Protein AF-0000000079067126 (afdb_homodimer)

Secondary structure (DSSP, 8-state):
--------------HHHHHHHHHHHHHHTT--HHHHHHHHHTEEEEEE-SEEEEPPTTEEEEEEES-EEETTEEE-TT-EES---TTS---TTS-PPEEEE-S-EEEEEEEHHHHHHHHHH-HHHHHHHHHHHHHHHHHHHHHSS--S--HHHHHHHHHHHHH---HHHHHTT-S-S--SEEES--HHHHHHHHTS-HHHHHHHHHHHHHTTSB----SSS-TTEEEBS-HHHHHHHHTT------/--------------HHHHHHHHHHHHHHTT--HHHHHHHHHTEEEEEE-SEEEEPPTTEEEEEEES-EEETTEEE-TT-EES---TTS---TTS-PPEEEE-S-EEEEEEEHHHHHHHHHH-HHHHHHHHHHHHHHHHHHHHHSS--S--HHHHHHHHHHHHH---HHHHHTT-S-S--SEEES--HHHHHHHHTS-HHHHHHHHHHHHHTTSB----SSS-TTEEEBS-HHHHHHHHTT------

pLDDT: mean 84.79, std 17.86, range [21.59, 97.81]

Structure (mmCIF, N/CA/C/O backbone):
data_AF-0000000079067126-model_v1
#
loop_
_entity.id
_entity.type
_entity.pdbx_description
1 polymer 'Uncharacterized protein'
#
loop_
_atom_site.group_PDB
_atom_site.id
_atom_site.type_symbol
_atom_site.label_atom_id
_atom_site.label_alt_id
_atom_site.label_comp_id
_atom_site.label_asym_id
_atom_site.label_entity_id
_atom_site.label_seq_id
_atom_site.pdbx_PDB_ins_code
_atom_site.Cartn_x
_atom_site.Cartn_y
_atom_site.Cartn_z
_atom_site.occupancy
_atom_site.B_iso_or_equiv
_atom_site.auth_seq_id
_atom_site.auth_comp_id
_atom_site.auth_asym_id
_atom_site.auth_atom_id
_atom_site.pdbx_PDB_model_num
ATOM 1 N N . MET A 1 1 ? 10.5 27.922 46.938 1 22.14 1 MET A N 1
ATOM 2 C CA . MET A 1 1 ? 9.094 28.016 46.531 1 22.14 1 MET A CA 1
ATOM 3 C C . MET A 1 1 ? 8.93 27.75 45.031 1 22.14 1 MET A C 1
ATOM 5 O O . MET A 1 1 ? 9.367 28.547 44.219 1 22.14 1 MET A O 1
ATOM 9 N N . ALA A 1 2 ? 9.047 26.469 44.594 1 33.53 2 ALA A N 1
ATOM 10 C CA . ALA A 1 2 ? 9.156 25.922 43.25 1 33.53 2 ALA A CA 1
ATOM 11 C C . ALA A 1 2 ? 7.961 26.312 42.375 1 33.53 2 ALA A C 1
ATOM 13 O O . ALA A 1 2 ? 6.809 26.094 42.781 1 33.53 2 ALA A O 1
ATOM 14 N N . SER A 1 3 ? 8.07 27.438 41.625 1 32.34 3 SER A N 1
ATOM 15 C CA . SER A 1 3 ? 7.02 27.984 40.781 1 32.34 3 SER A CA 1
ATOM 16 C C . SER A 1 3 ? 6.422 26.891 39.875 1 32.34 3 SER A C 1
ATOM 18 O O . SER A 1 3 ? 7.148 26.203 39.188 1 32.34 3 SER A O 1
ATOM 20 N N . THR A 1 4 ? 5.32 26.312 40.25 1 34.16 4 THR A N 1
ATOM 21 C CA . THR A 1 4 ? 4.504 25.281 39.625 1 34.16 4 THR A CA 1
ATOM 22 C C . THR A 1 4 ? 4.074 25.688 38.219 1 34.16 4 THR A C 1
ATOM 24 O O . THR A 1 4 ? 3.334 26.672 38.062 1 34.16 4 THR A O 1
ATOM 27 N N . GLU A 1 5 ? 4.938 25.625 37.25 1 33 5 GLU A N 1
ATOM 28 C CA . GLU A 1 5 ? 4.754 25.969 35.844 1 33 5 GLU A CA 1
ATOM 29 C C . GLU A 1 5 ? 3.408 25.469 35.312 1 33 5 GLU A C 1
ATOM 31 O O . GLU A 1 5 ? 3.061 24.297 35.5 1 33 5 GLU A O 1
ATOM 36 N N . ASN A 1 6 ? 2.348 26.359 35.188 1 33.5 6 ASN A N 1
ATOM 37 C CA . ASN A 1 6 ? 1.001 26.25 34.656 1 33.5 6 ASN A CA 1
ATOM 38 C C . ASN A 1 6 ? 0.987 25.438 33.344 1 33.5 6 ASN A C 1
ATOM 40 O O . ASN A 1 6 ? 1.636 25.812 32.375 1 33.5 6 ASN A O 1
ATOM 44 N N . LEU A 1 7 ? 0.78 24.141 33.375 1 33.88 7 LEU A N 1
ATOM 45 C CA . LEU A 1 7 ? 0.579 23.234 32.25 1 33.88 7 LEU A CA 1
ATOM 46 C C . LEU A 1 7 ? -0.458 23.797 31.281 1 33.88 7 LEU A C 1
ATOM 48 O O . LEU A 1 7 ? -1.536 24.234 31.703 1 33.88 7 LEU A O 1
ATOM 52 N N . PRO A 1 8 ? 0.012 24.375 30.188 1 35.22 8 PRO A N 1
ATOM 53 C CA . PRO A 1 8 ? -0.984 24.984 29.297 1 35.22 8 PRO A CA 1
ATOM 54 C C . PRO A 1 8 ? -2.275 24.172 29.219 1 35.22 8 PRO A C 1
ATOM 56 O O . PRO A 1 8 ? -2.254 22.953 29.391 1 35.22 8 PRO A O 1
ATOM 59 N N . THR A 1 9 ? -3.459 24.734 29.5 1 34.5 9 THR A N 1
ATOM 60 C CA . THR A 1 9 ? -4.844 24.281 29.453 1 34.5 9 THR A CA 1
ATOM 61 C C . THR A 1 9 ? -5.117 23.516 28.156 1 34.5 9 THR A C 1
ATOM 63 O O . THR A 1 9 ? -4.816 24.016 27.078 1 34.5 9 THR A O 1
ATOM 66 N N . GLU A 1 10 ? -5.148 22.25 28.141 1 36.19 10 GLU A N 1
ATOM 67 C CA . GLU A 1 10 ? -5.66 21.344 27.109 1 36.19 10 GLU A CA 1
ATOM 68 C C . GLU A 1 10 ? -6.91 21.906 26.438 1 36.19 10 GLU A C 1
ATOM 70 O O . GLU A 1 10 ? -7.906 22.188 27.109 1 36.19 10 GLU A O 1
ATOM 75 N N . TYR A 1 11 ? -6.789 22.844 25.531 1 36.38 11 TYR A N 1
ATOM 76 C CA . TYR A 1 11 ? -7.941 23.328 24.766 1 36.38 11 TYR A CA 1
ATOM 77 C C . TYR A 1 11 ? -8.922 22.188 24.5 1 36.38 11 TYR A C 1
ATOM 79 O O . TYR A 1 11 ? -8.586 21.219 23.797 1 36.38 11 TYR A O 1
ATOM 87 N N . ARG A 1 12 ? -9.664 21.75 25.422 1 40.81 12 ARG A N 1
ATOM 88 C CA . ARG A 1 12 ? -10.758 20.797 25.266 1 40.81 12 ARG A CA 1
ATOM 89 C C . ARG A 1 12 ? -11.914 21.406 24.484 1 40.81 12 ARG A C 1
ATOM 91 O O . ARG A 1 12 ? -12.656 22.234 25 1 40.81 12 ARG A O 1
ATOM 98 N N . PRO A 1 13 ? -11.781 21.484 23.141 1 49.25 13 PRO A N 1
ATOM 99 C CA . PRO A 1 13 ? -13 22.016 22.516 1 49.25 13 PRO A CA 1
ATOM 100 C C . PRO A 1 13 ? -14.266 21.406 23.109 1 49.25 13 PRO A C 1
ATOM 102 O O . PRO A 1 13 ? -14.242 20.281 23.609 1 49.25 13 PRO A O 1
ATOM 105 N N . ARG A 1 14 ? -15.258 22.219 23.312 1 52.09 14 ARG A N 1
ATOM 106 C CA . ARG A 1 14 ? -16.531 21.703 23.812 1 52.09 14 ARG A CA 1
ATOM 107 C C . ARG A 1 14 ? -16.984 20.5 23 1 52.09 14 ARG A C 1
ATOM 109 O O . ARG A 1 14 ? -16.906 20.5 21.766 1 52.09 14 ARG A O 1
ATOM 116 N N . ARG A 1 15 ? -17.047 19.344 23.578 1 59.12 15 ARG A N 1
ATOM 117 C CA . ARG A 1 15 ? -17.406 18.031 23.031 1 59.12 15 ARG A CA 1
ATOM 118 C C . ARG A 1 15 ? -18.438 18.156 21.922 1 59.12 15 ARG A C 1
ATOM 120 O O . ARG A 1 15 ? -18.312 17.5 20.875 1 59.12 15 ARG A O 1
ATOM 127 N N . GLY A 1 16 ? -19.234 19.234 22.094 1 75.25 16 GLY A N 1
ATOM 128 C CA . GLY A 1 16 ? -20.297 19.375 21.094 1 75.25 16 GLY A CA 1
ATOM 129 C C . GLY A 1 16 ? -19.797 19.906 19.766 1 75.25 16 GLY A C 1
ATOM 130 O O . GLY A 1 16 ? -20.141 19.359 18.719 1 75.25 16 GLY A O 1
ATOM 131 N N . ASN A 1 17 ? -18.906 20.859 19.797 1 86.06 17 ASN A N 1
ATOM 132 C CA . ASN A 1 17 ? -18.406 21.484 18.578 1 86.06 17 ASN A CA 1
ATOM 133 C C . ASN A 1 17 ? -17.422 20.562 17.844 1 86.06 17 ASN A C 1
ATOM 135 O O . ASN A 1 17 ? -17.484 20.453 16.609 1 86.06 17 ASN A O 1
ATOM 139 N N . LEU A 1 18 ? -16.641 19.891 18.594 1 89.56 18 LEU A N 1
ATOM 140 C CA . LEU A 1 18 ? -15.68 18.969 18 1 89.56 18 LEU A CA 1
ATOM 141 C C . LEU A 1 18 ? -16.406 17.812 17.328 1 89.56 18 LEU A C 1
ATOM 143 O O . LEU A 1 18 ? -16.016 17.391 16.234 1 89.56 18 LEU A O 1
ATOM 147 N N . GLU A 1 19 ? -17.391 17.375 17.984 1 92.31 19 GLU A N 1
ATOM 148 C CA . GLU A 1 19 ? -18.141 16.25 17.422 1 92.31 19 GLU A CA 1
ATOM 149 C C . GLU A 1 19 ? -18.75 16.625 16.062 1 92.31 19 GLU A C 1
ATOM 151 O O . GLU A 1 19 ? -18.781 15.805 15.148 1 92.31 19 GLU A O 1
ATOM 156 N N . VAL A 1 20 ? -19.188 17.844 16.016 1 92.88 20 VAL A N 1
ATOM 157 C CA . VAL A 1 20 ? -19.766 18.312 14.773 1 92.88 20 VAL A CA 1
ATOM 158 C C . VAL A 1 20 ? -18.703 18.359 13.688 1 92.88 20 VAL A C 1
ATOM 160 O O . VAL A 1 20 ? -18.938 17.953 12.547 1 92.88 20 VAL A O 1
ATOM 163 N N . ARG A 1 21 ? -17.531 18.828 14.008 1 93.81 21 ARG A N 1
ATOM 164 C CA . ARG A 1 21 ? -16.438 18.922 13.047 1 93.81 21 ARG A CA 1
ATOM 165 C C . ARG A 1 21 ? -15.969 17.531 12.617 1 93.81 21 ARG A C 1
ATOM 167 O O . ARG A 1 21 ? -15.688 17.312 11.438 1 93.81 21 ARG A O 1
ATOM 174 N N . LEU A 1 22 ? -15.961 16.656 13.547 1 96.12 22 LEU A N 1
ATOM 175 C CA . LEU A 1 22 ? -15.555 15.289 13.227 1 96.12 22 LEU A CA 1
ATOM 176 C C . LEU A 1 22 ? -16.594 14.609 12.336 1 96.12 22 LEU A C 1
ATOM 178 O O . LEU A 1 22 ? -16.234 13.883 11.406 1 96.12 22 LEU A O 1
ATOM 182 N N . SER A 1 23 ? -17.844 14.859 12.688 1 95.69 23 SER A N 1
ATOM 183 C CA . SER A 1 23 ? -18.922 14.312 11.859 1 95.69 23 SER A CA 1
ATOM 184 C C . SER A 1 23 ? -18.828 14.828 10.43 1 95.69 23 SER A C 1
ATOM 186 O O . SER A 1 23 ? -19 14.07 9.477 1 95.69 23 SER A O 1
ATOM 188 N N . ARG A 1 24 ? -18.531 16.078 10.32 1 94.06 24 ARG A N 1
ATOM 189 C CA . ARG A 1 24 ? -18.344 16.672 9.008 1 94.06 24 ARG A CA 1
ATOM 190 C C . ARG A 1 24 ? -17.172 16.047 8.273 1 94.06 24 ARG A C 1
ATOM 192 O O . ARG A 1 24 ? -17.25 15.773 7.07 1 94.06 24 ARG A O 1
ATOM 199 N N . TYR A 1 25 ? -16.094 15.82 8.938 1 95.56 25 TYR A N 1
ATOM 200 C CA . TYR A 1 25 ? -14.93 15.188 8.336 1 95.56 25 TYR A CA 1
ATOM 201 C C . TYR A 1 25 ? -15.281 13.82 7.766 1 95.56 25 TYR A C 1
ATOM 203 O O . TYR A 1 25 ? -14.992 13.531 6.602 1 95.56 25 TYR A O 1
ATOM 211 N N . PHE A 1 26 ? -15.992 12.977 8.57 1 96.81 26 PHE A N 1
ATOM 212 C CA . PHE A 1 26 ? -16.344 11.641 8.109 1 96.81 26 PHE A CA 1
ATOM 213 C C . PHE A 1 26 ? -17.328 11.711 6.953 1 96.81 26 PHE A C 1
ATOM 215 O O . PHE A 1 26 ? -17.297 10.875 6.047 1 96.81 26 PHE A O 1
ATOM 222 N N . ALA A 1 27 ? -18.141 12.766 6.965 1 94.5 27 ALA A N 1
ATOM 223 C CA . ALA A 1 27 ? -19.078 12.961 5.859 1 94.5 27 ALA A CA 1
ATOM 224 C C . ALA A 1 27 ? -18.328 13.297 4.566 1 94.5 27 ALA A C 1
ATOM 226 O O . ALA A 1 27 ? -18.688 12.812 3.494 1 94.5 27 ALA A O 1
ATOM 227 N N . THR A 1 28 ? -17.281 14.078 4.684 1 92.56 28 THR A N 1
ATOM 228 C CA . THR A 1 28 ? -16.5 14.43 3.506 1 92.56 28 THR A CA 1
ATOM 229 C C . THR A 1 28 ? -15.773 13.203 2.953 1 92.56 28 THR A C 1
ATOM 231 O O . THR A 1 28 ? -15.445 13.156 1.769 1 92.56 28 THR A O 1
ATOM 234 N N . LYS A 1 29 ? -15.594 12.211 3.824 1 92.75 29 LYS A N 1
ATOM 235 C CA . LYS A 1 29 ? -14.93 10.977 3.404 1 92.75 29 LYS A CA 1
ATOM 236 C C . LYS A 1 29 ? -15.93 9.977 2.836 1 92.75 29 LYS A C 1
ATOM 238 O O . LYS A 1 29 ? -15.555 8.883 2.418 1 92.75 29 LYS A O 1
ATOM 243 N N . GLY A 1 30 ? -17.219 10.336 2.891 1 90.75 30 GLY A N 1
ATOM 244 C CA . GLY A 1 30 ? -18.219 9.523 2.213 1 90.75 30 GLY A CA 1
ATOM 245 C C . GLY A 1 30 ? -19.109 8.75 3.168 1 90.75 30 GLY A C 1
ATOM 246 O O . GLY A 1 30 ? -19.984 8 2.736 1 90.75 30 GLY A O 1
ATOM 247 N N . ALA A 1 31 ? -18.922 8.914 4.457 1 95.81 31 ALA A N 1
ATOM 248 C CA . ALA A 1 31 ? -19.781 8.227 5.414 1 95.81 31 ALA A CA 1
ATOM 249 C C . ALA A 1 31 ? -21.172 8.844 5.438 1 95.81 31 ALA A C 1
ATOM 251 O O . ALA A 1 31 ? -21.328 10.062 5.367 1 95.81 31 ALA A O 1
ATOM 252 N N . GLY A 1 32 ? -22.172 8.016 5.5 1 96.56 32 GLY A N 1
ATOM 253 C CA . GLY A 1 32 ? -23.531 8.508 5.68 1 96.56 32 GLY A CA 1
ATOM 254 C C . GLY A 1 32 ? -23.719 9.281 6.973 1 96.56 32 GLY A C 1
ATOM 255 O O . GLY A 1 32 ? -22.953 9.094 7.926 1 96.56 32 GLY A O 1
ATOM 256 N N . ALA A 1 33 ? -24.766 10.016 7.047 1 96.19 33 ALA A N 1
ATOM 257 C CA . ALA A 1 33 ? -25 10.945 8.156 1 96.19 33 ALA A CA 1
ATOM 258 C C . ALA A 1 33 ? -25.031 10.203 9.492 1 96.19 33 ALA A C 1
ATOM 260 O O . ALA A 1 33 ? -24.391 10.633 10.453 1 96.19 33 ALA A O 1
ATOM 261 N N . GLU A 1 34 ? -25.766 9.125 9.531 1 97.06 34 GLU A N 1
ATOM 262 C CA . GLU A 1 34 ? -25.859 8.367 10.781 1 97.06 34 GLU A CA 1
ATOM 263 C C . GLU A 1 34 ? -24.5 7.785 11.188 1 97.06 34 GLU A C 1
ATOM 265 O O . GLU A 1 34 ? -24.094 7.898 12.344 1 97.06 34 GLU A O 1
ATOM 270 N N . ALA A 1 35 ? -23.844 7.227 10.242 1 97.69 35 ALA A N 1
ATOM 271 C CA . ALA A 1 35 ? -22.531 6.633 10.492 1 97.69 35 ALA A CA 1
ATOM 272 C C . ALA A 1 35 ? -21.5 7.699 10.883 1 97.69 35 ALA A C 1
ATOM 274 O O . ALA A 1 35 ? -20.719 7.508 11.82 1 97.69 35 ALA A O 1
ATOM 275 N N . ALA A 1 36 ? -21.578 8.828 10.172 1 97.5 36 ALA A N 1
ATOM 276 C CA . ALA A 1 36 ? -20.656 9.922 10.453 1 97.5 36 ALA A CA 1
ATOM 277 C C . ALA A 1 36 ? -20.812 10.414 11.891 1 97.5 36 ALA A C 1
ATOM 279 O O . ALA A 1 36 ? -19.812 10.664 12.586 1 97.5 36 ALA A O 1
ATOM 280 N N . GLY A 1 37 ? -22.062 10.523 12.266 1 97 37 GLY A N 1
ATOM 281 C CA . GLY A 1 37 ? -22.328 10.93 13.641 1 97 37 GLY A CA 1
ATOM 282 C C . GLY A 1 37 ? -21.828 9.922 14.664 1 97 37 GLY A C 1
ATOM 283 O O . GLY A 1 37 ? -21.25 10.297 15.688 1 97 37 GLY A O 1
ATOM 284 N N . ALA A 1 38 ? -22.047 8.688 14.422 1 97.62 38 ALA A N 1
ATOM 285 C CA . ALA A 1 38 ? -21.625 7.633 15.336 1 97.62 38 ALA A CA 1
ATOM 286 C C . ALA A 1 38 ? -20.109 7.562 15.438 1 97.62 38 ALA A C 1
ATOM 288 O O . ALA A 1 38 ? -19.562 7.414 16.531 1 97.62 38 ALA A O 1
ATOM 289 N N . LEU A 1 39 ? -19.469 7.672 14.289 1 97.81 39 LEU A N 1
ATOM 290 C CA . LEU A 1 39 ? -18 7.66 14.289 1 97.81 39 LEU A CA 1
ATOM 291 C C . LEU A 1 39 ? -17.453 8.883 15.016 1 97.81 39 LEU A C 1
ATOM 293 O O . LEU A 1 39 ? -16.484 8.766 15.781 1 97.81 39 LEU A O 1
ATOM 297 N N . ALA A 1 40 ? -18.062 10.008 14.789 1 97.62 40 ALA A N 1
ATOM 298 C CA . ALA A 1 40 ? -17.625 11.227 15.461 1 97.62 40 ALA A CA 1
ATOM 299 C C . ALA A 1 40 ? -17.75 11.094 16.969 1 97.62 40 ALA A C 1
ATOM 301 O O . ALA A 1 40 ? -16.844 11.484 17.719 1 97.62 40 ALA A O 1
ATOM 302 N N . SER A 1 41 ? -18.844 10.5 17.406 1 97.06 41 SER A N 1
ATOM 303 C CA . SER A 1 41 ? -19.094 10.336 18.828 1 97.06 41 SER A CA 1
ATOM 304 C C . SER A 1 41 ? -18.078 9.375 19.453 1 97.06 41 SER A C 1
ATOM 306 O O . SER A 1 41 ? -17.797 9.453 20.656 1 97.06 41 SER A O 1
ATOM 308 N N . ALA A 1 42 ? -17.516 8.492 18.656 1 97.56 42 ALA A N 1
ATOM 309 C CA . ALA A 1 42 ? -16.578 7.496 19.141 1 97.56 42 ALA A CA 1
ATOM 310 C C . ALA A 1 42 ? -15.133 7.938 18.891 1 97.56 42 ALA A C 1
ATOM 312 O O . ALA A 1 42 ? -14.211 7.113 18.906 1 97.56 42 ALA A O 1
ATOM 313 N N . SER A 1 43 ? -14.961 9.211 18.516 1 97.25 43 SER A N 1
ATOM 314 C CA . SER A 1 43 ? -13.633 9.711 18.172 1 97.25 43 SER A CA 1
ATOM 315 C C . SER A 1 43 ? -13.227 10.867 19.078 1 97.25 43 SER A C 1
ATOM 317 O O . SER A 1 43 ? -14.086 11.539 19.656 1 97.25 43 SER A O 1
ATOM 319 N N . ILE A 1 44 ? -11.961 11.062 19.219 1 95.44 44 ILE A N 1
ATOM 320 C CA . ILE A 1 44 ? -11.391 12.211 19.906 1 95.44 44 ILE A CA 1
ATOM 321 C C . ILE A 1 44 ? -10.219 12.773 19.094 1 95.44 44 ILE A C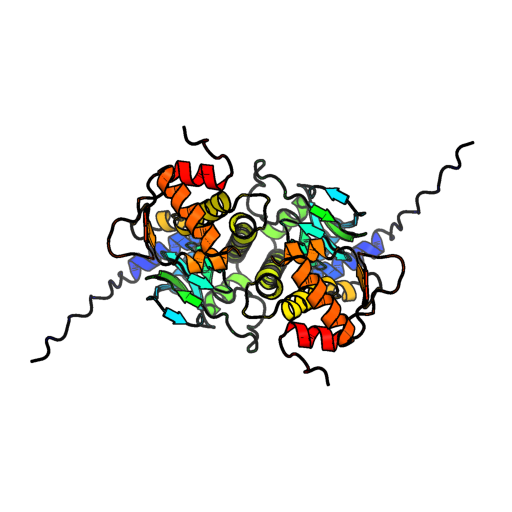 1
ATOM 323 O O . ILE A 1 44 ? -9.688 12.094 18.219 1 95.44 44 ILE A O 1
ATOM 327 N N . LEU A 1 45 ? -9.938 13.961 19.312 1 94.06 45 LEU A N 1
ATOM 328 C CA . LEU A 1 45 ? -8.688 14.531 18.828 1 94.06 45 LEU A CA 1
ATOM 329 C C . LEU A 1 45 ? -7.547 14.281 19.797 1 94.06 45 LEU A C 1
ATOM 331 O O . LEU A 1 45 ? -7.656 14.609 20.984 1 94.06 45 LEU A O 1
ATOM 335 N N . HIS A 1 46 ? -6.527 13.656 19.391 1 94.94 46 HIS A N 1
ATOM 336 C CA . HIS A 1 46 ? -5.398 13.273 20.219 1 94.94 46 HIS A CA 1
ATOM 337 C C . HIS A 1 46 ? -4.121 13.977 19.781 1 94.94 46 HIS A C 1
ATOM 339 O O . HIS A 1 46 ? -3.973 14.32 18.609 1 94.94 46 HIS A O 1
ATOM 345 N N . ARG A 1 47 ? -3.33 14.258 20.719 1 94.81 47 ARG A N 1
ATOM 346 C CA . ARG A 1 47 ? -2.055 14.914 20.438 1 94.81 47 ARG A CA 1
ATOM 347 C C . ARG A 1 47 ? -0.885 14.055 20.906 1 94.81 47 ARG A C 1
ATOM 349 O O . ARG A 1 47 ? -0.819 13.656 22.078 1 94.81 47 ARG A O 1
ATOM 356 N N . HIS A 1 48 ? -0.06 13.75 19.969 1 95.56 48 HIS A N 1
ATOM 357 C CA . HIS A 1 48 ? 1.207 13.102 20.281 1 95.56 48 HIS A CA 1
ATOM 358 C C . HIS A 1 48 ? 2.348 14.117 20.328 1 95.56 48 HIS A C 1
ATOM 360 O O . HIS A 1 48 ? 2.453 14.977 19.453 1 95.56 48 HIS A O 1
ATOM 366 N N . SER A 1 49 ? 3.121 14.047 21.359 1 95.38 49 SER A N 1
ATOM 367 C CA . SER A 1 49 ? 4.398 14.75 21.312 1 95.38 49 SER A CA 1
ATOM 368 C C . SER A 1 49 ? 5.445 13.961 20.547 1 95.38 49 SER A C 1
ATOM 370 O O . SER A 1 49 ? 5.141 12.906 19.969 1 95.38 49 SER A O 1
ATOM 372 N N . ARG A 1 50 ? 6.555 14.516 20.438 1 94.12 50 ARG A N 1
ATOM 373 C CA . ARG A 1 50 ? 7.629 13.734 19.844 1 94.12 50 ARG A CA 1
ATOM 374 C C . ARG A 1 50 ? 7.941 12.5 20.688 1 94.12 50 ARG A C 1
ATOM 376 O O . ARG A 1 50 ? 8.531 12.609 21.766 1 94.12 50 ARG A O 1
ATOM 383 N N . GLU A 1 51 ? 7.488 11.352 20.188 1 93.75 51 GLU A N 1
ATOM 384 C CA . GLU A 1 51 ? 7.59 10.102 20.938 1 93.75 51 GLU A CA 1
ATOM 385 C C . GLU A 1 51 ? 7.473 8.891 20 1 93.75 51 GLU A C 1
ATOM 387 O O . GLU A 1 51 ? 7.02 9.016 18.859 1 93.75 51 GLU A O 1
ATOM 392 N N . GLY A 1 52 ? 7.961 7.793 20.469 1 93.31 52 GLY A N 1
ATOM 393 C CA . GLY A 1 52 ? 7.766 6.504 19.828 1 93.31 52 GLY A CA 1
ATOM 394 C C . GLY A 1 52 ? 6.887 5.566 20.625 1 93.31 52 GLY A C 1
ATOM 395 O O . GLY A 1 52 ? 7.191 5.246 21.781 1 93.31 52 GLY A O 1
ATOM 396 N N . VAL A 1 53 ? 5.781 5.211 20.062 1 91.12 53 VAL A N 1
ATOM 397 C CA . VAL A 1 53 ? 4.832 4.355 20.781 1 91.12 53 VAL A CA 1
ATOM 398 C C . VAL A 1 53 ? 4.09 3.473 19.781 1 91.12 53 VAL A C 1
ATOM 400 O O . VAL A 1 53 ? 3.947 3.836 18.609 1 91.12 53 VAL A O 1
ATOM 403 N N . PRO A 1 54 ? 3.719 2.311 20.234 1 89.94 54 PRO A N 1
ATOM 404 C CA . PRO A 1 54 ? 2.785 1.574 19.391 1 89.94 54 PRO A CA 1
ATOM 405 C C . PRO A 1 54 ? 1.391 2.193 19.359 1 89.94 54 PRO A C 1
ATOM 407 O O . PRO A 1 54 ? 0.959 2.787 20.359 1 89.94 54 PRO A O 1
ATOM 410 N N . ILE A 1 55 ? 0.725 2.064 18.25 1 90.19 55 ILE A N 1
ATOM 411 C CA . ILE A 1 55 ? -0.663 2.512 18.188 1 90.19 55 ILE A CA 1
ATOM 412 C C . ILE A 1 55 ? -1.544 1.571 19 1 90.19 55 ILE A C 1
ATOM 414 O O . ILE A 1 55 ? -1.381 0.35 18.953 1 90.19 55 ILE A O 1
ATOM 418 N N . ASP A 1 56 ? -2.406 2.193 19.75 1 89.31 56 ASP A N 1
ATOM 419 C CA . ASP A 1 56 ? -3.346 1.428 20.562 1 89.31 56 ASP A CA 1
ATOM 420 C C . ASP A 1 56 ? -4.094 0.398 19.719 1 89.31 56 ASP A C 1
ATOM 422 O O . ASP A 1 56 ? -4.637 0.729 18.672 1 89.31 56 ASP A O 1
ATOM 426 N N . ARG A 1 57 ? -4.129 -0.871 20.203 1 88 57 ARG A N 1
ATOM 427 C CA . ARG A 1 57 ? -4.75 -1.961 19.453 1 88 57 ARG A CA 1
ATOM 428 C C . ARG A 1 57 ? -6.258 -1.752 19.344 1 88 57 ARG A C 1
ATOM 430 O O . ARG A 1 57 ? -6.898 -2.301 18.438 1 88 57 ARG A O 1
ATOM 437 N N . ASN A 1 58 ? -6.793 -0.984 20.188 1 90.5 58 ASN A N 1
ATOM 438 C CA . ASN A 1 58 ? -8.242 -0.792 20.219 1 90.5 58 ASN A CA 1
ATOM 439 C C . ASN A 1 58 ? -8.648 0.5 19.516 1 90.5 58 ASN A C 1
ATOM 441 O O . ASN A 1 58 ? -9.805 0.921 19.609 1 90.5 58 ASN A O 1
ATOM 445 N N . ALA A 1 59 ? -7.656 1.08 18.812 1 94.31 59 ALA A N 1
ATOM 446 C CA . ALA A 1 59 ? -7.949 2.342 18.141 1 94.31 59 ALA A CA 1
ATOM 447 C C . ALA A 1 59 ? -7.258 2.416 16.781 1 94.31 59 ALA A C 1
ATOM 449 O O . ALA A 1 59 ? -6.32 1.663 16.516 1 94.31 59 ALA A O 1
ATOM 450 N N . VAL A 1 60 ? -7.789 3.209 15.969 1 95.62 60 VAL A N 1
ATOM 451 C CA . VAL A 1 60 ? -7.156 3.682 14.742 1 95.62 60 VAL A CA 1
ATOM 452 C C . VAL A 1 60 ? -7.004 5.199 14.789 1 95.62 60 VAL A C 1
ATOM 454 O O . VAL A 1 60 ? -7.836 5.895 15.383 1 95.62 60 VAL A O 1
ATOM 457 N N . GLU A 1 61 ? -5.945 5.684 14.219 1 96.94 61 GLU A N 1
ATOM 458 C CA . GLU A 1 61 ? -5.703 7.121 14.25 1 96.94 61 GLU A CA 1
ATOM 459 C C . GLU A 1 61 ? -5.465 7.676 12.852 1 96.94 61 GLU A C 1
ATOM 461 O O . GLU A 1 61 ? -4.781 7.051 12.039 1 96.94 61 GLU A O 1
ATOM 466 N N . ILE A 1 62 ? -6.074 8.789 12.578 1 96.88 62 ILE A N 1
ATOM 467 C CA . ILE A 1 62 ? -5.863 9.508 11.328 1 96.88 62 ILE A CA 1
ATOM 468 C C . ILE A 1 62 ? -5.027 10.758 11.586 1 96.88 62 ILE A C 1
ATOM 470 O O . ILE A 1 62 ? -5.422 11.625 12.375 1 96.88 62 ILE A O 1
ATOM 474 N N . ILE A 1 63 ? -3.914 10.922 10.922 1 96.25 63 ILE A N 1
ATOM 475 C CA . ILE A 1 63 ? -3.068 12.094 11.133 1 96.25 63 ILE A CA 1
ATOM 476 C C . ILE A 1 63 ? -3.764 13.336 10.578 1 96.25 63 ILE A C 1
ATOM 478 O O . ILE A 1 63 ? -4.156 13.375 9.414 1 96.25 63 ILE A O 1
ATOM 482 N N . VAL A 1 64 ? -3.947 14.273 11.391 1 94.62 64 VAL A N 1
ATOM 483 C CA . VAL A 1 64 ? -4.516 15.562 11 1 94.62 64 VAL A CA 1
ATOM 484 C C . VAL A 1 64 ? -3.396 16.516 10.609 1 94.62 64 VAL A C 1
ATOM 486 O O . VAL A 1 64 ? -3.463 17.172 9.562 1 94.62 64 VAL A O 1
ATOM 489 N N . SER A 1 65 ? -2.395 16.562 11.469 1 92.69 65 SER A N 1
ATOM 490 C CA . SER A 1 65 ? -1.195 17.359 11.25 1 92.69 65 SER A CA 1
ATOM 491 C C . SER A 1 65 ? 0.028 16.719 11.891 1 92.69 65 SER A C 1
ATOM 493 O O . SER A 1 65 ? -0.095 15.984 12.875 1 92.69 65 SER A O 1
ATOM 495 N N . GLY A 1 66 ? 1.167 17 11.266 1 93.88 66 GLY A N 1
ATOM 496 C CA . GLY A 1 66 ? 2.41 16.422 11.75 1 93.88 66 GLY A CA 1
ATOM 497 C C . GLY A 1 66 ? 2.908 15.273 10.898 1 93.88 66 GLY A C 1
ATOM 498 O O . GLY A 1 66 ? 2.402 15.047 9.797 1 93.88 66 GLY A O 1
ATOM 499 N N . VAL A 1 67 ? 4.008 14.695 11.422 1 96.56 67 VAL A N 1
ATOM 500 C CA . VAL A 1 67 ? 4.676 13.641 10.664 1 96.56 67 VAL A CA 1
ATOM 501 C C . VAL A 1 67 ? 4.965 12.453 11.586 1 96.56 67 VAL A C 1
ATOM 503 O O . VAL A 1 67 ? 5.406 12.633 12.719 1 96.56 67 VAL A O 1
ATOM 506 N N . ALA A 1 68 ? 4.684 11.289 11.109 1 96.88 68 ALA A N 1
ATOM 507 C CA . ALA A 1 68 ? 5.023 10.055 11.812 1 96.88 68 ALA A CA 1
ATOM 508 C C . ALA A 1 68 ? 5.91 9.156 10.953 1 96.88 68 ALA A C 1
ATOM 510 O O . ALA A 1 68 ? 5.762 9.117 9.734 1 96.88 68 ALA A O 1
ATOM 511 N N . ALA A 1 69 ? 6.805 8.5 11.602 1 95.06 69 ALA A N 1
ATOM 512 C CA . ALA A 1 69 ? 7.648 7.504 10.945 1 95.06 69 ALA A CA 1
ATOM 513 C C . ALA A 1 69 ? 7.238 6.09 11.344 1 95.06 69 ALA A C 1
ATOM 515 O O . ALA A 1 69 ? 7.098 5.793 12.539 1 95.06 69 ALA A O 1
ATOM 516 N N . GLN A 1 70 ? 6.988 5.305 10.406 1 90.94 70 GLN A N 1
ATOM 517 C CA . GLN A 1 70 ? 6.645 3.9 10.602 1 90.94 70 GLN A CA 1
ATOM 518 C C . GLN A 1 70 ? 7.207 3.031 9.484 1 90.94 70 GLN A C 1
ATOM 520 O O . GLN A 1 70 ? 7 3.316 8.305 1 90.94 70 GLN A O 1
ATOM 525 N N . GLY A 1 71 ? 7.965 1.99 9.852 1 82.75 71 GLY A N 1
ATOM 526 C CA . GLY A 1 71 ? 8.5 1.079 8.859 1 82.75 71 GLY A CA 1
ATOM 527 C C . GLY A 1 71 ? 9.5 1.736 7.926 1 82.75 71 GLY A C 1
ATOM 528 O O . GLY A 1 71 ? 9.523 1.451 6.727 1 82.75 71 GLY A O 1
ATOM 529 N N . GLY A 1 72 ? 10.133 2.723 8.344 1 86.69 72 GLY A N 1
ATOM 530 C CA . GLY A 1 72 ? 11.164 3.393 7.566 1 86.69 72 GLY A CA 1
ATOM 531 C C . GLY A 1 72 ? 10.602 4.438 6.617 1 86.69 72 GLY A C 1
ATOM 532 O O . GLY A 1 72 ? 11.344 5.023 5.824 1 86.69 72 GLY A O 1
ATOM 533 N N . ARG A 1 73 ? 9.336 4.613 6.684 1 92.56 73 ARG A N 1
ATOM 534 C CA . ARG A 1 73 ? 8.68 5.605 5.836 1 92.56 73 ARG A CA 1
ATOM 535 C C . ARG A 1 73 ? 8.086 6.734 6.676 1 92.56 73 ARG A C 1
ATOM 537 O O . ARG A 1 73 ? 7.934 6.594 7.891 1 92.56 73 ARG A O 1
ATOM 544 N N . LEU A 1 74 ? 7.855 7.828 5.984 1 96.12 74 LEU A N 1
ATOM 545 C CA . LEU A 1 74 ? 7.27 9 6.629 1 96.12 74 LEU A CA 1
ATOM 546 C C . LEU A 1 74 ? 5.84 9.227 6.152 1 96.12 74 LEU A C 1
ATOM 548 O O . LEU A 1 74 ? 5.555 9.117 4.957 1 96.12 74 LEU A O 1
ATOM 552 N N . TRP A 1 75 ? 5.039 9.5 7.117 1 96.06 75 TRP A N 1
ATOM 553 C CA . TRP A 1 75 ? 3.621 9.656 6.805 1 96.06 75 TRP A CA 1
ATOM 554 C C . TRP A 1 75 ? 3.094 10.992 7.32 1 96.06 75 TRP A C 1
ATOM 556 O O . TRP A 1 75 ? 3.465 11.43 8.414 1 96.06 75 TRP A O 1
ATOM 566 N N . GLY A 1 76 ? 2.238 11.594 6.523 1 95.44 76 GLY A N 1
ATOM 567 C CA . GLY A 1 76 ? 1.656 12.891 6.852 1 95.44 76 GLY A CA 1
ATOM 568 C C . GLY A 1 76 ? 0.147 12.844 6.996 1 95.44 76 GLY A C 1
ATOM 569 O O . GLY A 1 76 ? -0.42 11.797 7.312 1 95.44 76 GLY A O 1
ATOM 570 N N . PRO A 1 77 ? -0.464 13.961 6.828 1 93 77 PRO A N 1
ATOM 571 C CA . PRO A 1 77 ? -1.907 14.094 7.043 1 93 77 PRO A CA 1
ATOM 572 C C . PRO A 1 77 ? -2.721 13.1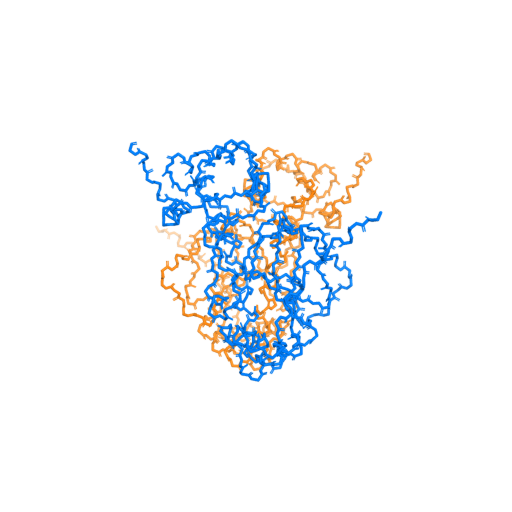02 6.211 1 93 77 PRO A C 1
ATOM 574 O O . PRO A 1 77 ? -2.35 12.789 5.078 1 93 77 PRO A O 1
ATOM 577 N N . GLU A 1 78 ? -3.797 12.547 6.809 1 93.62 78 GLU A N 1
ATOM 578 C CA . GLU A 1 78 ? -4.793 11.656 6.211 1 93.62 78 GLU A CA 1
ATOM 579 C C . GLU A 1 78 ? -4.32 10.211 6.223 1 93.62 78 GLU A C 1
ATOM 581 O O . GLU A 1 78 ? -5.059 9.305 5.812 1 93.62 78 GLU A O 1
ATOM 586 N N . ARG A 1 79 ? -3.139 10 6.68 1 94.81 79 ARG A N 1
ATOM 587 C CA . ARG A 1 79 ? -2.707 8.617 6.863 1 94.81 79 ARG A CA 1
ATOM 588 C C . ARG A 1 79 ? -3.443 7.969 8.031 1 94.81 79 ARG A C 1
ATOM 590 O O . ARG A 1 79 ? -3.557 8.555 9.109 1 94.81 79 ARG A O 1
ATOM 597 N N . TRP A 1 80 ? -3.893 6.824 7.762 1 95.56 80 TRP A N 1
ATOM 598 C CA . TRP A 1 80 ? -4.484 6 8.812 1 95.56 80 TRP A CA 1
ATOM 599 C C . TRP A 1 80 ? -3.434 5.105 9.461 1 95.56 80 TRP A C 1
ATOM 601 O O . TRP A 1 80 ? -2.732 4.359 8.766 1 95.56 80 TRP A O 1
ATOM 611 N N . LEU A 1 81 ? -3.336 5.227 10.734 1 94.81 81 LEU A N 1
ATOM 612 C CA . LEU A 1 81 ? -2.438 4.395 11.523 1 94.81 81 LEU A CA 1
ATOM 613 C C . LEU A 1 81 ? -3.217 3.352 12.32 1 94.81 81 LEU A C 1
ATOM 615 O O . LEU A 1 81 ? -4.309 3.635 12.812 1 94.81 81 LEU A O 1
ATOM 619 N N . GLY A 1 82 ? -2.633 2.16 12.438 1 92 82 GLY A N 1
ATOM 620 C CA . GLY A 1 82 ? -3.285 1.084 13.172 1 92 82 GLY A CA 1
ATOM 621 C C . GLY A 1 82 ? -3.807 -0.018 12.266 1 92 82 GLY A C 1
ATOM 622 O O . GLY A 1 82 ? -3.564 -0.006 11.062 1 92 82 GLY A O 1
ATOM 623 N N . ASP A 1 83 ? -4.562 -0.945 12.859 1 89.31 83 ASP A N 1
ATOM 624 C CA . ASP A 1 83 ? -5.055 -2.117 12.148 1 89.31 83 ASP A CA 1
ATOM 625 C C . ASP A 1 83 ? -6.371 -1.813 11.438 1 89.31 83 ASP A C 1
ATOM 627 O O . ASP A 1 83 ? -7.398 -1.595 12.086 1 89.31 83 ASP A O 1
ATOM 631 N N . LEU A 1 84 ? -6.328 -1.848 10.133 1 89.94 84 LEU A N 1
ATOM 632 C CA . LEU A 1 84 ? -7.516 -1.529 9.352 1 89.94 84 LEU A CA 1
ATOM 633 C C . LEU A 1 84 ? -8.148 -2.797 8.781 1 89.94 84 LEU A C 1
ATOM 635 O O . LEU A 1 84 ? -9.094 -2.725 7.996 1 89.94 84 LEU A O 1
ATOM 639 N N . ASP A 1 85 ? -7.508 -3.938 9.117 1 89.25 85 ASP A N 1
ATOM 640 C CA . ASP A 1 85 ? -8.203 -5.18 8.797 1 89.25 85 ASP A CA 1
ATOM 641 C C . ASP A 1 85 ? -9.438 -5.359 9.68 1 89.25 85 ASP A C 1
ATOM 643 O O . ASP A 1 85 ? -9.359 -5.992 10.734 1 89.25 85 ASP A O 1
ATOM 647 N N . MET A 1 86 ? -10.523 -4.863 9.242 1 88.44 86 MET A N 1
ATOM 648 C CA . MET A 1 86 ? -11.75 -4.793 10.031 1 88.44 86 MET A CA 1
ATOM 649 C C . MET A 1 86 ? -12.469 -6.137 10.031 1 88.44 86 MET A C 1
ATOM 651 O O . MET A 1 86 ? -13.406 -6.344 10.812 1 88.44 86 MET A O 1
ATOM 655 N N . PHE A 1 87 ? -12.078 -7.055 9.258 1 85.75 87 PHE A N 1
ATOM 656 C CA . PHE A 1 87 ? -12.883 -8.25 9.039 1 85.75 87 PHE A CA 1
ATOM 657 C C . PHE A 1 87 ? -12.18 -9.484 9.586 1 85.75 87 PHE A C 1
ATOM 659 O O . PHE A 1 87 ? -12.719 -10.594 9.508 1 85.75 87 PHE A O 1
ATOM 666 N N . ARG A 1 88 ? -11.016 -9.266 9.914 1 76.44 88 ARG A N 1
ATOM 667 C CA . ARG A 1 88 ? -10.305 -10.336 10.609 1 76.44 88 ARG A CA 1
ATOM 668 C C . ARG A 1 88 ? -10.016 -9.953 12.055 1 76.44 88 ARG A C 1
ATOM 670 O O . ARG A 1 88 ? -9.922 -8.773 12.383 1 76.44 88 ARG A O 1
ATOM 677 N N . GLU A 1 89 ? -10.086 -10.961 12.836 1 66 89 GLU A N 1
ATOM 678 C CA . GLU A 1 89 ? -9.711 -10.703 14.219 1 66 89 GLU A CA 1
ATOM 679 C C . GLU A 1 89 ? -8.25 -10.266 14.328 1 66 89 GLU A C 1
ATOM 681 O O . GLU A 1 89 ? -7.398 -10.75 13.578 1 66 89 GLU A O 1
ATOM 686 N N . PRO A 1 90 ? -8.117 -9.164 15.031 1 59.69 90 PRO A N 1
ATOM 687 C CA . PRO A 1 90 ? -6.719 -8.75 15.211 1 59.69 90 PRO A CA 1
ATOM 688 C C . PRO A 1 90 ? -5.824 -9.883 15.695 1 59.69 90 PRO A C 1
ATOM 690 O O . PRO A 1 90 ? -6.25 -10.703 16.516 1 59.69 90 PRO A O 1
ATOM 693 N N . SER A 1 91 ? -4.98 -10.344 14.852 1 52.81 91 SER A N 1
ATOM 694 C CA . SER A 1 91 ? -4.098 -11.398 15.336 1 52.81 91 SER A CA 1
ATOM 695 C C . SER A 1 91 ? -3.238 -10.906 16.5 1 52.81 91 SER A C 1
ATOM 697 O O . SER A 1 91 ? -2.689 -9.805 16.453 1 52.81 91 SER A O 1
ATOM 699 N N . VAL A 1 92 ? -3.424 -11.414 17.641 1 49.91 92 VAL A N 1
ATOM 700 C CA . VAL A 1 92 ? -2.611 -11.141 18.828 1 49.91 92 VAL A CA 1
ATOM 701 C C . VAL A 1 92 ? -1.132 -11.172 18.453 1 49.91 92 VAL A C 1
ATOM 703 O O . VAL A 1 92 ? -0.321 -10.453 19.047 1 49.91 92 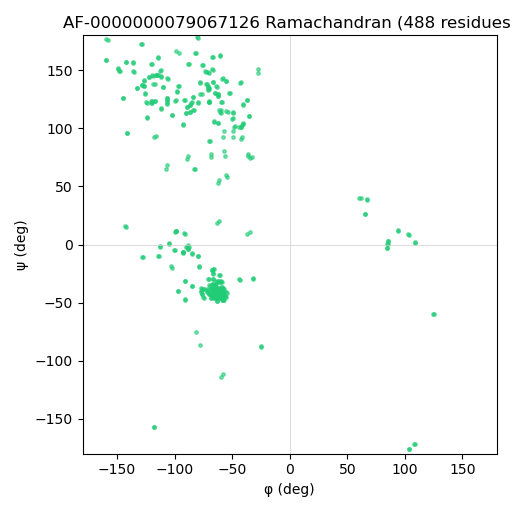VAL A O 1
ATOM 706 N N . LYS A 1 93 ? -0.777 -11.953 17.469 1 48.06 93 LYS A N 1
ATOM 707 C CA . LYS A 1 93 ? 0.634 -12.266 17.266 1 48.06 93 LYS A CA 1
ATOM 708 C C . LYS A 1 93 ? 1.32 -11.195 16.438 1 48.06 93 LYS A C 1
ATOM 710 O O . LYS A 1 93 ? 2.545 -11.203 16.281 1 48.06 93 LYS A O 1
ATOM 715 N N . VAL A 1 94 ? 0.477 -10.367 15.992 1 51.12 94 VAL A N 1
ATOM 716 C CA . VAL A 1 94 ? 1.185 -9.492 15.062 1 51.12 94 VAL A CA 1
ATOM 717 C C . VAL A 1 94 ? 1.692 -8.258 15.789 1 51.12 94 VAL A C 1
ATOM 719 O O . VAL A 1 94 ? 0.915 -7.539 16.422 1 51.12 94 VAL A O 1
ATOM 722 N N . MET A 1 95 ? 2.895 -8.258 16.047 1 53.81 95 MET A N 1
ATOM 723 C CA . MET A 1 95 ? 3.535 -7.07 16.594 1 53.81 95 MET A CA 1
ATOM 724 C C . MET A 1 95 ? 3.023 -5.809 15.914 1 53.81 95 MET A C 1
ATOM 726 O O . MET A 1 95 ? 2.984 -5.738 14.688 1 53.81 95 MET A O 1
ATOM 730 N N . ARG A 1 96 ? 2.473 -4.965 16.719 1 65.31 96 ARG A N 1
ATOM 731 C CA . ARG A 1 96 ? 2.07 -3.654 16.219 1 65.31 96 ARG A CA 1
ATOM 732 C C . ARG A 1 96 ? 3.279 -2.846 15.758 1 65.31 96 ARG A C 1
ATOM 734 O O . ARG A 1 96 ? 4.309 -2.824 16.438 1 65.31 96 ARG A O 1
ATOM 741 N N . PRO A 1 97 ? 3.084 -2.273 14.68 1 74.06 97 PRO A N 1
ATOM 742 C CA . PRO A 1 97 ? 4.234 -1.496 14.219 1 74.06 97 PRO A CA 1
ATOM 743 C C . PRO A 1 97 ? 4.559 -0.321 15.133 1 74.06 97 PRO A C 1
ATOM 745 O O . PRO A 1 97 ? 3.65 0.353 15.625 1 74.06 97 PRO A O 1
ATOM 748 N N . TRP A 1 98 ? 5.766 -0.213 15.484 1 84.31 98 TRP A N 1
ATOM 749 C CA . TRP A 1 98 ? 6.289 0.94 16.203 1 84.31 98 TRP A CA 1
ATOM 750 C C . TRP A 1 98 ? 6.148 2.213 15.383 1 84.31 98 TRP A C 1
ATOM 752 O O . TRP A 1 98 ? 6.473 2.227 14.188 1 84.31 98 TRP A O 1
ATOM 762 N N . THR A 1 99 ? 5.543 3.242 16.016 1 93.94 99 THR A N 1
ATOM 763 C CA . THR A 1 99 ? 5.348 4.523 15.352 1 93.94 99 THR A CA 1
ATOM 764 C C . THR A 1 99 ? 6.113 5.629 16.078 1 93.94 99 THR A C 1
ATOM 766 O O . THR A 1 99 ? 5.965 5.812 17.281 1 93.94 99 THR A O 1
ATOM 769 N N . GLU A 1 100 ? 6.973 6.324 15.391 1 96.44 100 GLU A N 1
ATOM 770 C CA . GLU A 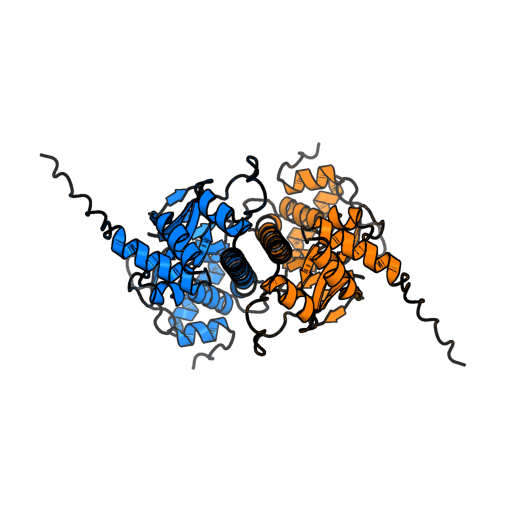1 100 ? 7.68 7.484 15.922 1 96.44 100 GLU A CA 1
ATOM 771 C C . GLU A 1 100 ? 7.066 8.789 15.414 1 96.44 100 GLU A C 1
ATOM 773 O O . GLU A 1 100 ? 7.148 9.094 14.227 1 96.44 100 GLU A O 1
ATOM 778 N N . PHE A 1 101 ? 6.465 9.516 16.297 1 97.44 101 PHE A N 1
ATOM 779 C CA . PHE A 1 101 ? 6.008 10.859 15.953 1 97.44 101 PHE A CA 1
ATOM 780 C C . PHE A 1 101 ? 7.164 11.852 16 1 97.44 101 PHE A C 1
ATOM 782 O O . PHE A 1 101 ? 7.82 12.008 17.031 1 97.44 101 PHE A O 1
ATOM 789 N N . LEU A 1 102 ? 7.426 12.5 14.93 1 96.88 102 LEU A N 1
ATOM 790 C CA . LEU A 1 102 ? 8.664 13.258 14.781 1 96.88 102 LEU A CA 1
ATOM 791 C C . LEU A 1 102 ? 8.461 14.711 15.203 1 96.88 102 LEU A C 1
ATOM 793 O O . LEU A 1 102 ? 9.422 15.484 15.258 1 96.88 102 LEU A O 1
ATOM 797 N N . CYS A 1 103 ? 7.293 15.125 15.484 1 95.12 103 CYS A N 1
ATOM 798 C CA . CYS A 1 103 ? 6.863 16.422 16.016 1 95.12 103 CYS A CA 1
ATOM 799 C C . CYS A 1 103 ? 5.5 16.312 16.688 1 95.12 103 CYS A C 1
ATOM 801 O O . CYS A 1 103 ? 4.953 15.211 16.812 1 95.12 103 CYS A O 1
ATOM 803 N N . THR A 1 104 ? 5.113 17.438 17.25 1 94.06 104 THR A N 1
ATOM 804 C CA . THR A 1 104 ? 3.734 17.438 17.719 1 94.06 104 THR A CA 1
ATOM 805 C C . THR A 1 104 ? 2.771 17.047 16.609 1 94.06 104 THR A C 1
ATOM 807 O O . THR A 1 104 ? 2.717 17.703 15.57 1 94.06 104 THR A O 1
ATOM 810 N N . THR A 1 105 ? 2.117 15.898 16.781 1 94.75 105 THR A N 1
ATOM 811 C CA . THR A 1 105 ? 1.23 15.328 15.773 1 94.75 105 THR A CA 1
ATOM 812 C C . THR A 1 105 ? -0.188 15.188 16.328 1 94.75 105 THR A C 1
ATOM 814 O O . THR A 1 105 ? -0.389 14.609 17.391 1 94.75 105 THR A O 1
ATOM 817 N N . ARG A 1 106 ? -1.082 15.789 15.633 1 94.62 106 ARG A N 1
ATOM 818 C CA . ARG A 1 106 ? -2.494 15.68 15.992 1 94.62 106 ARG A CA 1
ATOM 819 C C . ARG A 1 106 ? -3.178 14.594 15.156 1 94.62 106 ARG A C 1
ATOM 821 O O . ARG A 1 106 ? -2.953 14.5 13.953 1 94.62 106 ARG A O 1
ATOM 828 N N . THR A 1 107 ? -3.994 13.789 15.844 1 96.19 107 THR A N 1
ATOM 829 C CA . THR A 1 107 ? -4.676 12.695 15.164 1 96.19 107 THR A CA 1
ATOM 830 C C . THR A 1 107 ? -6.141 12.625 15.586 1 96.19 107 THR A C 1
ATOM 832 O O . THR A 1 107 ? -6.5 13.086 16.672 1 96.19 107 THR A O 1
ATOM 835 N N . ILE A 1 108 ? -6.98 12.188 14.688 1 97 108 ILE A N 1
ATOM 836 C CA . ILE A 1 108 ? -8.305 11.703 15.07 1 97 108 ILE A CA 1
ATOM 837 C C . ILE A 1 108 ? -8.203 10.242 15.516 1 97 108 ILE A C 1
ATOM 839 O O . ILE A 1 108 ? -7.855 9.367 14.719 1 97 108 ILE A O 1
ATOM 843 N N . ARG A 1 109 ? -8.492 10.016 16.75 1 97.62 109 ARG A N 1
ATOM 844 C CA . ARG A 1 109 ? -8.484 8.664 17.281 1 97.62 109 ARG A CA 1
ATOM 845 C C . ARG A 1 109 ? -9.898 8.094 17.359 1 97.62 109 ARG A C 1
ATOM 847 O O . ARG A 1 109 ? -10.781 8.688 17.984 1 97.62 109 ARG A O 1
ATOM 854 N N . ILE A 1 110 ? -10.094 6.965 16.719 1 97.69 110 ILE A N 1
ATOM 855 C CA . ILE A 1 110 ? -11.406 6.34 16.609 1 97.69 110 ILE A CA 1
ATOM 856 C C . ILE A 1 110 ? -11.391 4.977 17.297 1 97.69 110 ILE A C 1
ATOM 858 O O . ILE A 1 110 ? -10.438 4.207 17.141 1 97.69 110 ILE A O 1
ATOM 862 N N . SER A 1 111 ? -12.445 4.664 18.031 1 97.06 111 SER A N 1
ATOM 863 C CA . SER A 1 111 ? -12.602 3.312 18.547 1 97.06 111 SER A CA 1
ATOM 864 C C . SER A 1 111 ? -12.648 2.285 17.422 1 97.06 111 SER A C 1
ATOM 866 O O . SER A 1 111 ? -13.5 2.367 16.531 1 97.06 111 SER A O 1
ATOM 868 N N . ARG A 1 112 ? -11.734 1.321 17.469 1 94.88 112 ARG A N 1
ATOM 869 C CA . ARG A 1 112 ? -11.695 0.305 16.422 1 94.88 112 ARG A CA 1
ATOM 870 C C . ARG A 1 112 ? -12.961 -0.54 16.438 1 94.88 112 ARG A C 1
ATOM 872 O O . ARG A 1 112 ? -13.445 -0.955 15.391 1 94.88 112 ARG A O 1
ATOM 879 N N . GLU A 1 113 ? -13.469 -0.761 17.625 1 94.94 113 GLU A N 1
ATOM 880 C CA . GLU A 1 113 ? -14.688 -1.555 17.75 1 94.94 113 GLU A CA 1
ATOM 881 C C . GLU A 1 113 ? -15.867 -0.888 17.047 1 94.94 113 GLU A C 1
ATOM 883 O O . GLU A 1 113 ? -16.609 -1.546 16.328 1 94.94 113 GLU A O 1
ATOM 888 N N . VAL A 1 114 ? -16.031 0.388 17.25 1 97.19 114 VAL A N 1
ATOM 889 C CA . VAL A 1 114 ? -17.125 1.125 16.641 1 97.19 114 VAL A CA 1
ATOM 890 C C . VAL A 1 114 ? -16.922 1.182 15.125 1 97.19 114 VAL A C 1
ATOM 892 O O . VAL A 1 114 ? -17.859 0.94 14.352 1 97.19 114 VAL A O 1
ATOM 895 N N . LEU A 1 115 ? -15.711 1.453 14.719 1 96.94 115 LEU A N 1
ATOM 896 C CA . LEU A 1 115 ? -15.391 1.496 13.297 1 96.94 115 LEU A CA 1
ATOM 897 C C . LEU A 1 115 ? -15.695 0.158 12.633 1 96.94 115 LEU A C 1
ATOM 899 O O . LEU A 1 115 ? -16.328 0.116 11.578 1 96.94 115 LEU A O 1
ATOM 903 N N . ARG A 1 116 ? -15.328 -0.883 13.297 1 95.06 116 ARG A N 1
ATOM 904 C CA . ARG A 1 116 ? -15.539 -2.229 12.773 1 95.06 116 ARG A CA 1
ATOM 905 C C . ARG A 1 116 ? -17.031 -2.549 12.68 1 95.06 116 ARG A C 1
ATOM 907 O O . ARG A 1 116 ? -17.484 -3.094 11.672 1 95.06 116 ARG A O 1
ATOM 914 N N . SER A 1 117 ? -17.766 -2.236 13.703 1 96.31 117 SER A N 1
ATOM 915 C CA . SER A 1 117 ? -19.188 -2.504 13.719 1 96.31 117 SER A CA 1
ATOM 916 C C . SER A 1 117 ? -19.891 -1.83 12.547 1 96.31 117 SER A C 1
ATOM 918 O O . SER A 1 117 ? -20.75 -2.439 11.891 1 96.31 117 SER A O 1
ATOM 920 N N . TRP A 1 118 ? -19.469 -0.616 12.25 1 96.69 118 TRP A N 1
ATOM 921 C CA . TRP A 1 118 ? -20.078 0.111 11.141 1 96.69 118 TRP A CA 1
ATOM 922 C C . TRP A 1 118 ? -19.578 -0.416 9.805 1 96.69 118 TRP A C 1
ATOM 924 O O . TRP A 1 118 ? -20.344 -0.536 8.844 1 96.69 118 TRP A O 1
ATOM 934 N N . ALA A 1 119 ? -18.312 -0.761 9.727 1 94.81 119 ALA A N 1
ATOM 935 C CA . ALA A 1 119 ? -17.734 -1.291 8.492 1 94.81 119 ALA A CA 1
ATOM 936 C C . ALA A 1 119 ? -18.438 -2.576 8.07 1 94.81 119 ALA A C 1
ATOM 938 O O . ALA A 1 119 ? -18.594 -2.836 6.875 1 94.81 119 ALA A O 1
ATOM 939 N N . MET A 1 120 ? -18.891 -3.33 9 1 93.38 120 MET A N 1
ATOM 940 C CA . MET A 1 120 ? -19.484 -4.637 8.727 1 93.38 120 MET A CA 1
ATOM 941 C C . MET A 1 120 ? -20.922 -4.484 8.219 1 93.38 120 MET A C 1
ATOM 943 O O . MET A 1 120 ? -21.438 -5.367 7.539 1 93.38 120 MET A O 1
ATOM 947 N N . ARG A 1 121 ? -21.516 -3.312 8.477 1 94.88 121 ARG A N 1
ATOM 948 C CA . ARG A 1 121 ? -22.953 -3.281 8.203 1 94.88 121 ARG A CA 1
ATOM 949 C C . ARG A 1 121 ? -23.312 -2.105 7.305 1 94.88 121 ARG A C 1
ATOM 951 O O . ARG A 1 121 ? -24.438 -2.025 6.801 1 94.88 121 ARG A O 1
ATOM 958 N N . ASP A 1 122 ? -22.375 -1.207 7.109 1 96.5 122 ASP A N 1
ATOM 959 C CA . ASP A 1 122 ? -22.719 0.034 6.418 1 96.5 122 ASP A CA 1
ATOM 960 C C . ASP A 1 122 ? -21.828 0.244 5.195 1 96.5 122 ASP A C 1
ATOM 962 O O . ASP A 1 122 ? -20.609 0.347 5.316 1 96.5 122 ASP A O 1
ATOM 966 N N . LEU A 1 123 ? -22.453 0.365 4.012 1 95.75 123 LEU A N 1
ATOM 967 C CA . LEU A 1 123 ? -21.734 0.476 2.74 1 95.75 123 LEU A CA 1
ATOM 968 C C . LEU A 1 123 ? -20.922 1.762 2.686 1 95.75 123 LEU A C 1
ATOM 970 O O . LEU A 1 123 ? -19.812 1.779 2.131 1 95.75 123 LEU A O 1
ATOM 974 N N . SER A 1 124 ? -21.438 2.807 3.244 1 96.38 124 SER A N 1
ATOM 975 C CA . SER A 1 124 ? -20.734 4.09 3.164 1 96.38 124 SER A CA 1
ATOM 976 C C . SER A 1 124 ? -19.469 4.086 4.004 1 96.38 124 SER A C 1
ATOM 978 O O . SER A 1 124 ? -18.469 4.699 3.627 1 96.38 124 SER A O 1
ATOM 980 N N . VAL A 1 125 ? -19.484 3.422 5.102 1 97.06 125 VAL A N 1
ATOM 981 C CA . VAL A 1 125 ? -18.297 3.322 5.949 1 97.06 125 VAL A CA 1
ATOM 982 C C . VAL A 1 125 ? -17.266 2.412 5.289 1 97.06 125 VAL A C 1
ATOM 984 O O . VAL A 1 125 ? -16.078 2.707 5.309 1 97.06 125 VAL A O 1
ATOM 987 N N . GLN A 1 126 ? -17.703 1.361 4.723 1 95.12 126 GLN A N 1
ATOM 988 C CA . GLN A 1 126 ? -16.766 0.479 4.02 1 95.12 126 GLN A CA 1
ATOM 989 C C . GLN A 1 126 ? -16.109 1.198 2.846 1 95.12 126 GLN A C 1
ATOM 991 O O . GLN A 1 126 ? -14.922 1.003 2.582 1 95.12 126 GLN A O 1
ATOM 996 N N . ARG A 1 127 ? -16.922 1.948 2.174 1 94.5 127 ARG A N 1
ATOM 997 C CA . ARG A 1 127 ? -16.391 2.748 1.076 1 94.5 127 ARG A CA 1
ATOM 998 C C . ARG A 1 127 ? -15.336 3.723 1.573 1 94.5 127 ARG A C 1
ATOM 1000 O O . ARG A 1 127 ? -14.289 3.893 0.937 1 94.5 127 ARG A O 1
ATOM 1007 N N . MET A 1 128 ? -15.617 4.352 2.637 1 95.25 128 MET A N 1
ATOM 1008 C CA . MET A 1 128 ? -14.664 5.277 3.238 1 95.25 128 MET A CA 1
ATOM 1009 C C . MET A 1 128 ? -13.344 4.582 3.541 1 95.25 128 MET A C 1
ATOM 1011 O O . MET A 1 128 ? -12.273 5.109 3.227 1 95.25 128 MET A O 1
ATOM 1015 N N . LEU A 1 129 ? -13.406 3.395 4.094 1 95.56 129 LEU A N 1
ATOM 1016 C CA . LEU A 1 129 ? -12.211 2.627 4.418 1 95.56 129 LEU A CA 1
ATOM 1017 C C . LEU A 1 129 ? -11.484 2.203 3.146 1 95.56 129 LEU A C 1
ATOM 1019 O O . LEU A 1 129 ? -10.25 2.273 3.08 1 95.56 129 LEU A O 1
ATOM 1023 N N . ASN A 1 130 ? -12.234 1.805 2.211 1 94.5 130 ASN A N 1
ATOM 1024 C CA . ASN A 1 130 ? -11.648 1.432 0.928 1 94.5 130 ASN A CA 1
ATOM 1025 C C . ASN A 1 130 ? -10.883 2.594 0.302 1 94.5 130 ASN A C 1
ATOM 1027 O O . ASN A 1 130 ? -9.758 2.42 -0.165 1 94.5 130 ASN A O 1
ATOM 1031 N N . GLN A 1 131 ? -11.461 3.719 0.336 1 93.5 131 GLN A N 1
ATOM 1032 C CA . GLN A 1 131 ? -10.836 4.906 -0.233 1 93.5 131 GLN A CA 1
ATOM 1033 C C . GLN A 1 131 ? -9.57 5.281 0.535 1 93.5 131 GLN A C 1
ATOM 1035 O O . GLN A 1 131 ? -8.586 5.727 -0.059 1 93.5 131 GLN A O 1
ATOM 1040 N N . ALA A 1 132 ? -9.641 5.102 1.81 1 94 132 ALA A N 1
ATOM 1041 C CA . ALA A 1 132 ? -8.453 5.355 2.625 1 94 132 ALA A CA 1
ATOM 1042 C C . ALA A 1 132 ? -7.309 4.422 2.238 1 94 132 ALA A C 1
ATOM 1044 O O . ALA A 1 132 ? -6.16 4.852 2.121 1 94 132 ALA A O 1
ATOM 1045 N N . LEU A 1 133 ? -7.617 3.195 2.027 1 94.62 133 LEU A N 1
ATOM 1046 C CA . LEU A 1 133 ? -6.609 2.203 1.667 1 94.62 133 LEU A CA 1
ATOM 1047 C C . LEU A 1 133 ? -6.062 2.467 0.268 1 94.62 133 LEU A C 1
ATOM 1049 O O . LEU A 1 133 ? -4.855 2.361 0.038 1 94.62 133 LEU A O 1
ATOM 1053 N N . VAL A 1 134 ? -6.93 2.803 -0.679 1 93.06 134 VAL A N 1
ATOM 1054 C CA . VAL A 1 134 ? -6.52 3.148 -2.037 1 93.06 134 VAL A CA 1
ATOM 1055 C C . VAL A 1 134 ? -5.562 4.34 -2.002 1 93.06 134 VAL A C 1
ATOM 1057 O O . VAL A 1 134 ? -4.539 4.344 -2.691 1 93.06 134 VAL A O 1
ATOM 1060 N N . TYR A 1 135 ? -5.918 5.289 -1.229 1 91 135 TYR A N 1
ATOM 1061 C CA . TYR A 1 135 ? -5.078 6.477 -1.086 1 91 135 TYR A CA 1
ATOM 1062 C C . TYR A 1 135 ? -3.701 6.105 -0.548 1 91 135 TYR A C 1
ATOM 1064 O O . TYR A 1 135 ? -2.684 6.586 -1.05 1 91 135 TYR A O 1
ATOM 1072 N N . GLN A 1 136 ? -3.691 5.254 0.462 1 93 136 GLN A N 1
ATOM 1073 C CA . GLN A 1 136 ? -2.426 4.836 1.056 1 93 136 GLN A CA 1
ATOM 1074 C C . GLN A 1 136 ? -1.555 4.105 0.036 1 93 136 GLN A C 1
ATOM 1076 O O . GLN A 1 136 ? -0.344 4.332 -0.028 1 93 136 GLN A O 1
ATOM 1081 N N . LEU A 1 137 ? -2.176 3.285 -0.708 1 90.94 137 LEU A N 1
ATOM 1082 C CA . LEU A 1 137 ? -1.432 2.568 -1.738 1 90.94 137 LEU A CA 1
ATOM 1083 C C . LEU A 1 137 ? -0.897 3.535 -2.791 1 90.94 137 LEU A C 1
ATOM 1085 O O . LEU A 1 137 ? 0.211 3.352 -3.301 1 90.94 137 LEU A O 1
ATOM 1089 N N . ARG A 1 138 ? -1.65 4.539 -3.121 1 89 138 ARG A N 1
ATOM 1090 C CA . ARG A 1 138 ? -1.214 5.551 -4.074 1 89 138 ARG A CA 1
ATOM 1091 C C . ARG A 1 138 ? 0.013 6.297 -3.561 1 89 138 ARG A C 1
ATOM 1093 O O . ARG A 1 138 ? 0.932 6.594 -4.324 1 89 138 ARG A O 1
ATOM 1100 N N . VAL A 1 139 ? 0.001 6.574 -2.309 1 90.94 139 VAL A N 1
ATOM 1101 C CA . VAL A 1 139 ? 1.146 7.254 -1.713 1 90.94 139 VAL A CA 1
ATOM 1102 C C . VAL A 1 139 ? 2.383 6.363 -1.809 1 90.94 139 VAL A C 1
ATOM 1104 O O . VAL A 1 139 ? 3.469 6.832 -2.154 1 90.94 139 VAL A O 1
ATOM 1107 N N . HIS A 1 140 ? 2.23 5.082 -1.542 1 88.31 140 HIS A N 1
ATOM 1108 C CA . HIS A 1 140 ? 3.338 4.148 -1.713 1 88.31 140 HIS A CA 1
ATOM 1109 C C . HIS A 1 140 ? 3.906 4.223 -3.127 1 88.31 140 HIS A C 1
ATOM 1111 O O . HIS A 1 140 ? 5.125 4.273 -3.309 1 88.31 140 HIS A O 1
ATOM 1117 N N . ASP A 1 141 ? 3.037 4.32 -4.062 1 84 141 ASP A N 1
ATOM 1118 C CA . ASP A 1 141 ? 3.445 4.27 -5.465 1 84 141 ASP A CA 1
ATOM 1119 C C . ASP A 1 141 ? 4.07 5.59 -5.902 1 84 141 ASP A C 1
ATOM 1121 O O . ASP A 1 141 ? 5.125 5.602 -6.543 1 84 141 ASP A O 1
ATOM 1125 N N . ILE A 1 142 ? 3.477 6.652 -5.504 1 85.12 142 ILE A N 1
ATOM 1126 C CA . ILE A 1 142 ? 3.859 7.957 -6.031 1 85.12 142 ILE A CA 1
ATOM 1127 C C . ILE A 1 142 ? 5.043 8.508 -5.234 1 85.12 142 ILE A C 1
ATOM 1129 O O . ILE A 1 142 ? 5.949 9.117 -5.805 1 85.12 142 ILE A O 1
ATOM 1133 N N . VAL A 1 143 ? 5.078 8.258 -3.98 1 90.06 143 VAL A N 1
ATOM 1134 C CA . VAL A 1 143 ? 6.078 8.875 -3.119 1 90.06 143 VAL A CA 1
ATOM 1135 C C . VAL A 1 143 ? 7.25 7.926 -2.916 1 90.06 143 VAL A C 1
ATOM 1137 O O . VAL A 1 143 ? 8.414 8.336 -2.967 1 90.06 143 VAL A O 1
ATOM 1140 N N . TYR A 1 144 ? 6.969 6.68 -2.752 1 87.38 144 TYR A N 1
ATOM 1141 C CA . TYR A 1 144 ? 8.016 5.746 -2.348 1 87.38 144 TYR A CA 1
ATOM 1142 C C . TYR A 1 144 ? 8.32 4.754 -3.465 1 87.38 144 TYR A C 1
ATOM 1144 O O . TYR A 1 144 ? 9.148 3.855 -3.295 1 87.38 144 TYR A O 1
ATOM 1152 N N . GLY A 1 145 ? 7.586 4.934 -4.492 1 76.31 145 GLY A N 1
ATOM 1153 C CA . GLY A 1 145 ? 7.914 4.078 -5.621 1 76.31 145 GLY A CA 1
ATOM 1154 C C . GLY A 1 145 ? 9.266 4.395 -6.238 1 76.31 145 GLY A C 1
ATOM 1155 O O . GLY A 1 145 ? 9.867 5.426 -5.93 1 76.31 145 GLY A O 1
ATOM 1156 N N . LEU A 1 146 ? 9.906 3.373 -6.832 1 64 146 LEU A N 1
ATOM 1157 C CA . LEU A 1 146 ? 11.234 3.508 -7.426 1 64 146 LEU A CA 1
ATOM 1158 C C . LEU A 1 146 ? 11.141 3.922 -8.891 1 64 146 LEU A C 1
ATOM 1160 O O . LEU A 1 146 ? 10.586 3.186 -9.711 1 64 146 LEU A O 1
ATOM 1164 N N . ASP A 1 147 ? 10.789 5.211 -9.086 1 64.44 147 ASP A N 1
ATOM 1165 C CA . ASP A 1 147 ? 10.703 5.598 -10.492 1 64.44 147 ASP A CA 1
ATOM 1166 C C . ASP A 1 147 ? 11.992 6.27 -10.953 1 64.44 147 ASP A C 1
ATOM 1168 O O . ASP A 1 147 ? 12.953 6.371 -10.195 1 64.44 147 ASP A O 1
ATOM 1172 N N . SER A 1 148 ? 12.062 6.332 -12.164 1 67.25 148 SER A N 1
ATOM 1173 C CA . SER A 1 148 ? 13.211 6.84 -12.906 1 67.25 148 SER A CA 1
ATOM 1174 C C . SER A 1 148 ? 13.484 8.297 -12.57 1 67.25 148 SER A C 1
ATOM 1176 O O . SER A 1 148 ? 14.422 8.898 -13.102 1 67.25 148 SER A O 1
ATOM 1178 N N . ARG A 1 149 ? 12.977 8.797 -11.422 1 78.62 149 ARG A N 1
ATOM 1179 C CA . ARG A 1 149 ? 13.18 10.195 -11.078 1 78.62 149 ARG A CA 1
ATOM 1180 C C . ARG A 1 149 ? 14.477 10.391 -10.297 1 78.62 149 ARG A C 1
ATOM 1182 O O . ARG A 1 149 ? 14.945 9.469 -9.633 1 78.62 149 ARG A O 1
ATOM 1189 N N . SER A 1 150 ? 14.953 11.641 -10.43 1 89.31 150 SER A N 1
ATOM 1190 C CA . SER A 1 150 ? 16.141 12 -9.672 1 89.31 150 SER A CA 1
ATOM 1191 C C . SER A 1 150 ? 15.867 12.016 -8.172 1 89.31 150 SER A C 1
ATOM 1193 O O . SER A 1 150 ? 14.711 12.109 -7.754 1 89.31 150 SER A O 1
ATOM 1195 N N . THR A 1 151 ? 16.891 11.945 -7.434 1 92.44 151 THR A N 1
ATOM 1196 C CA . THR A 1 151 ? 16.781 12.039 -5.984 1 92.44 151 THR A CA 1
ATOM 1197 C C . THR A 1 151 ? 16.141 13.359 -5.574 1 92.44 151 THR A C 1
ATOM 1199 O O . THR A 1 151 ? 15.328 13.406 -4.648 1 92.44 151 THR A O 1
ATOM 1202 N N . THR A 1 152 ? 16.484 14.422 -6.332 1 95.19 152 THR A N 1
ATOM 1203 C CA . THR A 1 152 ? 15.93 15.734 -6.027 1 95.19 152 THR A CA 1
ATOM 1204 C C . THR A 1 152 ? 14.422 15.742 -6.25 1 95.19 152 THR A C 1
ATOM 1206 O O . THR A 1 152 ? 13.672 16.266 -5.422 1 95.19 152 THR A O 1
ATOM 1209 N N . ALA A 1 153 ? 13.992 15.18 -7.305 1 94.25 153 ALA A N 1
ATOM 1210 C CA . ALA A 1 153 ? 12.562 15.117 -7.602 1 94.25 153 ALA A CA 1
ATOM 1211 C C . ALA A 1 153 ? 11.828 14.273 -6.57 1 94.25 153 ALA A C 1
ATOM 1213 O O . ALA A 1 153 ? 10.727 14.625 -6.137 1 94.25 153 ALA A O 1
ATOM 1214 N N . ARG A 1 154 ? 12.422 13.18 -6.203 1 93.38 154 ARG A N 1
ATOM 1215 C CA . ARG A 1 154 ? 11.82 12.305 -5.211 1 93.38 154 ARG A CA 1
ATOM 1216 C C . ARG A 1 154 ? 11.742 12.984 -3.85 1 93.38 154 ARG A C 1
ATOM 1218 O O . ARG A 1 154 ? 10.75 12.844 -3.135 1 93.38 154 ARG A O 1
ATOM 1225 N N . LEU A 1 155 ? 12.797 13.703 -3.514 1 96.06 155 LEU A N 1
ATOM 1226 C CA . LEU A 1 155 ? 12.789 14.469 -2.27 1 96.06 155 LEU A CA 1
ATOM 1227 C C . LEU A 1 155 ? 11.719 15.547 -2.303 1 96.06 155 LEU A C 1
ATOM 1229 O O . LEU A 1 155 ? 10.969 15.711 -1.335 1 96.06 155 LEU A O 1
ATOM 1233 N N . ALA A 1 156 ? 11.625 16.203 -3.408 1 96.38 156 ALA A N 1
ATOM 1234 C CA . ALA A 1 156 ? 10.609 17.25 -3.566 1 96.38 156 ALA A CA 1
ATOM 1235 C C . ALA A 1 156 ? 9.203 16.656 -3.414 1 96.38 156 ALA A C 1
ATOM 1237 O O . ALA A 1 156 ? 8.344 17.266 -2.773 1 96.38 156 ALA A O 1
ATOM 1238 N N . GLN A 1 157 ? 9.008 15.508 -3.965 1 95.12 157 GLN A N 1
ATOM 1239 C CA . GLN A 1 157 ? 7.715 14.836 -3.877 1 95.12 157 GLN A CA 1
ATOM 1240 C C . GLN A 1 157 ? 7.379 14.477 -2.434 1 95.12 157 GLN A C 1
ATOM 1242 O O . GLN A 1 157 ? 6.238 14.641 -1.994 1 95.12 157 GLN A O 1
ATOM 1247 N N . LEU A 1 158 ? 8.383 13.977 -1.732 1 96.19 158 LEU A N 1
ATOM 1248 C CA . LEU A 1 158 ? 8.18 13.602 -0.335 1 96.19 158 LEU A CA 1
ATOM 1249 C C . LEU A 1 158 ? 7.844 14.828 0.507 1 96.19 158 LEU A C 1
ATOM 1251 O O . LEU A 1 158 ? 6.91 14.797 1.316 1 96.19 158 LEU A O 1
ATOM 1255 N N . ILE A 1 159 ? 8.547 15.93 0.316 1 96.06 159 ILE A N 1
ATOM 1256 C CA . ILE A 1 159 ? 8.297 17.156 1.056 1 96.06 159 ILE A CA 1
ATOM 1257 C C . ILE A 1 159 ? 6.906 17.688 0.725 1 96.06 159 ILE A C 1
ATOM 1259 O O . ILE A 1 159 ? 6.16 18.094 1.619 1 96.06 159 ILE A O 1
ATOM 1263 N N . HIS A 1 160 ? 6.586 17.656 -0.547 1 94.38 160 HIS A N 1
ATOM 1264 C CA . HIS A 1 160 ? 5.266 18.094 -0.989 1 94.38 160 HIS A CA 1
ATOM 1265 C C . HIS A 1 160 ? 4.16 17.297 -0.302 1 94.38 160 HIS A C 1
ATOM 1267 O O . HIS A 1 160 ? 3.178 17.859 0.169 1 94.38 160 HIS A O 1
ATOM 1273 N N . TYR A 1 161 ? 4.332 16.047 -0.241 1 94.44 161 TYR A N 1
ATOM 1274 C CA . TYR A 1 161 ? 3.373 15.148 0.386 1 94.44 161 TYR A CA 1
ATOM 1275 C C . TYR A 1 161 ? 3.24 15.438 1.876 1 94.44 161 TYR A C 1
ATOM 1277 O O . TYR A 1 161 ? 2.129 15.562 2.395 1 94.44 161 TYR A O 1
ATOM 1285 N N . LEU A 1 162 ? 4.355 15.555 2.561 1 95.5 162 LEU A N 1
ATOM 1286 C CA . LEU A 1 162 ? 4.344 15.711 4.012 1 95.5 162 LEU A CA 1
ATOM 1287 C C . LEU A 1 162 ? 3.807 17.078 4.41 1 95.5 162 LEU A C 1
ATOM 1289 O O . LEU A 1 162 ? 3.199 17.234 5.473 1 95.5 162 LEU A O 1
ATOM 1293 N N . ALA A 1 163 ? 3.994 18.047 3.609 1 91.38 163 ALA A N 1
ATOM 1294 C CA . ALA A 1 163 ? 3.617 19.422 3.938 1 91.38 163 ALA A CA 1
ATOM 1295 C C . ALA A 1 163 ? 2.209 19.734 3.443 1 91.38 163 ALA A C 1
ATOM 1297 O O . ALA A 1 163 ? 1.676 20.812 3.715 1 91.38 163 ALA A O 1
ATOM 1298 N N . HIS A 1 164 ? 1.646 18.812 2.719 1 84.12 164 HIS A N 1
ATOM 1299 C CA . HIS A 1 164 ? 0.376 19.109 2.064 1 84.12 164 HIS A CA 1
ATOM 1300 C C . HIS A 1 164 ? -0.736 19.312 3.088 1 84.12 164 HIS A C 1
ATOM 1302 O O . HIS A 1 164 ? -0.792 18.609 4.098 1 84.12 164 HIS A O 1
ATOM 1308 N N . GLN A 1 165 ? -1.53 20.234 2.82 1 75.56 165 GLN A N 1
ATOM 1309 C CA . GLN A 1 165 ? -2.75 20.469 3.59 1 75.56 165 GLN A CA 1
ATOM 1310 C C . GLN A 1 165 ? -3.922 19.688 3.004 1 75.56 165 GLN A C 1
ATOM 1312 O O . GLN A 1 165 ? -4.395 20 1.908 1 75.56 165 GLN A O 1
ATOM 1317 N N . ALA A 1 166 ? -4.383 18.75 3.742 1 79.94 166 ALA A N 1
ATOM 1318 C CA . ALA A 1 166 ? -5.461 17.906 3.234 1 79.94 166 ALA A CA 1
ATOM 1319 C C . ALA A 1 166 ? -6.773 18.672 3.141 1 79.94 166 ALA A C 1
ATOM 1321 O O . ALA A 1 166 ? -7.273 19.188 4.148 1 79.94 166 ALA A O 1
ATOM 1322 N N . PRO A 1 167 ? -7.348 18.734 2.027 1 77.75 167 PRO A N 1
ATOM 1323 C CA . PRO A 1 167 ? -8.555 19.547 1.836 1 77.75 167 PRO A CA 1
ATOM 1324 C C . PRO A 1 167 ? -9.703 19.125 2.748 1 77.75 167 PRO A C 1
ATOM 1326 O O . PRO A 1 167 ? -10.43 19.969 3.264 1 77.75 167 PRO A O 1
ATOM 1329 N N . ASP A 1 168 ? -9.844 17.922 2.924 1 82.31 168 ASP A N 1
ATOM 1330 C CA . ASP A 1 168 ? -10.953 17.422 3.744 1 82.31 168 ASP A CA 1
ATOM 1331 C C . ASP A 1 168 ? -10.781 17.844 5.203 1 82.31 168 ASP A C 1
ATOM 1333 O O . ASP A 1 168 ? -11.766 18.156 5.879 1 82.31 168 ASP A O 1
ATOM 1337 N N . LEU A 1 169 ? -9.594 17.906 5.668 1 84.06 169 LEU A N 1
ATOM 1338 C CA . LEU A 1 169 ? -9.32 18.344 7.031 1 84.06 169 LEU A CA 1
ATOM 1339 C C . LEU A 1 169 ? -9.562 19.844 7.168 1 84.06 169 LEU A C 1
ATOM 1341 O O . LEU A 1 169 ? -10.062 20.312 8.195 1 84.06 169 LEU A O 1
ATOM 1345 N N . GLU A 1 170 ? -9.18 20.484 6.148 1 78 170 GLU A N 1
ATOM 1346 C CA . GLU A 1 170 ? -9.43 21.922 6.125 1 78 170 GLU A CA 1
ATOM 1347 C C . GLU A 1 170 ? -10.922 22.219 6.121 1 78 170 GLU A C 1
ATOM 1349 O O . GLU A 1 170 ? -11.398 23.062 6.879 1 78 170 GLU A O 1
ATOM 1354 N N . GLU A 1 171 ? -11.625 21.516 5.309 1 80.88 171 GLU A N 1
ATOM 1355 C CA . GLU A 1 171 ? -13.062 21.703 5.199 1 80.88 171 GLU A CA 1
ATOM 1356 C C . GLU A 1 171 ? -13.766 21.406 6.523 1 80.88 171 GLU A C 1
ATOM 1358 O O . GLU A 1 171 ? -14.742 22.062 6.875 1 80.88 171 GLU A O 1
ATOM 1363 N N . ALA A 1 172 ? -13.211 20.516 7.227 1 80.88 172 ALA A N 1
ATOM 1364 C CA . ALA A 1 172 ? -13.797 20.125 8.508 1 80.88 172 ALA A CA 1
ATOM 1365 C C . ALA A 1 172 ? -13.281 21.016 9.633 1 80.88 172 ALA A C 1
ATOM 1367 O O . ALA A 1 172 ? -13.641 20.812 10.797 1 80.88 172 ALA A O 1
ATOM 1368 N N . ARG A 1 173 ? -12.336 22 9.312 1 76.69 173 ARG A N 1
ATOM 1369 C CA . ARG A 1 173 ? -11.773 22.953 10.273 1 76.69 173 ARG A CA 1
ATOM 1370 C C . ARG A 1 173 ? -11.008 22.219 11.367 1 76.69 173 ARG A C 1
ATOM 1372 O O . ARG A 1 173 ? -11.172 22.516 12.555 1 76.69 173 ARG A O 1
ATOM 1379 N N . LEU A 1 174 ? -10.328 21.219 10.891 1 82.94 174 LEU A N 1
ATOM 1380 C CA . LEU A 1 174 ? -9.547 20.438 11.836 1 82.94 174 LEU A CA 1
ATOM 1381 C C . LEU A 1 174 ? -8.062 20.797 11.75 1 82.94 174 LEU A C 1
ATOM 1383 O O . LEU A 1 174 ? -7.285 20.469 12.641 1 82.94 174 LEU A O 1
ATOM 1387 N N . LEU A 1 175 ? -7.648 21.438 10.602 1 73.12 175 LEU A N 1
ATOM 1388 C CA . LEU A 1 175 ? -6.242 21.75 10.391 1 73.12 175 LEU A CA 1
ATOM 1389 C C . LEU A 1 175 ? -5.836 22.969 11.195 1 73.12 175 LEU A C 1
ATOM 1391 O O . LEU A 1 175 ? -6.586 23.953 11.273 1 73.12 175 LEU A O 1
ATOM 1395 N N . PRO A 1 176 ? -4.676 22.75 11.945 1 64.88 176 PRO A N 1
ATOM 1396 C CA . PRO A 1 176 ? -4.141 24.016 12.453 1 64.88 176 PRO A CA 1
ATOM 1397 C C . PRO A 1 176 ? -3.547 24.891 11.344 1 64.88 176 PRO A C 1
ATOM 1399 O O . PRO A 1 176 ? -3.141 24.375 10.305 1 64.88 176 PRO A O 1
ATOM 1402 N N . PHE A 1 177 ? -3.852 26.25 11.266 1 53.31 177 PHE A N 1
ATOM 1403 C CA . PHE A 1 177 ? -3.422 27.172 10.219 1 53.31 177 PHE A CA 1
ATOM 1404 C C . PHE A 1 177 ? -1.905 27.156 10.07 1 53.31 177 PHE A C 1
ATOM 1406 O O . PHE A 1 177 ? -1.182 27.453 11.031 1 53.31 177 PHE A O 1
ATOM 1413 N N . SER A 1 178 ? -1.065 26.172 9.797 1 59.78 178 SER A N 1
ATOM 1414 C CA . SER A 1 178 ? 0.33 26.5 9.516 1 59.78 178 SER A CA 1
ATOM 1415 C C . SER A 1 178 ? 0.705 26.125 8.078 1 59.78 178 SER A C 1
ATOM 1417 O O . SER A 1 178 ? 0.607 24.969 7.688 1 59.78 178 SER A O 1
ATOM 1419 N N . GLU A 1 179 ? 0.565 27.188 7.09 1 62.47 179 GLU A N 1
ATOM 1420 C CA . GLU A 1 179 ? 0.885 26.953 5.684 1 62.47 179 GLU A CA 1
ATOM 1421 C C . GLU A 1 179 ? 2.379 27.125 5.422 1 62.47 179 GLU A C 1
ATOM 1423 O O . GLU A 1 179 ? 3.018 28 5.988 1 62.47 179 GLU A O 1
ATOM 1428 N N . GLY A 1 180 ? 3.021 26.125 4.805 1 76.38 180 GLY A N 1
ATOM 1429 C CA . GLY A 1 180 ? 4.285 26.312 4.113 1 76.38 180 GLY A CA 1
ATOM 1430 C C . GLY A 1 180 ? 5.48 25.812 4.898 1 76.38 180 GLY A C 1
ATOM 1431 O O . GLY A 1 180 ? 6.609 26.25 4.668 1 76.38 180 GLY A O 1
ATOM 1432 N N . GLN A 1 181 ? 5.273 25.141 5.965 1 87.75 181 GLN A N 1
ATOM 1433 C CA . GLN A 1 181 ? 6.41 24.609 6.711 1 87.75 181 GLN A CA 1
ATOM 1434 C C . GLN A 1 181 ? 6.242 23.125 6.984 1 87.75 181 GLN A C 1
ATOM 1436 O O . GLN A 1 181 ? 5.133 22.672 7.273 1 87.75 181 GLN A O 1
ATOM 1441 N N . LEU A 1 182 ? 7.27 22.438 6.816 1 92.06 182 LEU A N 1
ATOM 1442 C CA . LEU A 1 182 ? 7.355 21.047 7.23 1 92.06 182 LEU A CA 1
ATOM 1443 C C . LEU A 1 182 ? 8.234 20.891 8.469 1 92.06 182 LEU A C 1
ATOM 1445 O O . LEU A 1 182 ? 9.391 21.328 8.469 1 92.06 182 LEU A O 1
ATOM 1449 N N . HIS A 1 183 ? 7.648 20.359 9.5 1 91.19 183 HIS A N 1
ATOM 1450 C CA . HIS A 1 183 ? 8.375 20.125 10.742 1 91.19 183 HIS A CA 1
ATOM 1451 C C . HIS A 1 183 ? 8.492 18.641 11.047 1 91.19 183 HIS A C 1
ATOM 1453 O O . HIS A 1 183 ? 7.598 17.859 10.703 1 91.19 183 HIS A O 1
ATOM 1459 N N . GLY A 1 184 ? 9.664 18.281 11.672 1 93.81 184 GLY A N 1
ATOM 1460 C CA . GLY A 1 184 ? 9.695 16.953 12.258 1 93.81 184 GLY A CA 1
ATOM 1461 C C . GLY A 1 184 ? 10.844 16.109 11.758 1 93.81 184 GLY A C 1
ATOM 1462 O O . GLY A 1 184 ? 11.75 15.758 12.523 1 93.81 184 GLY A O 1
ATOM 1463 N N . PRO A 1 185 ? 10.859 15.891 10.453 1 96.06 185 PRO A N 1
ATOM 1464 C CA . PRO A 1 185 ? 11.883 14.961 9.977 1 96.06 185 PRO A CA 1
ATOM 1465 C C . PRO A 1 185 ? 13.273 15.602 9.898 1 96.06 185 PRO A C 1
ATOM 1467 O O . PRO A 1 185 ? 13.398 16.781 9.555 1 96.06 185 PRO A O 1
ATOM 1470 N N . THR A 1 186 ? 14.258 14.836 10.289 1 95.56 186 THR A N 1
ATOM 1471 C CA . THR A 1 186 ? 15.641 15.188 9.992 1 95.56 186 THR A CA 1
ATOM 1472 C C . THR A 1 186 ? 16.016 14.758 8.578 1 95.56 186 THR A C 1
ATOM 1474 O O . THR A 1 186 ? 15.258 14.031 7.926 1 95.56 186 THR A O 1
ATOM 1477 N N . GLN A 1 187 ? 17.109 15.289 8.086 1 95.12 187 GLN A N 1
ATOM 1478 C CA . GLN A 1 187 ? 17.562 14.852 6.77 1 95.12 187 GLN A CA 1
ATOM 1479 C C . GLN A 1 187 ? 17.891 13.359 6.77 1 95.12 187 GLN A C 1
ATOM 1481 O O . GLN A 1 187 ? 17.766 12.695 5.738 1 95.12 187 GLN A O 1
ATOM 1486 N N . LYS A 1 188 ? 18.234 12.82 7.883 1 94.5 188 LYS A N 1
ATOM 1487 C CA . LYS A 1 188 ? 18.453 11.383 8.008 1 94.5 188 LYS A CA 1
ATOM 1488 C C . LYS A 1 188 ? 17.141 10.609 7.844 1 94.5 188 LYS A C 1
ATOM 1490 O O . LYS A 1 188 ? 17.125 9.562 7.188 1 94.5 188 LYS A O 1
ATOM 1495 N N . HIS A 1 189 ? 16.062 11.109 8.453 1 95.06 189 HIS A N 1
ATOM 1496 C CA . HIS A 1 189 ? 14.75 10.492 8.266 1 95.06 189 HIS A CA 1
ATOM 1497 C C . HIS A 1 189 ? 14.359 10.461 6.793 1 95.06 189 HIS A C 1
ATOM 1499 O O . HIS A 1 189 ? 13.859 9.445 6.301 1 95.06 189 HIS A O 1
ATOM 1505 N N . LEU A 1 190 ? 14.641 11.555 6.16 1 96.25 190 LEU A N 1
ATOM 1506 C CA . LEU A 1 190 ? 14.312 11.664 4.742 1 96.25 190 LEU A CA 1
ATOM 1507 C C . LEU A 1 190 ? 15.133 10.68 3.914 1 96.25 190 LEU A C 1
ATOM 1509 O O . LEU A 1 190 ? 14.609 10.047 2.994 1 96.25 190 LEU A O 1
ATOM 1513 N N . ALA A 1 191 ? 16.406 10.531 4.227 1 93.94 191 ALA A N 1
ATOM 1514 C CA . ALA A 1 191 ? 17.312 9.609 3.539 1 93.94 191 ALA A CA 1
ATOM 1515 C C . ALA A 1 191 ? 16.844 8.164 3.682 1 93.94 191 ALA A C 1
ATOM 1517 O O . ALA A 1 191 ? 16.75 7.434 2.693 1 93.94 191 ALA A O 1
ATOM 1518 N N . ILE A 1 192 ? 16.453 7.832 4.883 1 90 192 ILE A N 1
ATOM 1519 C CA . ILE A 1 192 ? 15.977 6.484 5.176 1 90 192 ILE A CA 1
ATOM 1520 C C . ILE A 1 192 ? 14.68 6.227 4.418 1 90 192 ILE A C 1
ATOM 1522 O O . ILE A 1 192 ? 14.523 5.188 3.773 1 90 192 ILE A O 1
ATOM 1526 N N . ALA A 1 193 ? 13.789 7.141 4.43 1 92.12 193 ALA A N 1
ATOM 1527 C CA . ALA A 1 193 ? 12.477 6.98 3.816 1 92.12 193 ALA A CA 1
ATOM 1528 C C . ALA A 1 193 ? 12.594 6.785 2.307 1 92.12 193 ALA A C 1
ATOM 1530 O O . ALA A 1 193 ? 11.805 6.043 1.709 1 92.12 193 ALA A O 1
ATOM 1531 N N . LEU A 1 194 ? 13.609 7.402 1.716 1 90.31 194 LEU A N 1
ATOM 1532 C CA . LEU A 1 194 ? 13.727 7.359 0.262 1 90.31 194 LEU A CA 1
ATOM 1533 C C . LEU A 1 194 ? 14.742 6.312 -0.174 1 90.31 194 LEU A C 1
ATOM 1535 O O . LEU A 1 194 ? 14.93 6.078 -1.37 1 90.31 194 LEU A O 1
ATOM 1539 N N . GLY A 1 195 ? 15.383 5.715 0.789 1 84.75 195 GLY A N 1
ATOM 1540 C CA . GLY A 1 195 ? 16.359 4.68 0.478 1 84.75 195 GLY A CA 1
ATOM 1541 C C . GLY A 1 195 ? 17.578 5.207 -0.244 1 84.75 195 GLY A C 1
ATOM 1542 O O . GLY A 1 195 ? 18.047 4.598 -1.21 1 84.75 195 GLY A O 1
ATOM 1543 N N . VAL A 1 196 ? 18.062 6.336 0.093 1 88.19 196 VAL A N 1
ATOM 1544 C CA . VAL A 1 196 ? 19.25 6.934 -0.495 1 88.19 196 VAL A CA 1
ATOM 1545 C C . VAL A 1 196 ? 20.203 7.367 0.611 1 88.19 196 VAL A C 1
ATOM 1547 O O . VAL A 1 196 ? 19.891 7.25 1.797 1 88.19 196 VAL A O 1
ATOM 1550 N N . SER A 1 197 ? 21.375 7.781 0.19 1 91.88 197 SER A N 1
ATOM 1551 C CA . SER A 1 197 ? 22.375 8.195 1.171 1 91.88 197 SER A CA 1
ATOM 1552 C C . SER A 1 197 ? 22.047 9.57 1.743 1 91.88 197 SER A C 1
ATOM 1554 O O . SER A 1 197 ? 21.391 10.383 1.088 1 91.88 197 SER A O 1
ATOM 1556 N N . LEU A 1 198 ? 22.547 9.828 2.99 1 95.5 198 LEU A N 1
ATOM 1557 C CA . LEU A 1 198 ? 22.406 11.156 3.594 1 95.5 198 LEU A CA 1
ATOM 1558 C C . LEU A 1 198 ? 23.047 12.219 2.715 1 95.5 198 LEU A C 1
ATOM 1560 O O . LEU A 1 198 ? 22.5 13.312 2.553 1 95.5 198 LEU A O 1
ATOM 1564 N N . ALA A 1 199 ? 24.156 11.836 2.127 1 96.75 199 ALA A N 1
ATOM 1565 C CA . ALA A 1 199 ? 24.875 12.773 1.264 1 96.75 199 ALA A CA 1
ATOM 1566 C C . ALA A 1 199 ? 24.016 13.18 0.07 1 96.75 199 ALA A C 1
ATOM 1568 O O . ALA A 1 199 ? 24 14.352 -0.323 1 96.75 199 ALA A O 1
ATOM 1569 N N . SER A 1 200 ? 23.25 12.266 -0.504 1 95.38 200 SER A N 1
ATOM 1570 C CA . SER A 1 200 ? 22.375 12.547 -1.639 1 95.38 200 SER A CA 1
ATOM 1571 C C . SER A 1 200 ? 21.234 13.469 -1.241 1 95.38 200 SER A C 1
ATOM 1573 O O . SER A 1 200 ? 20.859 14.359 -2.006 1 95.38 200 SER A O 1
ATOM 1575 N N . ILE A 1 201 ? 20.719 13.305 -0.074 1 96.31 201 ILE A N 1
ATOM 1576 C CA . ILE A 1 201 ? 19.641 14.148 0.428 1 96.31 201 ILE A CA 1
ATOM 1577 C C . ILE A 1 201 ? 20.156 15.562 0.673 1 96.31 201 ILE A C 1
ATOM 1579 O O . ILE A 1 201 ? 19.5 16.547 0.314 1 96.31 201 ILE A O 1
ATOM 1583 N N . GLU A 1 202 ? 21.297 15.625 1.3 1 95.81 202 GLU A N 1
ATOM 1584 C CA . GLU A 1 202 ? 21.875 16.938 1.583 1 95.81 202 GLU A CA 1
ATOM 1585 C C . GLU A 1 202 ? 22.125 17.719 0.297 1 95.81 202 GLU A C 1
ATOM 1587 O O . GLU A 1 202 ? 21.859 18.922 0.231 1 95.81 202 GLU A O 1
ATOM 1592 N N . LYS A 1 203 ? 22.594 17.031 -0.706 1 96.88 203 LYS A N 1
ATOM 1593 C CA . LYS A 1 203 ? 22.812 17.656 -2.004 1 96.88 203 LYS A CA 1
ATOM 1594 C C . LYS A 1 203 ? 21.5 18.125 -2.619 1 96.88 203 LYS A C 1
ATOM 1596 O O . LYS A 1 203 ? 21.422 19.234 -3.146 1 96.88 203 LYS A O 1
ATOM 1601 N N . SER A 1 204 ? 20.562 17.328 -2.58 1 96.69 204 SER A N 1
ATOM 1602 C CA . SER A 1 204 ? 19.25 17.672 -3.119 1 96.69 204 SER A CA 1
ATOM 1603 C C . SER A 1 204 ? 18.625 18.828 -2.363 1 96.69 204 SER A C 1
ATOM 1605 O O . SER A 1 204 ? 18 19.703 -2.965 1 96.69 204 SER A O 1
ATOM 1607 N N . MET A 1 205 ? 18.781 18.859 -1.053 1 95.62 205 MET A N 1
ATOM 1608 C CA . MET A 1 205 ? 18.297 19.953 -0.218 1 95.62 205 MET A CA 1
ATOM 1609 C C . MET A 1 205 ? 18.938 21.281 -0.614 1 95.62 205 MET A C 1
ATOM 1611 O O . MET A 1 205 ? 18.25 22.297 -0.727 1 95.62 205 MET A O 1
ATOM 1615 N N . GLN A 1 206 ? 20.188 21.156 -0.771 1 95.62 206 GLN A N 1
ATOM 1616 C CA . GLN A 1 206 ? 20.922 22.344 -1.183 1 95.62 206 GLN A CA 1
ATOM 1617 C C . GLN A 1 206 ? 20.422 22.859 -2.527 1 95.62 206 GLN A C 1
ATOM 1619 O O . GLN A 1 206 ? 20.266 24.078 -2.717 1 95.62 206 GLN A O 1
ATOM 1624 N N . HIS A 1 207 ? 20.188 21.984 -3.426 1 95.88 207 HIS A N 1
ATOM 1625 C CA . HIS A 1 207 ? 19.672 22.375 -4.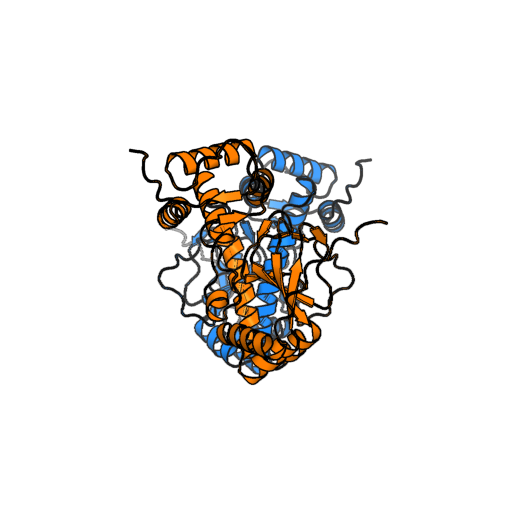738 1 95.88 207 HIS A CA 1
ATOM 1626 C C . HIS A 1 207 ? 18.297 23.031 -4.621 1 95.88 207 HIS A C 1
ATOM 1628 O O . HIS A 1 207 ? 18.047 24.062 -5.238 1 95.88 207 HIS A O 1
ATOM 1634 N N . LEU A 1 208 ? 17.453 22.5 -3.832 1 96.19 208 LEU A N 1
ATOM 1635 C CA . LEU A 1 208 ? 16.109 23.047 -3.65 1 96.19 208 LEU A CA 1
ATOM 1636 C C . LEU A 1 208 ? 16.156 24.438 -3.023 1 96.19 208 LEU A C 1
ATOM 1638 O O . LEU A 1 208 ? 15.328 25.297 -3.324 1 96.19 208 LEU A O 1
ATOM 1642 N N . ARG A 1 209 ? 17.094 24.625 -2.188 1 95.19 209 ARG A N 1
ATOM 1643 C CA . ARG A 1 209 ? 17.297 25.953 -1.6 1 95.19 209 ARG A CA 1
ATOM 1644 C C . ARG A 1 209 ? 17.828 26.938 -2.635 1 95.19 209 ARG A C 1
ATOM 1646 O O . ARG A 1 209 ? 17.375 28.078 -2.705 1 95.19 209 ARG A O 1
ATOM 1653 N N . LYS A 1 210 ? 18.734 26.469 -3.396 1 95.25 210 LYS A N 1
ATOM 1654 C CA . LYS A 1 210 ? 19.375 27.312 -4.398 1 95.25 210 LYS A CA 1
ATOM 1655 C C . LYS A 1 210 ? 18.359 27.812 -5.418 1 95.25 210 LYS A C 1
ATOM 1657 O O . LYS A 1 210 ? 18.406 28.984 -5.824 1 95.25 210 LYS A O 1
ATOM 1662 N N . ILE A 1 211 ? 17.469 27 -5.781 1 94.62 211 ILE A N 1
ATOM 1663 C CA . ILE A 1 211 ? 16.531 27.375 -6.832 1 94.62 211 ILE A CA 1
ATOM 1664 C C . ILE A 1 211 ? 15.32 28.062 -6.215 1 94.62 211 ILE A C 1
ATOM 1666 O O . ILE A 1 211 ? 14.352 28.391 -6.918 1 94.62 211 ILE A O 1
ATOM 1670 N N . GLY A 1 212 ? 15.273 28.172 -4.871 1 94.06 212 GLY A N 1
ATOM 1671 C CA . GLY A 1 212 ? 14.289 29.016 -4.207 1 94.06 212 GLY A CA 1
ATOM 1672 C C . GLY A 1 212 ? 13.039 28.25 -3.795 1 94.06 212 GLY A C 1
ATOM 1673 O O . GLY A 1 212 ? 12.016 28.859 -3.475 1 94.06 212 GLY A O 1
ATOM 1674 N N . VAL A 1 213 ? 13.078 27.016 -3.846 1 95 213 VAL A N 1
ATOM 1675 C CA . VAL A 1 213 ? 11.938 26.203 -3.41 1 95 213 VAL A CA 1
ATOM 1676 C C . VAL A 1 213 ? 11.867 26.203 -1.885 1 95 213 VAL A C 1
ATOM 1678 O O . VAL A 1 213 ? 10.789 26.359 -1.308 1 95 213 VAL A O 1
ATOM 1681 N N . LEU A 1 214 ? 13.039 26 -1.275 1 95 214 LEU A N 1
ATOM 1682 C CA . LEU A 1 214 ? 13.164 25.984 0.179 1 95 214 LEU A CA 1
ATOM 1683 C C . LEU A 1 214 ? 13.984 27.188 0.659 1 95 214 LEU A C 1
ATOM 1685 O O . LEU A 1 214 ? 14.891 27.641 -0.036 1 95 214 LEU A O 1
ATOM 1689 N N . ALA A 1 215 ? 13.672 27.641 1.837 1 92.69 215 ALA A N 1
ATOM 1690 C CA . ALA A 1 215 ? 14.453 28.719 2.453 1 92.69 215 ALA A CA 1
ATOM 1691 C C . ALA A 1 215 ? 15.812 28.203 2.92 1 92.69 215 ALA A C 1
ATOM 1693 O O . ALA A 1 215 ? 15.977 27.016 3.188 1 92.69 215 ALA A O 1
ATOM 1694 N N . SER A 1 216 ? 16.812 29.172 2.854 1 83.31 216 SER A N 1
ATOM 1695 C CA . SER A 1 216 ? 18.141 28.844 3.344 1 83.31 216 SER A CA 1
ATOM 1696 C C . SER A 1 216 ? 18.109 28.438 4.812 1 83.31 216 SER A C 1
ATOM 1698 O O . SER A 1 216 ? 17.203 28.828 5.551 1 83.31 216 SER A O 1
ATOM 1700 N N . SER A 1 217 ? 18.938 27.5 5.004 1 71.25 217 SER A N 1
ATOM 1701 C CA . SER A 1 217 ? 19.031 27.031 6.383 1 71.25 217 SER A CA 1
ATOM 1702 C C . SER A 1 217 ? 19.5 28.141 7.32 1 71.25 217 SER A C 1
ATOM 1704 O O . SER A 1 217 ? 20.516 28.766 7.074 1 71.25 217 SER A O 1
ATOM 1706 N N . GLY A 1 218 ? 18.984 29.266 7.469 1 54.88 218 GLY A N 1
ATOM 1707 C CA . GLY A 1 218 ? 19.562 30.25 8.375 1 54.88 218 GLY A CA 1
ATOM 1708 C C . GLY A 1 218 ? 20.328 29.609 9.523 1 54.88 218 GLY A C 1
ATOM 1709 O O . GLY A 1 218 ? 20.219 28.406 9.758 1 54.88 218 GLY A O 1
ATOM 1710 N N . MET A 1 219 ? 21.5 30.5 10.062 1 48.19 219 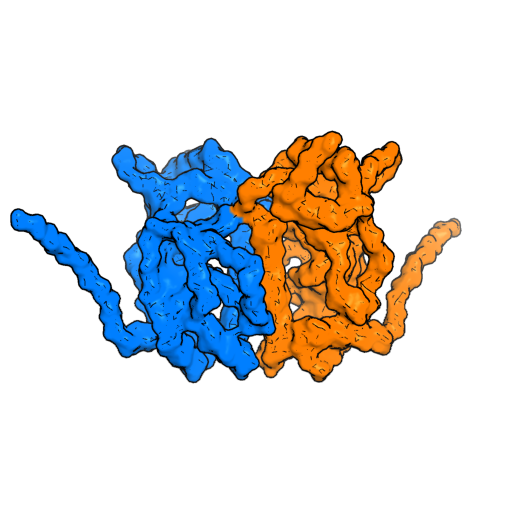MET A N 1
ATOM 1711 C CA . MET A 1 219 ? 22.438 30.078 11.109 1 48.19 219 MET A CA 1
ATOM 1712 C C . MET A 1 219 ? 21.812 29.016 12 1 48.19 219 MET A C 1
ATOM 1714 O O . MET A 1 219 ? 22.5 28.141 12.508 1 48.19 219 MET A O 1
ATOM 1718 N N . GLY A 1 220 ? 21.156 29.391 12.992 1 42.41 220 GLY A N 1
ATOM 1719 C CA . GLY A 1 220 ? 20.938 28.703 14.25 1 42.41 220 GLY A CA 1
ATOM 1720 C C . GLY A 1 220 ? 20.25 27.359 14.078 1 42.41 220 GLY A C 1
ATOM 1721 O O . GLY A 1 220 ? 20.672 26.531 13.266 1 42.41 220 GLY A O 1
ATOM 1722 N N . ARG A 1 221 ? 19.016 27.172 14.57 1 46.53 221 ARG A N 1
ATOM 1723 C CA . ARG A 1 221 ? 18.328 26.125 15.328 1 46.53 221 ARG A CA 1
ATOM 1724 C C . ARG A 1 221 ? 17.859 25.016 14.406 1 46.53 221 ARG A C 1
ATOM 1726 O O . ARG A 1 221 ? 17.781 23.859 14.82 1 46.53 221 ARG A O 1
ATOM 1733 N N . ALA A 1 222 ? 16.688 24.844 13.367 1 56.41 222 ALA A N 1
ATOM 1734 C CA . ALA A 1 222 ? 15.609 23.875 13.477 1 56.41 222 ALA A CA 1
ATOM 1735 C C . ALA A 1 222 ? 15.789 22.75 12.461 1 56.41 222 ALA A C 1
ATOM 1737 O O . ALA A 1 222 ? 15.344 22.859 11.312 1 56.41 222 ALA A O 1
ATOM 1738 N N . ASN A 1 223 ? 16.938 21.891 12.617 1 76.81 223 ASN A N 1
ATOM 1739 C CA . ASN A 1 223 ? 17.266 20.672 11.875 1 76.81 223 ASN A CA 1
ATOM 1740 C C . ASN A 1 223 ? 16.016 19.859 11.562 1 76.81 223 ASN A C 1
ATOM 1742 O O . ASN A 1 223 ? 16.109 18.797 10.93 1 76.81 223 ASN A O 1
ATOM 1746 N N . ARG A 1 224 ? 15.008 20.328 11.773 1 90.38 224 ARG A N 1
ATOM 1747 C CA . ARG A 1 224 ? 13.781 19.562 11.562 1 90.38 224 ARG A CA 1
ATOM 1748 C C . ARG A 1 224 ? 12.672 20.438 10.992 1 90.38 224 ARG A C 1
ATOM 1750 O O . ARG A 1 224 ? 11.492 20.109 11.125 1 90.38 224 ARG A O 1
ATOM 1757 N N . THR A 1 225 ? 13.141 21.641 10.484 1 91.06 225 THR A N 1
ATOM 1758 C CA . THR A 1 225 ? 12.141 22.531 9.922 1 91.06 225 THR A CA 1
ATOM 1759 C C . THR A 1 225 ? 12.5 22.922 8.492 1 91.06 225 THR A C 1
ATOM 1761 O O . THR A 1 225 ? 13.641 23.297 8.219 1 91.06 225 THR A O 1
ATOM 1764 N N . TYR A 1 226 ? 11.594 22.797 7.602 1 93.19 226 TYR A N 1
ATOM 1765 C CA . TYR A 1 226 ? 11.758 23.141 6.195 1 93.19 226 TYR A CA 1
ATOM 1766 C C . TYR A 1 226 ? 10.695 24.141 5.754 1 93.19 226 TYR A C 1
ATOM 1768 O O . TYR A 1 226 ? 9.508 23.812 5.711 1 93.19 226 TYR A O 1
ATOM 1776 N N . THR A 1 227 ? 11.133 25.359 5.508 1 92.38 227 THR A N 1
ATOM 1777 C CA . THR A 1 227 ? 10.219 26.391 5.035 1 92.38 227 THR A CA 1
ATOM 1778 C C . THR A 1 227 ? 10.094 26.359 3.516 1 92.38 227 THR A C 1
ATOM 1780 O O . THR A 1 227 ? 11.086 26.516 2.805 1 92.38 227 THR A O 1
ATOM 1783 N N . ILE A 1 228 ? 8.898 26.141 3.053 1 93.88 228 ILE A N 1
ATOM 1784 C CA . ILE A 1 228 ? 8.625 26.078 1.62 1 93.88 228 ILE A CA 1
ATOM 1785 C C . ILE A 1 228 ? 8.297 27.469 1.088 1 93.88 228 ILE A C 1
ATOM 1787 O O . ILE A 1 228 ? 7.301 28.078 1.485 1 93.88 228 ILE A O 1
ATOM 1791 N N . LEU A 1 229 ? 9.078 27.953 0.202 1 94.38 229 LEU A N 1
ATOM 1792 C CA . LEU A 1 229 ? 8.922 29.312 -0.323 1 94.38 229 LEU A CA 1
ATOM 1793 C C . LEU A 1 229 ? 8.023 29.328 -1.553 1 94.38 229 LEU A C 1
ATOM 1795 O O . LEU A 1 229 ? 7.34 30.312 -1.822 1 94.38 229 LEU A O 1
ATOM 1799 N N . ASP A 1 230 ? 8.039 28.266 -2.316 1 93.88 230 ASP A N 1
ATOM 1800 C CA . ASP A 1 230 ? 7.277 28.172 -3.559 1 93.88 230 ASP A CA 1
ATOM 1801 C C . ASP A 1 230 ? 6.699 26.781 -3.74 1 93.88 230 ASP A C 1
ATOM 1803 O O . ASP A 1 230 ? 7.359 25.891 -4.285 1 93.88 230 ASP A O 1
ATOM 1807 N N . SER A 1 231 ? 5.488 26.609 -3.361 1 92.44 231 SER A N 1
ATOM 1808 C CA . SER A 1 231 ? 4.832 25.312 -3.412 1 92.44 231 SER A CA 1
ATOM 1809 C C . SER A 1 231 ? 4.629 24.844 -4.852 1 92.44 231 SER A C 1
ATOM 1811 O O . SER A 1 231 ? 4.684 23.656 -5.141 1 92.44 231 SER A O 1
ATOM 1813 N N . ASP A 1 232 ? 4.387 25.797 -5.77 1 93.19 232 ASP A N 1
ATOM 1814 C CA . ASP A 1 232 ? 4.199 25.453 -7.176 1 93.19 232 ASP A CA 1
ATOM 1815 C C . ASP A 1 232 ? 5.488 24.906 -7.785 1 93.19 232 ASP A C 1
ATOM 1817 O O . ASP A 1 232 ? 5.465 23.906 -8.508 1 93.19 232 ASP A O 1
ATOM 1821 N N . LEU A 1 233 ? 6.539 25.594 -7.48 1 94.62 233 LEU A N 1
ATOM 1822 C CA . LEU A 1 233 ? 7.828 25.141 -7.984 1 94.62 233 LEU A CA 1
ATOM 1823 C C . LEU A 1 233 ? 8.203 23.797 -7.363 1 94.62 233 LEU A C 1
ATOM 1825 O O . LEU A 1 233 ? 8.773 22.922 -8.039 1 94.62 233 LEU A O 1
ATOM 1829 N N . LEU A 1 234 ? 7.891 23.625 -6.078 1 95.06 234 LEU A N 1
ATOM 1830 C CA . LEU A 1 234 ? 8.109 22.344 -5.414 1 95.06 234 LEU A CA 1
ATOM 1831 C C . LEU A 1 234 ? 7.402 21.203 -6.156 1 95.06 234 LEU A C 1
ATOM 1833 O O . LEU A 1 234 ? 8 20.156 -6.422 1 95.06 234 LEU A O 1
ATOM 1837 N N . TYR A 1 235 ? 6.203 21.469 -6.512 1 93 235 TYR A N 1
ATOM 1838 C CA . TYR A 1 235 ? 5.402 20.484 -7.227 1 93 235 TYR A CA 1
ATOM 1839 C C . TYR A 1 235 ? 5.984 20.219 -8.609 1 93 235 TYR A C 1
ATOM 1841 O O . TYR A 1 235 ? 6.02 19.062 -9.055 1 93 235 TYR A O 1
ATOM 1849 N N . THR A 1 236 ? 6.434 21.203 -9.258 1 93.5 236 THR A N 1
ATOM 1850 C CA . THR A 1 236 ? 7.035 21.078 -10.578 1 93.5 236 THR A CA 1
ATOM 1851 C C . THR A 1 236 ? 8.289 20.219 -10.523 1 93.5 236 THR A C 1
ATOM 1853 O O . THR A 1 236 ? 8.469 19.312 -11.344 1 93.5 236 THR A O 1
ATOM 1856 N N . VAL A 1 237 ? 9.148 20.438 -9.531 1 93.06 237 VAL A N 1
ATOM 1857 C CA . VAL A 1 237 ? 10.367 19.656 -9.359 1 93.06 237 VAL A CA 1
ATOM 1858 C C . VAL A 1 237 ? 10.008 18.203 -9.031 1 93.06 237 VAL A C 1
ATOM 1860 O O . VAL A 1 237 ? 10.625 17.281 -9.547 1 93.06 237 VAL A O 1
ATOM 1863 N N . ALA A 1 238 ? 8.992 18.031 -8.195 1 92.31 238 ALA A N 1
ATOM 1864 C CA . ALA A 1 238 ? 8.547 16.703 -7.789 1 92.31 238 ALA A CA 1
ATOM 1865 C C . ALA A 1 238 ? 8.133 15.867 -9 1 92.31 238 ALA A C 1
ATOM 1867 O O . ALA A 1 238 ? 8.305 14.648 -9.016 1 92.31 238 ALA A O 1
ATOM 1868 N N . ASN A 1 239 ? 7.594 16.562 -10.023 1 86.25 239 ASN A N 1
ATOM 1869 C CA . ASN A 1 239 ? 7.109 15.867 -11.211 1 86.25 239 ASN A CA 1
ATOM 1870 C C . ASN A 1 239 ? 8.203 15.75 -12.273 1 86.25 239 ASN A C 1
ATOM 1872 O O . ASN A 1 239 ? 7.945 15.266 -13.383 1 86.25 239 ASN A O 1
ATOM 1876 N N . GLY A 1 240 ? 9.398 16.094 -11.93 1 79.62 240 GLY A N 1
ATOM 1877 C CA . GLY A 1 240 ? 10.547 15.883 -12.789 1 79.62 240 GLY A CA 1
ATOM 1878 C C . GLY A 1 240 ? 10.758 17 -13.789 1 79.62 240 GLY A C 1
ATOM 1879 O O . GLY A 1 240 ? 11.594 16.891 -14.688 1 79.62 240 GLY A O 1
ATOM 1880 N N . ALA A 1 241 ? 9.961 18.062 -13.844 1 65.88 241 ALA A N 1
ATOM 1881 C CA . ALA A 1 241 ? 10.117 19.172 -14.781 1 65.88 241 ALA A CA 1
ATOM 1882 C C . ALA A 1 241 ? 11.148 20.172 -14.273 1 65.88 241 ALA A C 1
ATOM 1884 O O . ALA A 1 241 ? 11.016 20.703 -13.172 1 65.88 241 ALA A O 1
ATOM 1885 N N . MET A 1 242 ? 12.43 19.812 -14.156 1 57.59 242 MET A N 1
ATOM 1886 C CA . MET A 1 242 ? 13.461 20.656 -13.562 1 57.59 242 MET A CA 1
ATOM 1887 C C . MET A 1 242 ? 13.617 21.953 -14.344 1 57.59 242 MET A C 1
ATOM 1889 O O . MET A 1 242 ? 13.82 21.922 -15.562 1 57.59 242 MET A O 1
ATOM 1893 N N . PRO A 1 243 ? 13.336 23.109 -13.766 1 47.72 243 PRO A N 1
ATOM 1894 C CA . PRO A 1 243 ? 13.781 24.344 -14.406 1 47.72 243 PRO A CA 1
ATOM 1895 C C . PRO A 1 243 ? 15.297 24.484 -14.438 1 47.72 243 PRO A C 1
ATOM 1897 O O . PRO A 1 243 ? 15.992 23.953 -13.555 1 47.72 243 PRO A O 1
ATOM 1900 N N . MET A 1 244 ? 15.906 24.312 -15.531 1 39.31 244 MET A N 1
ATOM 1901 C CA . MET A 1 244 ? 17.312 24.672 -15.68 1 39.31 244 MET A CA 1
ATOM 1902 C C . MET A 1 244 ? 17.609 26 -14.984 1 39.31 244 MET A C 1
ATOM 1904 O O . MET A 1 244 ? 16.812 26.922 -15.062 1 39.31 244 MET A O 1
ATOM 1908 N N . ALA A 1 245 ? 18.266 25.906 -13.797 1 41.25 245 ALA A N 1
ATOM 1909 C CA . ALA A 1 245 ? 18.781 27.172 -13.25 1 41.25 245 ALA A CA 1
ATOM 1910 C C . ALA A 1 245 ? 19.25 28.094 -14.367 1 41.25 245 ALA A C 1
ATOM 1912 O O . ALA A 1 245 ? 19.953 27.656 -15.281 1 41.25 245 ALA A O 1
ATOM 1913 N N . SER A 1 246 ? 18.438 29.188 -14.508 1 32.25 246 SER A N 1
ATOM 1914 C CA . SER A 1 246 ? 19.078 30.219 -15.32 1 32.25 246 SER A CA 1
ATOM 1915 C C . SER A 1 246 ? 20.469 30.531 -14.789 1 32.25 246 SER A C 1
ATOM 1917 O O . SER A 1 246 ? 20.719 30.469 -13.578 1 32.25 246 SER A O 1
ATOM 1919 N N . MET B 1 1 ? 6.832 -23.562 -49.125 1 21.59 1 MET B N 1
ATOM 1920 C CA . MET B 1 1 ? 5.656 -24.031 -48.406 1 21.59 1 MET B CA 1
ATOM 1921 C C . MET B 1 1 ? 5.832 -23.844 -46.906 1 21.59 1 MET B C 1
ATOM 1923 O O . MET B 1 1 ? 6.637 -24.547 -46.25 1 21.59 1 MET B O 1
ATOM 1927 N N . ALA B 1 2 ? 5.801 -22.609 -46.375 1 32.66 2 ALA B N 1
ATOM 1928 C CA . ALA B 1 2 ? 6.129 -22.141 -45.031 1 32.66 2 ALA B CA 1
ATOM 1929 C C . ALA B 1 2 ? 5.285 -22.875 -44 1 32.66 2 ALA B C 1
ATOM 1931 O O . ALA B 1 2 ? 4.062 -22.953 -44.125 1 32.66 2 ALA B O 1
ATOM 1932 N N . SER B 1 3 ? 5.816 -23.938 -43.344 1 32.12 3 SER B N 1
ATOM 1933 C CA . SER B 1 3 ? 5.191 -24.75 -42.312 1 32.12 3 SER B CA 1
ATOM 1934 C C . SER B 1 3 ? 4.574 -23.891 -41.219 1 32.12 3 SER B C 1
ATOM 1936 O O . SER B 1 3 ? 5.266 -23.078 -40.594 1 32.12 3 SER B O 1
ATOM 1938 N N . THR B 1 4 ? 3.324 -23.562 -41.344 1 34.41 4 THR B N 1
ATOM 1939 C CA . THR B 1 4 ? 2.496 -22.75 -40.469 1 34.41 4 THR B CA 1
ATOM 1940 C C . THR B 1 4 ? 2.471 -23.344 -39.062 1 34.41 4 THR B C 1
ATOM 1942 O O . THR B 1 4 ? 1.98 -24.469 -38.844 1 34.41 4 THR B O 1
ATOM 1945 N N . GLU B 1 5 ? 3.49 -23.109 -38.219 1 32.84 5 GLU B N 1
ATOM 1946 C CA . GLU B 1 5 ? 3.676 -23.531 -36.844 1 32.84 5 GLU B CA 1
ATOM 1947 C C . GLU B 1 5 ? 2.379 -23.406 -36.062 1 32.84 5 GLU B C 1
ATOM 1949 O O . GLU B 1 5 ? 1.712 -22.375 -36.094 1 32.84 5 GLU B O 1
ATOM 1954 N N . ASN B 1 6 ? 1.637 -24.531 -35.781 1 32.91 6 ASN B N 1
ATOM 1955 C CA . ASN B 1 6 ? 0.444 -24.797 -35 1 32.91 6 ASN B CA 1
ATOM 1956 C C . ASN B 1 6 ? 0.48 -24.047 -33.656 1 32.91 6 ASN B C 1
ATOM 1958 O O . ASN B 1 6 ? 1.376 -24.266 -32.844 1 32.91 6 ASN B O 1
ATOM 1962 N N . LEU B 1 7 ? -0.035 -22.844 -33.562 1 33.88 7 LEU B N 1
ATOM 1963 C CA . LEU B 1 7 ? -0.234 -22.047 -32.375 1 33.88 7 LEU B CA 1
ATOM 1964 C C . LEU B 1 7 ? -0.895 -22.891 -31.281 1 33.88 7 LEU B C 1
ATOM 1966 O O . LEU B 1 7 ? -1.879 -23.578 -31.531 1 33.88 7 LEU B O 1
ATOM 1970 N N . PRO B 1 8 ? -0.099 -23.344 -30.312 1 34.88 8 PRO B N 1
ATOM 1971 C CA . PRO B 1 8 ? -0.71 -24.219 -29.312 1 34.88 8 PRO B CA 1
ATOM 1972 C C . PRO B 1 8 ? -2.137 -23.797 -28.953 1 34.88 8 PRO B C 1
ATOM 1974 O O . PRO B 1 8 ? -2.484 -22.625 -29.078 1 34.88 8 PRO B O 1
ATOM 1977 N N . THR B 1 9 ? -3.139 -24.672 -29.078 1 34.53 9 THR B N 1
ATOM 1978 C CA . THR B 1 9 ? -4.562 -24.641 -28.766 1 34.53 9 THR B CA 1
ATOM 1979 C C . THR B 1 9 ? -4.789 -23.984 -27.406 1 34.53 9 THR B C 1
ATOM 1981 O O . THR B 1 9 ? -4.176 -24.391 -26.406 1 34.53 9 THR B O 1
ATOM 1984 N N . GLU B 1 10 ? -5.176 -22.781 -27.297 1 36.12 10 GLU B N 1
ATOM 1985 C CA . GLU B 1 10 ? -5.719 -22.062 -26.156 1 36.12 10 GLU B CA 1
ATOM 1986 C C . GLU B 1 10 ? -6.613 -22.953 -25.297 1 36.12 10 GLU B C 1
ATOM 1988 O O . GLU B 1 10 ? -7.598 -23.5 -25.797 1 36.12 10 GLU B O 1
ATOM 1993 N N . TYR B 1 11 ? -6.078 -23.844 -24.484 1 35.91 11 TYR B N 1
ATOM 1994 C CA . TYR B 1 11 ? -6.891 -24.609 -23.547 1 35.91 11 TYR B CA 1
ATOM 1995 C C . TYR B 1 11 ? -8.078 -23.797 -23.047 1 35.91 11 TYR B C 1
ATOM 1997 O O . TYR B 1 11 ? -7.906 -22.781 -22.391 1 35.91 11 TYR B O 1
ATOM 2005 N N . ARG B 1 12 ? -9.078 -23.609 -23.812 1 40 12 ARG B N 1
ATOM 2006 C CA . ARG B 1 12 ? -10.336 -22.984 -23.438 1 40 12 ARG B CA 1
ATOM 2007 C C . ARG B 1 12 ? -11.117 -23.859 -22.469 1 40 12 ARG B C 1
ATOM 2009 O O . ARG B 1 12 ? -11.703 -24.859 -22.859 1 40 12 ARG B O 1
ATOM 2016 N N . PRO B 1 13 ? -10.688 -23.906 -21.172 1 48.81 13 PRO B N 1
ATOM 2017 C CA . PRO B 1 13 ? -11.594 -24.719 -20.359 1 48.81 13 PRO B CA 1
ATOM 2018 C C . PRO B 1 13 ? -13.07 -24.453 -20.672 1 48.81 13 PRO B C 1
ATOM 2020 O O . PRO B 1 13 ? -13.414 -23.344 -21.109 1 48.81 13 PRO B O 1
ATOM 2023 N N . ARG B 1 14 ? -13.859 -25.469 -20.703 1 51.84 14 ARG B N 1
ATOM 2024 C CA . ARG B 1 14 ? -15.281 -25.281 -20.938 1 51.84 14 ARG B CA 1
ATOM 2025 C C . ARG B 1 14 ? -15.844 -24.203 -20.016 1 51.84 14 ARG B C 1
ATOM 2027 O O . ARG B 1 14 ? -15.516 -24.156 -18.828 1 51.84 14 ARG B O 1
ATOM 2034 N N . ARG B 1 15 ? -16.266 -23.078 -20.547 1 58.78 15 ARG B N 1
ATOM 2035 C CA . ARG B 1 15 ? -16.797 -21.875 -19.906 1 58.78 15 ARG B CA 1
ATOM 2036 C C . ARG B 1 15 ? -17.547 -22.203 -18.625 1 58.78 15 ARG B C 1
ATOM 2038 O O . ARG B 1 15 ? -17.406 -21.531 -17.609 1 58.78 15 ARG B O 1
ATOM 2045 N N . GLY B 1 16 ? -18.109 -23.453 -18.672 1 75.06 16 GLY B N 1
ATOM 2046 C CA . GLY B 1 16 ? -18.906 -23.797 -17.5 1 75.06 16 GLY B CA 1
ATOM 2047 C C . GLY B 1 16 ? -18.078 -24.188 -16.297 1 75.06 16 GLY B C 1
ATOM 2048 O O . GLY B 1 16 ? -18.328 -23.719 -15.188 1 75.06 16 GLY B O 1
ATOM 2049 N N . ASN B 1 17 ? -17 -24.938 -16.5 1 86.12 17 ASN B N 1
ATOM 2050 C CA . ASN B 1 17 ? -16.172 -25.391 -15.406 1 86.12 17 ASN B CA 1
ATOM 2051 C C . ASN B 1 17 ? -15.305 -24.266 -14.844 1 86.12 17 ASN B C 1
ATOM 2053 O O . ASN B 1 17 ? -15.156 -24.141 -13.625 1 86.12 17 ASN B O 1
ATOM 2057 N N . LEU B 1 18 ? -14.828 -23.469 -15.719 1 89.5 18 LEU B N 1
ATOM 2058 C CA . LEU B 1 18 ? -14.008 -22.344 -15.281 1 89.5 18 LEU B CA 1
ATOM 2059 C C . LEU B 1 18 ? -14.836 -21.359 -14.461 1 89.5 18 LEU B C 1
ATOM 2061 O O . LEU B 1 18 ? -14.367 -20.844 -13.438 1 89.5 18 LEU B O 1
ATOM 2065 N N . GLU B 1 19 ? -16 -21.172 -14.914 1 92.31 19 GLU B N 1
ATOM 2066 C CA . GLU B 1 19 ? -16.859 -20.234 -14.203 1 92.31 19 GLU B CA 1
ATOM 2067 C C . GLU B 1 19 ? -17.125 -20.703 -12.773 1 92.31 19 GLU B C 1
ATOM 2069 O O . GLU B 1 19 ? -17.188 -19.891 -11.844 1 92.31 19 GLU B O 1
ATOM 2074 N N . VAL B 1 20 ? -17.266 -21.969 -12.672 1 92.88 20 VAL B N 1
ATOM 2075 C CA . VAL B 1 20 ? -17.5 -22.547 -11.352 1 92.88 20 VAL B CA 1
ATOM 2076 C C . VAL B 1 20 ? -16.266 -22.328 -10.477 1 92.88 20 VAL B C 1
ATOM 2078 O O . VAL B 1 20 ? -16.391 -21.953 -9.305 1 92.88 20 VAL B O 1
ATOM 2081 N N . ARG B 1 21 ? -15.102 -22.531 -11 1 93.94 21 ARG B N 1
ATOM 2082 C CA . ARG B 1 21 ? -13.859 -22.359 -10.258 1 93.94 21 ARG B CA 1
ATOM 2083 C C . ARG B 1 21 ? -13.648 -20.891 -9.883 1 93.94 21 ARG B C 1
ATOM 2085 O O . ARG B 1 21 ? -13.211 -20.594 -8.773 1 93.94 21 ARG B O 1
ATOM 2092 N N . LEU B 1 22 ? -14 -20.062 -10.781 1 96.19 22 LEU B N 1
ATOM 2093 C CA . LEU B 1 22 ? -13.859 -18.641 -10.516 1 96.19 22 LEU B CA 1
ATOM 2094 C C . LEU B 1 22 ? -14.852 -18.188 -9.445 1 96.19 22 LEU B C 1
ATOM 2096 O O . LEU B 1 22 ? -14.508 -17.375 -8.578 1 96.19 22 LEU B O 1
ATOM 2100 N N . SER B 1 23 ? -16.047 -18.703 -9.57 1 95.69 23 SER B N 1
ATOM 2101 C CA . SER B 1 23 ? -17.047 -18.391 -8.547 1 95.69 23 SER B CA 1
ATOM 2102 C C . SER B 1 23 ? -16.594 -18.844 -7.168 1 95.69 23 SER B C 1
ATOM 2104 O O . SER B 1 23 ? -16.766 -18.125 -6.184 1 95.69 23 SER B O 1
ATOM 2106 N N . ARG B 1 24 ? -16.016 -20 -7.152 1 94.12 24 ARG B N 1
ATOM 2107 C CA . ARG B 1 24 ? -15.477 -20.516 -5.902 1 94.12 24 ARG B CA 1
ATOM 2108 C C . ARG B 1 24 ? -14.367 -19.625 -5.371 1 94.12 24 ARG B C 1
ATOM 2110 O O . ARG B 1 24 ? -14.289 -19.359 -4.172 1 94.12 24 ARG B O 1
ATOM 2117 N N . TYR B 1 25 ? -13.5 -19.188 -6.219 1 95.56 25 TYR B N 1
ATOM 2118 C CA . TYR B 1 25 ? -12.422 -18.297 -5.816 1 95.56 25 TYR B CA 1
ATOM 2119 C C . TYR B 1 25 ? -12.961 -17.031 -5.168 1 95.56 25 TYR B C 1
ATOM 2121 O O . TYR B 1 25 ? -12.539 -16.656 -4.07 1 95.56 25 TYR B O 1
ATOM 2129 N N . PHE B 1 26 ? -13.969 -16.391 -5.816 1 96.81 26 PHE B N 1
ATOM 2130 C CA . PHE B 1 26 ? -14.523 -15.148 -5.277 1 96.81 26 PHE B CA 1
ATOM 2131 C C . PHE B 1 26 ? -15.25 -15.414 -3.961 1 96.81 26 PHE B C 1
ATOM 2133 O O . PHE B 1 26 ? -15.234 -14.57 -3.061 1 96.81 26 PHE B O 1
ATOM 2140 N N . ALA B 1 27 ? -15.789 -16.609 -3.852 1 94.5 27 ALA B N 1
ATOM 2141 C CA . ALA B 1 27 ? -16.453 -16.984 -2.604 1 94.5 27 ALA B CA 1
ATOM 2142 C C . ALA B 1 27 ? -15.438 -17.125 -1.47 1 94.5 27 ALA B C 1
ATOM 2144 O O . ALA B 1 27 ? -15.695 -16.703 -0.339 1 94.5 27 ALA B O 1
ATOM 2145 N N . THR B 1 28 ? -14.273 -17.656 -1.784 1 92.5 28 THR B N 1
ATOM 2146 C CA . THR B 1 28 ? -13.234 -17.797 -0.771 1 92.5 28 THR B CA 1
ATOM 2147 C C . THR B 1 28 ? -12.711 -16.438 -0.329 1 92.5 28 THR B C 1
ATOM 2149 O O . THR B 1 28 ? -12.195 -16.297 0.78 1 92.5 28 THR B O 1
ATOM 2152 N N . LYS B 1 29 ? -12.914 -15.453 -1.201 1 92.69 29 LYS B N 1
ATOM 2153 C CA . LYS B 1 29 ? -12.477 -14.094 -0.882 1 92.69 29 LYS B CA 1
ATOM 2154 C C . LYS B 1 29 ? -13.562 -13.336 -0.125 1 92.69 29 LYS B C 1
ATOM 2156 O O . LYS B 1 29 ? -13.367 -12.172 0.245 1 92.69 29 LYS B O 1
ATOM 2161 N N . GLY B 1 30 ? -14.727 -13.969 0.048 1 90.75 30 GLY B N 1
ATOM 2162 C CA . GLY B 1 30 ? -15.742 -13.391 0.911 1 90.75 30 GLY B CA 1
ATOM 2163 C C . GLY B 1 30 ? -16.938 -12.852 0.147 1 90.75 30 GLY B C 1
ATOM 2164 O O . GLY B 1 30 ? -17.875 -12.312 0.745 1 90.75 30 GLY B O 1
ATOM 2165 N N . ALA B 1 31 ? -16.953 -12.984 -1.156 1 95.81 31 ALA B N 1
ATOM 2166 C CA . ALA B 1 31 ? -18.094 -12.516 -1.929 1 95.81 31 ALA B CA 1
ATOM 2167 C C . ALA B 1 31 ? -19.312 -13.43 -1.721 1 95.81 31 ALA B C 1
ATOM 2169 O O . ALA B 1 31 ? -19.172 -14.648 -1.65 1 95.81 31 ALA B O 1
ATOM 2170 N N . GLY B 1 32 ? -20.453 -12.836 -1.586 1 96.56 32 GLY B N 1
ATOM 2171 C CA . GLY B 1 32 ? -21.688 -13.625 -1.533 1 96.56 32 GLY B CA 1
ATOM 2172 C C . GLY B 1 32 ? -21.922 -14.438 -2.787 1 96.56 32 GLY B C 1
ATOM 2173 O O . GLY B 1 32 ? -21.406 -14.109 -3.857 1 96.56 32 GLY B O 1
ATOM 2174 N N . ALA B 1 33 ? -22.766 -15.398 -2.701 1 96.12 33 ALA B N 1
ATOM 2175 C CA . ALA B 1 33 ? -22.984 -16.375 -3.768 1 96.12 33 ALA B CA 1
ATOM 2176 C C . ALA B 1 33 ? -23.406 -15.688 -5.062 1 96.12 33 ALA B C 1
ATOM 2178 O O . ALA B 1 33 ? -22.875 -15.984 -6.133 1 96.12 33 ALA B O 1
ATOM 2179 N N . GLU B 1 34 ? -24.359 -14.797 -4.957 1 97 34 GLU B N 1
ATOM 2180 C CA . GLU B 1 34 ? -24.844 -14.109 -6.152 1 97 34 GLU B CA 1
ATOM 2181 C C . GLU B 1 34 ? -23.734 -13.25 -6.773 1 97 34 GLU B C 1
ATOM 2183 O O . GLU B 1 34 ? -23.531 -13.297 -7.988 1 97 34 GLU B O 1
ATOM 2188 N N . ALA B 1 35 ? -23.047 -12.547 -5.953 1 97.69 35 ALA B N 1
ATOM 2189 C CA . ALA B 1 35 ? -21.969 -11.68 -6.422 1 97.69 35 ALA B CA 1
ATOM 2190 C C . ALA B 1 35 ? -20.828 -12.508 -7.004 1 97.69 35 ALA B C 1
ATOM 2192 O O . ALA B 1 35 ? -20.281 -12.164 -8.055 1 97.69 35 ALA B O 1
ATOM 2193 N N . ALA B 1 36 ? -20.516 -13.602 -6.32 1 97.5 36 ALA B N 1
ATOM 2194 C CA . ALA B 1 36 ? -19.438 -14.469 -6.785 1 97.5 36 ALA B CA 1
ATOM 2195 C C . ALA B 1 36 ? -19.734 -15.016 -8.18 1 97.5 36 ALA B C 1
ATOM 2197 O O . ALA B 1 36 ? -18.859 -15.055 -9.039 1 97.5 36 ALA B O 1
ATOM 2198 N N . GLY B 1 37 ? -20.984 -15.398 -8.328 1 96.94 37 GLY B N 1
ATOM 2199 C CA . GLY B 1 37 ? -21.391 -15.883 -9.641 1 96.94 37 GLY B CA 1
ATOM 2200 C C . GLY B 1 37 ? -21.328 -14.82 -10.711 1 96.94 37 GLY B C 1
ATOM 2201 O O . GLY B 1 37 ? -20.859 -15.078 -11.828 1 96.94 37 GLY B O 1
ATOM 2202 N N . ALA B 1 38 ? -21.75 -13.664 -10.414 1 97.62 38 ALA B N 1
ATOM 2203 C CA . ALA B 1 38 ? -21.75 -12.562 -11.367 1 97.62 38 ALA B CA 1
ATOM 2204 C C . ALA B 1 38 ? -20.328 -12.156 -11.734 1 97.62 38 ALA B C 1
ATOM 2206 O O . ALA B 1 38 ? -20.031 -11.914 -12.906 1 97.62 38 ALA B O 1
ATOM 2207 N N . LEU B 1 39 ? -19.484 -12.094 -10.719 1 97.75 39 LEU B N 1
ATOM 2208 C CA . LEU B 1 39 ? -18.078 -11.766 -10.969 1 97.75 39 LEU B CA 1
ATOM 2209 C C . LEU B 1 39 ? -17.406 -12.844 -11.812 1 97.75 39 LEU B C 1
ATOM 2211 O O . LEU B 1 39 ? -16.641 -12.539 -12.727 1 97.75 39 LEU B O 1
ATOM 2215 N N . ALA B 1 40 ? -17.703 -14.07 -11.508 1 97.62 40 ALA B N 1
ATOM 2216 C CA . ALA B 1 40 ? -17.141 -15.18 -12.266 1 97.62 40 ALA B CA 1
ATOM 2217 C C . ALA B 1 40 ? -17.547 -15.102 -13.734 1 97.62 40 ALA B C 1
ATOM 2219 O O . ALA B 1 40 ? -16.719 -15.297 -14.625 1 97.62 40 ALA B O 1
ATOM 2220 N N . SER B 1 41 ? -18.797 -14.773 -13.953 1 97.06 41 SER B N 1
ATOM 2221 C CA . SER B 1 41 ? -19.328 -14.688 -15.312 1 97.06 41 SER B CA 1
ATOM 2222 C C . SER B 1 41 ? -18.688 -13.539 -16.094 1 97.06 41 SER B C 1
ATOM 2224 O O . SER B 1 41 ? -18.578 -13.586 -17.312 1 97.06 41 SER B O 1
ATOM 2226 N N . ALA B 1 42 ? -18.203 -12.547 -15.375 1 97.56 42 ALA B N 1
ATOM 2227 C CA . ALA B 1 42 ? -17.594 -11.375 -16 1 97.56 42 ALA B CA 1
ATOM 2228 C C . ALA B 1 42 ? -16.078 -11.477 -16.016 1 97.56 42 ALA B C 1
ATOM 2230 O O . ALA B 1 42 ? -15.375 -10.477 -16.188 1 97.56 42 ALA B O 1
ATOM 2231 N N . SER B 1 43 ? -15.555 -12.68 -15.703 1 97.31 43 SER B N 1
ATOM 2232 C CA . SER B 1 43 ? -14.117 -12.867 -15.609 1 97.31 43 SER B CA 1
ATOM 2233 C C . SER B 1 43 ? -13.633 -13.922 -16.609 1 97.31 43 SER B C 1
ATOM 2235 O O . SER B 1 43 ? -14.398 -14.781 -17.031 1 97.31 43 SER B O 1
ATOM 2237 N N . ILE B 1 44 ? -12.398 -13.836 -16.969 1 95.5 44 ILE B N 1
ATOM 2238 C CA . ILE B 1 44 ? -11.711 -14.844 -17.781 1 95.5 44 ILE B CA 1
ATOM 2239 C C . ILE B 1 44 ? -10.328 -15.109 -17.203 1 95.5 44 ILE B C 1
ATOM 2241 O O . ILE B 1 44 ? -9.812 -14.312 -16.406 1 95.5 44 ILE B O 1
ATOM 2245 N N . LEU B 1 45 ? -9.82 -16.219 -17.469 1 94.12 45 LEU B N 1
ATOM 2246 C CA . LEU B 1 45 ? -8.406 -16.484 -17.219 1 94.12 45 LEU B CA 1
ATOM 2247 C C . LEU B 1 45 ? -7.551 -16 -18.391 1 94.12 45 LEU B C 1
ATOM 2249 O O . LEU B 1 45 ? -7.797 -16.359 -19.531 1 94.12 45 LEU B O 1
ATOM 2253 N N . HIS B 1 46 ? -6.633 -15.156 -18.141 1 95 46 HIS B N 1
ATOM 2254 C CA . HIS B 1 46 ? -5.781 -14.555 -19.156 1 95 46 HIS B CA 1
ATOM 2255 C C . HIS B 1 46 ? -4.32 -14.945 -18.953 1 95 46 HIS B C 1
ATOM 2257 O O . HIS B 1 46 ? -3.898 -15.234 -17.828 1 95 46 HIS B O 1
ATOM 2263 N N . ARG B 1 47 ? -3.67 -15.07 -20.016 1 94.88 47 ARG B N 1
ATOM 2264 C CA . ARG B 1 47 ? -2.254 -15.43 -19.984 1 94.88 47 ARG B CA 1
ATOM 2265 C C . ARG B 1 47 ? -1.402 -14.336 -20.641 1 94.88 47 ARG B C 1
ATOM 2267 O O . ARG B 1 47 ? -1.635 -13.953 -21.781 1 94.88 47 ARG B O 1
ATOM 2274 N N . HIS B 1 48 ? -0.515 -13.844 -19.844 1 95.69 48 HIS B N 1
ATOM 2275 C CA . HIS B 1 48 ? 0.501 -12.938 -20.359 1 95.69 48 HIS B CA 1
ATOM 2276 C C . HIS B 1 48 ? 1.811 -13.672 -20.641 1 95.69 48 HIS B C 1
ATOM 2278 O O . HIS B 1 48 ? 2.258 -14.477 -19.812 1 95.69 48 HIS B O 1
ATOM 2284 N N . SER B 1 49 ? 2.357 -13.453 -21.797 1 95.44 49 SER B N 1
ATOM 2285 C CA . SER B 1 49 ? 3.746 -13.859 -22 1 95.44 49 SER B CA 1
ATOM 2286 C C . SER B 1 49 ? 4.707 -12.836 -21.391 1 95.44 49 SER B C 1
ATOM 2288 O O . SER B 1 49 ? 4.281 -11.859 -20.781 1 95.44 49 SER B O 1
ATOM 2290 N N . ARG B 1 50 ? 5.914 -13.133 -21.484 1 94.19 50 ARG B N 1
ATOM 2291 C CA . ARG B 1 50 ? 6.879 -12.117 -21.062 1 94.19 50 ARG B CA 1
ATOM 2292 C C . ARG B 1 50 ? 6.766 -10.867 -21.922 1 94.19 50 ARG B C 1
ATOM 2294 O O . ARG B 1 50 ? 7.164 -10.867 -23.094 1 94.19 50 ARG B O 1
ATOM 2301 N N . GLU B 1 51 ? 6.152 -9.82 -21.344 1 93.81 51 GLU B N 1
ATOM 2302 C CA . GLU B 1 51 ? 5.844 -8.594 -22.062 1 93.81 51 GLU B CA 1
ATOM 2303 C C . GLU B 1 51 ? 5.629 -7.426 -21.109 1 93.81 51 GLU B C 1
ATOM 2305 O O . GLU B 1 51 ? 5.418 -7.625 -19.906 1 93.81 51 GLU B O 1
ATOM 2310 N N . GLY B 1 52 ? 5.773 -6.254 -21.641 1 93.38 52 GLY B N 1
ATOM 2311 C CA . GLY B 1 52 ? 5.414 -5.031 -20.938 1 93.38 52 GLY B CA 1
ATOM 2312 C C . GLY B 1 52 ? 4.219 -4.328 -21.547 1 93.38 52 GLY B C 1
ATOM 2313 O O . GLY B 1 52 ? 4.238 -3.971 -22.734 1 93.38 52 GLY B O 1
ATOM 2314 N N . VAL B 1 53 ? 3.182 -4.223 -20.812 1 91.19 53 VAL B N 1
ATOM 2315 C CA . VAL B 1 53 ? 1.959 -3.611 -21.312 1 91.19 53 VAL B CA 1
ATOM 2316 C C . VAL B 1 53 ? 1.225 -2.898 -20.188 1 91.19 53 VAL B C 1
ATOM 2318 O O . VAL B 1 53 ? 1.371 -3.264 -19.016 1 91.19 53 VAL B O 1
ATOM 2321 N N . PRO B 1 54 ? 0.54 -1.857 -20.562 1 89.81 54 PRO B N 1
ATOM 2322 C CA . PRO B 1 54 ? -0.369 -1.331 -19.531 1 89.81 54 PRO B CA 1
ATOM 2323 C C . PRO B 1 54 ? -1.568 -2.244 -19.281 1 89.81 54 PRO B C 1
ATOM 2325 O O . PRO B 1 54 ? -2.027 -2.93 -20.203 1 89.81 54 PRO B O 1
ATOM 2328 N N . ILE B 1 55 ? -2.039 -2.244 -18.062 1 90.12 55 ILE B N 1
ATOM 2329 C CA . ILE B 1 55 ? -3.264 -2.982 -17.781 1 90.12 55 ILE B CA 1
ATOM 2330 C C . ILE B 1 55 ? -4.457 -2.271 -18.406 1 90.12 55 ILE B C 1
ATOM 2332 O O . ILE B 1 55 ? -4.559 -1.044 -18.359 1 90.12 55 ILE B O 1
ATOM 2336 N N . ASP B 1 56 ? -5.289 -3.082 -19 1 89.25 56 ASP B N 1
ATOM 2337 C CA . ASP B 1 56 ? -6.504 -2.557 -19.625 1 89.25 56 ASP B CA 1
ATOM 2338 C C . ASP B 1 56 ? -7.297 -1.703 -18.641 1 89.25 56 ASP B C 1
ATOM 2340 O O . ASP B 1 56 ? -7.566 -2.129 -17.516 1 89.25 56 ASP B O 1
ATOM 2344 N N . ARG B 1 57 ? -7.684 -0.489 -19.078 1 87.94 57 ARG B N 1
ATOM 2345 C CA . ARG B 1 57 ? -8.391 0.449 -18.203 1 87.94 57 ARG B CA 1
ATOM 2346 C C . ARG B 1 57 ? -9.773 -0.084 -17.828 1 87.94 57 ARG B C 1
ATOM 2348 O O . ARG B 1 57 ? -10.352 0.329 -16.828 1 87.94 57 ARG B O 1
ATOM 2355 N N . ASN B 1 58 ? -10.266 -0.958 -18.594 1 90.44 58 ASN B N 1
ATOM 2356 C CA . ASN B 1 58 ? -11.617 -1.467 -18.375 1 90.44 58 ASN B CA 1
ATOM 2357 C C . ASN B 1 58 ? -11.594 -2.805 -17.641 1 90.44 58 ASN B C 1
ATOM 2359 O O . ASN B 1 58 ? -12.625 -3.475 -17.531 1 90.44 58 ASN B O 1
ATOM 2363 N N . ALA B 1 59 ? -10.383 -3.137 -17.125 1 94.31 59 ALA B N 1
ATOM 2364 C CA . ALA B 1 59 ? -10.273 -4.422 -16.438 1 94.31 59 ALA B CA 1
ATOM 2365 C C . ALA B 1 59 ? -9.352 -4.312 -15.227 1 94.31 59 ALA B C 1
ATOM 2367 O O . ALA B 1 59 ? -8.57 -3.365 -15.109 1 94.31 59 ALA B O 1
ATOM 2368 N N . VAL B 1 60 ? -9.547 -5.195 -14.344 1 95.56 60 VAL B N 1
ATOM 2369 C CA . VAL B 1 60 ? -8.617 -5.488 -13.258 1 95.56 60 VAL B CA 1
ATOM 2370 C C . VAL B 1 60 ? -8.148 -6.938 -13.359 1 95.56 60 VAL B C 1
ATOM 2372 O O . VAL B 1 60 ? -8.898 -7.812 -13.797 1 95.56 60 VAL B O 1
ATOM 2375 N N . GLU B 1 61 ? -6.922 -7.16 -12.992 1 96.94 61 GLU B N 1
ATOM 2376 C CA . GLU B 1 61 ? -6.379 -8.508 -13.094 1 96.94 61 GLU B CA 1
ATOM 2377 C C . GLU B 1 61 ? -5.785 -8.969 -11.766 1 96.94 61 GLU B C 1
ATOM 2379 O O . GLU B 1 61 ? -5.121 -8.195 -11.078 1 96.94 61 GLU B O 1
ATOM 2384 N N . ILE B 1 62 ? -6.082 -10.188 -11.414 1 96.94 62 ILE B N 1
ATOM 2385 C CA . ILE B 1 62 ? -5.496 -10.82 -10.234 1 96.94 62 ILE B CA 1
ATOM 2386 C C . ILE B 1 62 ? -4.469 -11.859 -10.664 1 96.94 62 ILE B C 1
ATOM 2388 O O . ILE B 1 62 ? -4.793 -12.805 -11.391 1 96.94 62 ILE B O 1
ATOM 2392 N N . ILE B 1 63 ? -3.242 -11.758 -10.203 1 96.25 63 ILE B N 1
ATOM 2393 C CA . ILE B 1 63 ? -2.209 -12.711 -10.586 1 96.25 63 ILE B CA 1
ATOM 2394 C C . ILE B 1 63 ? -2.504 -14.07 -9.945 1 96.25 63 ILE B C 1
ATOM 2396 O O . ILE B 1 63 ? -2.67 -14.164 -8.727 1 96.25 63 ILE B O 1
ATOM 2400 N N . VAL B 1 64 ? -2.621 -15.039 -10.734 1 94.62 64 VAL B N 1
ATOM 2401 C CA . VAL B 1 64 ? -2.812 -16.406 -10.273 1 94.62 64 VAL B CA 1
ATOM 2402 C C . VAL B 1 64 ? -1.458 -17.094 -10.109 1 94.62 64 VAL B C 1
ATOM 2404 O O . VAL B 1 64 ? -1.194 -17.719 -9.078 1 94.62 64 VAL B O 1
ATOM 2407 N N . SER B 1 65 ? -0.632 -16.922 -11.141 1 92.69 65 SER B N 1
ATOM 2408 C CA . SER B 1 65 ? 0.734 -17.438 -11.148 1 92.69 65 SER B CA 1
ATOM 2409 C C . SER B 1 65 ? 1.652 -16.547 -11.984 1 92.69 65 SER B C 1
ATOM 2411 O O . SER B 1 65 ? 1.199 -15.883 -12.914 1 92.69 65 SER B O 1
ATOM 2413 N N . GLY B 1 66 ? 2.91 -16.578 -11.578 1 93.88 66 GLY B N 1
ATOM 2414 C CA . GLY B 1 66 ? 3.889 -15.742 -12.266 1 93.88 66 GLY B CA 1
ATOM 2415 C C . GLY B 1 66 ? 4.262 -14.492 -11.484 1 93.88 66 GLY B C 1
ATOM 2416 O O . GLY B 1 66 ? 3.92 -14.367 -10.312 1 93.88 66 GLY B O 1
ATOM 2417 N N . VAL B 1 67 ? 5.098 -13.695 -12.172 1 96.56 67 VAL B N 1
ATOM 2418 C CA . VAL B 1 67 ? 5.641 -12.5 -11.523 1 96.56 67 VAL B CA 1
ATOM 2419 C C . VAL B 1 67 ? 5.492 -11.297 -12.453 1 96.56 67 VAL B C 1
ATOM 2421 O O . VAL B 1 67 ? 5.758 -11.398 -13.656 1 96.56 67 VAL B O 1
ATOM 2424 N N . ALA B 1 68 ? 5.043 -10.211 -11.914 1 96.94 68 ALA B N 1
ATOM 2425 C CA . ALA B 1 68 ? 4.973 -8.945 -12.648 1 96.94 68 ALA B CA 1
ATOM 2426 C C . ALA B 1 68 ? 5.777 -7.863 -11.938 1 96.94 68 ALA B C 1
ATOM 2428 O O . ALA B 1 68 ? 5.848 -7.836 -10.703 1 96.94 68 ALA B O 1
ATOM 2429 N N . ALA B 1 69 ? 6.375 -7.039 -12.711 1 95.06 69 ALA B N 1
ATOM 2430 C CA . ALA B 1 69 ? 7.078 -5.863 -12.195 1 95.06 69 ALA B CA 1
ATOM 2431 C C . ALA B 1 69 ? 6.301 -4.586 -12.492 1 95.06 69 ALA B C 1
ATOM 2433 O O . ALA B 1 69 ? 5.891 -4.352 -13.633 1 95.06 69 ALA B O 1
ATOM 2434 N N . GLN B 1 70 ? 6.051 -3.852 -11.5 1 90.94 70 GLN B N 1
ATOM 2435 C CA . GLN B 1 70 ? 5.375 -2.562 -11.609 1 90.94 70 GLN B CA 1
ATOM 2436 C C . GLN B 1 70 ? 5.918 -1.568 -10.586 1 90.94 70 GLN B C 1
ATOM 2438 O O . GLN B 1 70 ? 5.984 -1.87 -9.398 1 90.94 70 GLN B O 1
ATOM 2443 N N . GLY B 1 71 ? 6.344 -0.39 -11.07 1 82.69 71 GLY B N 1
ATOM 2444 C CA . GLY B 1 71 ? 6.832 0.637 -10.156 1 82.69 71 GLY B CA 1
ATOM 2445 C C . GLY B 1 71 ? 8.102 0.237 -9.43 1 82.69 71 GLY B C 1
ATOM 2446 O O . GLY B 1 71 ? 8.266 0.542 -8.25 1 82.69 71 GLY B O 1
ATOM 2447 N N . GLY B 1 72 ? 8.859 -0.589 -9.969 1 86.62 72 GLY B N 1
ATOM 2448 C CA . GLY B 1 72 ? 10.133 -1 -9.398 1 86.62 72 GLY B CA 1
ATOM 2449 C C . GLY B 1 72 ? 10 -2.125 -8.391 1 86.62 72 GLY B C 1
ATOM 2450 O O . GLY B 1 72 ? 10.977 -2.514 -7.75 1 86.62 72 GLY B O 1
ATOM 2451 N N . ARG B 1 73 ? 8.812 -2.592 -8.234 1 92.62 73 ARG B N 1
ATOM 2452 C CA . ARG B 1 73 ? 8.555 -3.688 -7.312 1 92.62 73 ARG B CA 1
ATOM 2453 C C . ARG B 1 73 ? 8.094 -4.934 -8.055 1 92.62 73 ARG B C 1
ATOM 2455 O O . ARG B 1 73 ? 7.691 -4.855 -9.219 1 92.62 73 ARG B O 1
ATOM 2462 N N . LEU B 1 74 ? 8.227 -6.043 -7.355 1 96.06 74 LEU B N 1
ATOM 2463 C CA . LEU B 1 74 ? 7.812 -7.324 -7.914 1 96.06 74 LEU B CA 1
ATOM 2464 C C . LEU B 1 74 ? 6.574 -7.852 -7.199 1 96.06 74 LEU B C 1
ATOM 2466 O O . LEU B 1 74 ? 6.484 -7.781 -5.969 1 96.06 74 LEU B O 1
ATOM 2470 N N . TRP B 1 75 ? 5.688 -8.32 -8.016 1 96.06 75 TRP B N 1
ATOM 2471 C CA . TRP B 1 75 ? 4.418 -8.781 -7.461 1 96.06 75 TRP B CA 1
ATOM 2472 C C . TRP B 1 75 ? 4.117 -10.211 -7.902 1 96.06 75 TRP B C 1
ATOM 2474 O O . TRP B 1 75 ? 4.375 -10.578 -9.055 1 96.06 75 TRP B O 1
ATOM 2484 N N . GLY B 1 76 ? 3.574 -10.969 -6.98 1 95.44 76 GLY B N 1
ATOM 2485 C CA . GLY B 1 76 ? 3.244 -12.359 -7.23 1 95.44 76 GLY B CA 1
ATOM 2486 C C . GLY B 1 76 ? 1.76 -12.656 -7.102 1 95.44 76 GLY B C 1
ATOM 2487 O O . GLY B 1 76 ? 0.929 -11.758 -7.281 1 95.44 76 GLY B O 1
ATOM 2488 N N . PRO B 1 77 ? 1.451 -13.867 -6.852 1 92.94 77 PRO B N 1
ATOM 2489 C CA . PRO B 1 77 ? 0.059 -14.32 -6.805 1 92.94 77 PRO B CA 1
ATOM 2490 C C . PRO B 1 77 ? -0.791 -13.516 -5.824 1 92.94 77 PRO B C 1
ATOM 2492 O O . PRO B 1 77 ? -0.301 -13.109 -4.77 1 92.94 77 PRO B O 1
ATOM 2495 N N . GLU B 1 78 ? -2.057 -13.227 -6.207 1 93.56 78 GLU B N 1
ATOM 2496 C CA . GLU B 1 78 ? -3.1 -12.578 -5.422 1 93.56 78 GLU B CA 1
ATOM 2497 C C . GLU B 1 78 ? -2.971 -11.055 -5.488 1 93.56 78 GLU B C 1
ATOM 2499 O O . GLU B 1 78 ? -3.807 -10.336 -4.945 1 93.56 78 GLU B O 1
ATOM 2504 N N . ARG B 1 79 ? -1.957 -10.602 -6.152 1 94.81 79 ARG B N 1
ATOM 2505 C CA . ARG B 1 79 ? -1.883 -9.164 -6.383 1 94.81 79 ARG B CA 1
ATOM 2506 C C . ARG B 1 79 ? -2.939 -8.719 -7.387 1 94.81 79 ARG B C 1
ATOM 2508 O O . ARG B 1 79 ? -3.113 -9.344 -8.438 1 94.81 79 ARG B O 1
ATOM 2515 N N . TRP B 1 80 ? -3.57 -7.684 -7.023 1 95.5 80 TRP B N 1
ATOM 2516 C CA . TRP B 1 80 ? -4.508 -7.035 -7.938 1 95.5 80 TRP B CA 1
ATOM 2517 C C . TRP B 1 80 ? -3.814 -5.938 -8.742 1 95.5 80 TRP B C 1
ATOM 2519 O O . TRP B 1 80 ? -3.189 -5.043 -8.164 1 95.5 80 TRP B O 1
ATOM 2529 N N . LEU B 1 81 ? -3.92 -6.07 -10.023 1 94.75 81 LEU B N 1
ATOM 2530 C CA . LEU B 1 81 ? -3.383 -5.078 -10.945 1 94.75 81 LEU B CA 1
ATOM 2531 C C . LEU B 1 81 ? -4.504 -4.25 -11.562 1 94.75 81 LEU B C 1
ATOM 2533 O O . LEU B 1 81 ? -5.578 -4.773 -11.859 1 94.75 81 LEU B O 1
ATOM 2537 N N . GLY B 1 82 ? -4.227 -2.959 -11.75 1 91.88 82 GLY B N 1
ATOM 2538 C CA . GLY B 1 82 ? -5.219 -2.068 -12.336 1 91.88 82 GLY B CA 1
ATOM 2539 C C . GLY B 1 82 ? -5.797 -1.085 -11.336 1 91.88 82 GLY B C 1
ATOM 2540 O O . GLY B 1 82 ? -5.34 -1.008 -10.195 1 91.88 82 GLY B O 1
ATOM 2541 N N . ASP B 1 83 ? -6.828 -0.364 -11.773 1 89.25 83 ASP B N 1
ATOM 2542 C CA . ASP B 1 83 ? -7.434 0.687 -10.961 1 89.25 83 ASP B CA 1
ATOM 2543 C C . ASP B 1 83 ? -8.508 0.116 -10.039 1 89.25 83 ASP B C 1
ATOM 2545 O O . ASP B 1 83 ? -9.555 -0.331 -10.5 1 89.25 83 ASP B O 1
ATOM 2549 N N . LEU B 1 84 ? -8.242 0.182 -8.758 1 89.88 84 LEU B N 1
ATOM 2550 C CA . LEU B 1 84 ? -9.172 -0.375 -7.785 1 89.88 84 LEU B CA 1
ATOM 2551 C C . LEU B 1 84 ? -9.953 0.731 -7.086 1 89.88 84 LEU B C 1
ATOM 2553 O O . LEU B 1 84 ? -10.703 0.468 -6.145 1 89.88 84 LEU B O 1
ATOM 2557 N N . ASP B 1 85 ? -9.656 1.978 -7.512 1 89.19 85 ASP B N 1
ATOM 2558 C CA . ASP B 1 85 ? -10.547 3.041 -7.047 1 89.19 85 ASP B CA 1
ATOM 2559 C C . ASP B 1 85 ? -11.922 2.93 -7.699 1 89.19 85 ASP B C 1
ATOM 2561 O O . ASP B 1 85 ? -12.18 3.551 -8.734 1 89.19 85 ASP B O 1
ATOM 2565 N N . MET B 1 86 ? -12.781 2.207 -7.105 1 88.44 86 MET B N 1
ATOM 2566 C CA . MET B 1 86 ? -14.078 1.859 -7.668 1 88.44 86 MET B CA 1
ATOM 2567 C C . MET B 1 86 ? -15.07 3.01 -7.512 1 88.44 86 MET B C 1
ATOM 2569 O O . MET B 1 86 ? -16.141 3.002 -8.117 1 88.44 86 MET B O 1
ATOM 2573 N N . PHE B 1 87 ? -14.75 4.004 -6.785 1 85.75 87 PHE B N 1
ATOM 2574 C CA . PHE B 1 87 ? -15.75 4.996 -6.406 1 85.75 87 PHE B CA 1
ATOM 2575 C C . PHE B 1 87 ? -15.445 6.348 -7.039 1 85.75 87 PHE B C 1
ATOM 2577 O O . PHE B 1 87 ? -16.188 7.316 -6.84 1 85.75 87 PHE B O 1
ATOM 2584 N N . ARG B 1 88 ? -14.328 6.391 -7.578 1 76.56 88 ARG B N 1
ATOM 2585 C CA . ARG B 1 88 ? -14 7.578 -8.359 1 76.56 88 ARG B CA 1
ATOM 2586 C C . ARG B 1 88 ? -13.891 7.242 -9.844 1 76.56 88 ARG B C 1
ATOM 2588 O O . ARG B 1 88 ? -13.594 6.102 -10.203 1 76.56 88 ARG B O 1
ATOM 2595 N N . GLU B 1 89 ? -14.32 8.188 -10.578 1 65.88 89 GLU B N 1
ATOM 2596 C CA . GLU B 1 89 ? -14.148 7.988 -12.016 1 65.88 89 GLU B CA 1
ATOM 2597 C C . GLU B 1 89 ? -12.672 7.883 -12.383 1 65.88 89 GLU B C 1
ATOM 2599 O O . GLU B 1 89 ? -11.828 8.562 -11.797 1 65.88 89 GLU B O 1
ATOM 2604 N N . PRO B 1 90 ? -12.422 6.812 -13.125 1 59.69 90 PRO B N 1
ATOM 2605 C CA . PRO B 1 90 ? -11.023 6.707 -13.547 1 59.69 90 PRO B CA 1
ATOM 2606 C C . PRO B 1 90 ? -10.5 8 -14.164 1 59.69 90 PRO B C 1
ATOM 2608 O O . PRO B 1 90 ? -11.234 8.688 -14.883 1 59.69 90 PRO B O 1
ATOM 2611 N N . SER B 1 91 ? -9.656 8.672 -13.461 1 52.91 91 SER B N 1
ATOM 2612 C CA . SER B 1 91 ? -9.125 9.883 -14.078 1 52.91 91 SER B CA 1
ATOM 2613 C C . SER B 1 91 ? -8.406 9.57 -15.383 1 52.91 91 SER B C 1
ATOM 2615 O O . SER B 1 91 ? -7.629 8.617 -15.453 1 52.91 91 SER B O 1
ATOM 2617 N N . VAL B 1 92 ? -8.898 9.984 -16.469 1 49.84 92 VAL B N 1
ATOM 2618 C CA . VAL B 1 92 ? -8.266 9.883 -17.781 1 49.84 92 VAL B CA 1
ATOM 2619 C C . VAL B 1 92 ? -6.785 10.242 -17.688 1 49.84 92 VAL B C 1
ATOM 2621 O O . VAL B 1 92 ? -5.957 9.695 -18.422 1 49.84 92 VAL B O 1
ATOM 2624 N N . LYS B 1 93 ? -6.445 11.109 -16.781 1 48.38 93 LYS B N 1
ATOM 2625 C CA . LYS B 1 93 ? -5.129 11.734 -16.828 1 48.38 93 LYS B CA 1
ATOM 2626 C C . LYS B 1 93 ? -4.078 10.859 -16.156 1 48.38 93 LYS B C 1
ATOM 2628 O O . LYS B 1 93 ? -2.881 11.148 -16.219 1 48.38 93 LYS B O 1
ATOM 2633 N N . VAL B 1 94 ? -4.617 9.883 -15.57 1 50.91 94 VAL B N 1
ATOM 2634 C CA . VAL B 1 94 ? -3.57 9.227 -14.797 1 50.91 94 VAL B CA 1
ATOM 2635 C C . VAL B 1 94 ? -2.939 8.109 -15.625 1 50.91 94 VAL B C 1
ATOM 2637 O O . VAL B 1 94 ? -3.641 7.219 -16.109 1 50.91 94 VAL B O 1
ATOM 2640 N N . MET B 1 95 ? -1.835 8.383 -16.094 1 53.72 95 MET B N 1
ATOM 2641 C CA . MET B 1 95 ? -1.058 7.344 -16.766 1 53.72 95 MET B CA 1
ATOM 2642 C C . MET B 1 95 ? -1.152 6.02 -16.031 1 53.72 95 MET B C 1
ATOM 2644 O O . MET B 1 95 ? -0.956 5.973 -14.812 1 53.72 95 MET B O 1
ATOM 2648 N N . ARG B 1 96 ? -1.643 5.059 -16.719 1 64.62 96 ARG B N 1
ATOM 2649 C CA . ARG B 1 96 ? -1.656 3.703 -16.188 1 64.62 96 ARG B CA 1
ATOM 2650 C C . ARG B 1 96 ? -0.238 3.188 -15.961 1 64.62 96 ARG B C 1
ATOM 2652 O O . ARG B 1 96 ? 0.636 3.375 -16.812 1 64.62 96 ARG B O 1
ATOM 2659 N N . PRO B 1 97 ? -0.109 2.604 -14.867 1 73.75 97 PRO B N 1
ATOM 2660 C CA . PRO B 1 97 ? 1.248 2.105 -14.625 1 73.75 97 PRO B CA 1
ATOM 2661 C C . PRO B 1 97 ? 1.654 1.012 -15.609 1 73.75 97 PRO B C 1
ATOM 2663 O O . PRO B 1 97 ? 0.84 0.151 -15.953 1 73.75 97 PRO B O 1
ATOM 2666 N N . TRP B 1 98 ? 2.773 1.161 -16.172 1 84.19 98 TRP B N 1
ATOM 2667 C CA . TRP B 1 98 ? 3.4 0.137 -17 1 84.19 98 TRP B CA 1
ATOM 2668 C C . TRP B 1 98 ? 3.693 -1.118 -16.188 1 84.19 98 TRP B C 1
ATOM 2670 O O . TRP B 1 98 ? 4.211 -1.036 -15.07 1 84.19 98 TRP B O 1
ATOM 2680 N N . THR B 1 99 ? 3.217 -2.275 -16.734 1 93.75 99 THR B N 1
ATOM 2681 C CA . THR B 1 99 ? 3.434 -3.555 -16.062 1 93.75 99 THR B CA 1
ATOM 2682 C C . THR B 1 99 ? 4.289 -4.477 -16.938 1 93.75 99 THR B C 1
ATOM 2684 O O . THR B 1 99 ? 3.979 -4.707 -18.109 1 93.75 99 THR B O 1
ATOM 2687 N N . GLU B 1 100 ? 5.395 -4.953 -16.422 1 96.38 100 GLU B N 1
ATOM 2688 C CA . GLU B 1 100 ? 6.234 -5.938 -17.094 1 96.38 100 GLU B CA 1
ATOM 2689 C C . GLU B 1 100 ? 6.027 -7.332 -16.516 1 96.38 100 GLU B C 1
ATOM 2691 O O . GLU B 1 100 ? 6.375 -7.586 -15.359 1 96.38 100 GLU B O 1
ATOM 2696 N N . PHE B 1 101 ? 5.453 -8.195 -17.297 1 97.44 101 PHE B N 1
ATOM 2697 C CA . PHE B 1 101 ? 5.375 -9.594 -16.906 1 97.44 101 PHE B CA 1
ATOM 2698 C C . PHE B 1 101 ? 6.695 -10.305 -17.172 1 97.44 101 PHE B C 1
ATOM 2700 O O . PHE B 1 101 ? 7.184 -10.32 -18.297 1 97.44 101 PHE B O 1
ATOM 2707 N N . LEU B 1 102 ? 7.27 -10.867 -16.172 1 96.88 102 LEU B N 1
ATOM 2708 C CA . LEU B 1 102 ? 8.648 -11.336 -16.25 1 96.88 102 LEU B CA 1
ATOM 2709 C C . LEU B 1 102 ? 8.703 -12.805 -16.656 1 96.88 102 LEU B C 1
ATOM 2711 O O . LEU B 1 102 ? 9.789 -13.344 -16.891 1 96.88 102 LEU B O 1
ATOM 2715 N N . CYS B 1 103 ? 7.629 -13.461 -16.75 1 95.12 103 CYS B N 1
ATOM 2716 C CA . CYS B 1 103 ? 7.414 -14.828 -17.219 1 95.12 103 CYS B CA 1
ATOM 2717 C C . CYS B 1 103 ? 5.969 -15.039 -17.641 1 95.12 103 CYS B C 1
ATOM 2719 O O . CYS B 1 103 ? 5.176 -14.094 -17.656 1 95.12 103 CYS B O 1
ATOM 2721 N N . THR B 1 104 ? 5.738 -16.234 -18.141 1 94.19 104 THR B N 1
ATOM 2722 C CA . THR B 1 104 ? 4.336 -16.547 -18.375 1 94.19 104 THR B CA 1
ATOM 2723 C C . THR B 1 104 ? 3.521 -16.359 -17.094 1 94.19 104 THR B C 1
ATOM 2725 O O . THR B 1 104 ? 3.799 -17 -16.078 1 94.19 104 THR B O 1
ATOM 2728 N N . THR B 1 105 ? 2.609 -15.391 -17.141 1 94.81 105 THR B N 1
ATOM 2729 C CA . THR B 1 105 ? 1.81 -15.016 -15.977 1 94.81 105 THR B CA 1
ATOM 2730 C C . THR B 1 105 ? 0.322 -15.195 -16.266 1 94.81 105 THR B C 1
ATOM 2732 O O . THR B 1 105 ? -0.187 -14.703 -17.266 1 94.81 105 THR B O 1
ATOM 2735 N N . ARG B 1 106 ? -0.281 -15.969 -15.445 1 94.69 106 ARG B N 1
ATOM 2736 C CA . ARG B 1 106 ? -1.723 -16.172 -15.539 1 94.69 106 ARG B CA 1
ATOM 2737 C C . ARG B 1 106 ? -2.473 -15.258 -14.578 1 94.69 106 ARG B C 1
ATOM 2739 O O . ARG B 1 106 ? -2.062 -15.078 -13.43 1 94.69 106 ARG B O 1
ATOM 2746 N N . THR B 1 107 ? -3.557 -14.672 -15.094 1 96.25 107 THR B N 1
ATOM 2747 C CA . THR B 1 107 ? -4.332 -13.75 -14.281 1 96.25 107 THR B CA 1
ATOM 2748 C C . THR B 1 107 ? -5.828 -14.008 -14.445 1 96.25 107 THR B C 1
ATOM 2750 O O . THR B 1 107 ? -6.262 -14.562 -15.461 1 96.25 107 THR B O 1
ATOM 2753 N N . ILE B 1 108 ? -6.566 -13.734 -13.406 1 97.06 108 ILE B N 1
ATOM 2754 C CA . ILE B 1 108 ? -8.008 -13.562 -13.539 1 97.06 108 ILE B CA 1
ATOM 2755 C C . ILE B 1 108 ? -8.32 -12.133 -13.961 1 97.06 108 ILE B C 1
ATOM 2757 O O . ILE B 1 108 ? -8.039 -11.18 -13.227 1 97.06 108 ILE B O 1
ATOM 2761 N N . ARG B 1 109 ? -8.859 -12 -15.117 1 97.62 109 ARG B N 1
ATOM 2762 C CA . ARG B 1 109 ? -9.25 -10.688 -15.625 1 97.62 109 ARG B CA 1
ATOM 2763 C C . ARG B 1 109 ? -10.742 -10.453 -15.43 1 97.62 109 ARG B C 1
ATOM 2765 O O . ARG B 1 109 ? -11.57 -11.234 -15.906 1 97.62 109 ARG B O 1
ATOM 2772 N N . ILE B 1 110 ? -11.062 -9.367 -14.758 1 97.69 110 ILE B N 1
ATOM 2773 C CA . ILE B 1 110 ? -12.445 -9.047 -14.398 1 97.69 110 ILE B CA 1
ATOM 2774 C C . ILE B 1 110 ? -12.852 -7.73 -15.047 1 97.69 110 ILE B C 1
ATOM 2776 O O . ILE B 1 110 ? -12.086 -6.766 -15.047 1 97.69 110 ILE B O 1
ATOM 2780 N N . SER B 1 111 ? -14.062 -7.68 -15.57 1 97.06 111 SER B N 1
ATOM 2781 C CA . SER B 1 111 ? -14.609 -6.406 -16.031 1 97.06 111 SER B CA 1
ATOM 2782 C C . SER B 1 111 ? -14.688 -5.395 -14.898 1 97.06 111 SER B C 1
ATOM 2784 O O . SER B 1 111 ? -15.328 -5.645 -13.875 1 97.06 111 SER B O 1
ATOM 2786 N N . ARG B 1 112 ? -14.031 -4.25 -15.094 1 94.88 112 ARG B N 1
ATOM 2787 C CA . ARG B 1 112 ? -14.031 -3.23 -14.055 1 94.88 112 ARG B CA 1
ATOM 2788 C C . ARG B 1 112 ? -15.438 -2.688 -13.828 1 94.88 112 ARG B C 1
ATOM 2790 O O . ARG B 1 112 ? -15.812 -2.373 -12.695 1 94.88 112 ARG B O 1
ATOM 2797 N N . GLU B 1 113 ? -16.188 -2.604 -14.898 1 94.94 113 GLU B N 1
ATOM 2798 C CA . GLU B 1 113 ? -17.547 -2.102 -14.805 1 94.94 113 GLU B CA 1
ATOM 2799 C C . GLU B 1 113 ? -18.406 -2.998 -13.914 1 94.94 113 GLU B C 1
ATOM 2801 O O . GLU B 1 113 ? -19.141 -2.508 -13.055 1 94.94 113 GLU B O 1
ATOM 2806 N N . VAL B 1 114 ? -18.312 -4.285 -14.109 1 97.19 114 VAL B N 1
ATOM 2807 C CA . VAL B 1 114 ? -19.109 -5.234 -13.32 1 97.19 114 VAL B CA 1
ATOM 2808 C C . VAL B 1 114 ? -18.641 -5.215 -11.867 1 97.19 114 VAL B C 1
ATOM 2810 O O . VAL B 1 114 ? -19.453 -5.168 -10.945 1 97.19 114 VAL B O 1
ATOM 2813 N N . LEU B 1 115 ? -17.344 -5.199 -11.695 1 97 115 LEU B N 1
ATOM 2814 C CA . LEU B 1 115 ? -16.766 -5.145 -10.352 1 97 115 LEU B CA 1
ATOM 2815 C C . LEU B 1 115 ? -17.234 -3.893 -9.617 1 97 115 LEU B C 1
ATOM 2817 O O . LEU B 1 115 ? -17.672 -3.971 -8.461 1 97 115 LEU B O 1
ATOM 2821 N N . ARG B 1 116 ? -17.234 -2.807 -10.32 1 95.12 116 ARG B N 1
ATOM 2822 C CA . ARG B 1 116 ? -17.641 -1.532 -9.742 1 95.12 116 ARG B CA 1
ATOM 2823 C C . ARG B 1 116 ? -19.125 -1.547 -9.383 1 95.12 116 ARG B C 1
ATOM 2825 O O . ARG B 1 116 ? -19.516 -1.095 -8.297 1 95.12 116 ARG B O 1
ATOM 2832 N N . SER B 1 117 ? -19.938 -2.045 -10.266 1 96.31 117 SER B N 1
ATOM 2833 C CA . SER B 1 117 ? -21.375 -2.102 -10.023 1 96.31 117 SER B CA 1
ATOM 2834 C C . SER B 1 117 ? -21.703 -2.893 -8.758 1 96.31 117 SER B C 1
ATOM 2836 O O . SER B 1 117 ? -22.531 -2.475 -7.953 1 96.31 117 SER B O 1
ATOM 2838 N N . TRP B 1 118 ? -20.969 -3.969 -8.555 1 96.69 118 TRP B N 1
ATOM 2839 C CA . TRP B 1 118 ? -21.203 -4.789 -7.371 1 96.69 118 TRP B CA 1
ATOM 2840 C C . TRP B 1 118 ? -20.594 -4.137 -6.133 1 96.69 118 TRP B C 1
ATOM 2842 O O . TRP B 1 118 ? -21.188 -4.172 -5.051 1 96.69 118 TRP B O 1
ATOM 2852 N N . ALA B 1 119 ? -19.453 -3.51 -6.277 1 94.88 119 ALA B N 1
ATOM 2853 C CA . ALA B 1 119 ? -18.797 -2.842 -5.152 1 94.88 119 ALA B CA 1
ATOM 2854 C C . ALA B 1 119 ? -19.688 -1.736 -4.586 1 94.88 119 ALA B C 1
ATOM 2856 O O . ALA B 1 119 ? -19.688 -1.494 -3.377 1 94.88 119 ALA B O 1
ATOM 2857 N N . MET B 1 120 ? -20.453 -1.125 -5.41 1 93.44 120 MET B N 1
ATOM 2858 C CA . MET B 1 120 ? -21.266 0.02 -5.012 1 93.44 120 MET B CA 1
ATOM 2859 C C . MET B 1 120 ? -22.516 -0.435 -4.262 1 93.44 120 MET B C 1
ATOM 2861 O O . MET B 1 120 ? -23.078 0.326 -3.479 1 93.44 120 MET B O 1
ATOM 2865 N N . ARG B 1 121 ? -22.875 -1.72 -4.418 1 94.88 121 ARG B N 1
ATOM 2866 C CA . ARG B 1 121 ? -24.188 -2.062 -3.9 1 94.88 121 ARG B CA 1
ATOM 2867 C C . ARG B 1 121 ? -24.125 -3.27 -2.971 1 94.88 121 ARG B C 1
ATOM 2869 O O . ARG B 1 121 ? -25.109 -3.613 -2.312 1 94.88 121 ARG B O 1
ATOM 2876 N N . ASP B 1 122 ? -22.984 -3.926 -2.963 1 96.5 122 ASP B N 1
ATOM 2877 C CA . ASP B 1 122 ? -22.922 -5.195 -2.248 1 96.5 122 ASP B CA 1
ATOM 2878 C C . ASP B 1 122 ? -21.797 -5.18 -1.207 1 96.5 122 ASP B C 1
ATOM 2880 O O . ASP B 1 122 ? -20.625 -5.016 -1.549 1 96.5 122 ASP B O 1
ATOM 2884 N N . LEU B 1 123 ? -22.141 -5.414 0.068 1 95.75 123 LEU B N 1
ATOM 2885 C CA . LEU B 1 123 ? -21.219 -5.34 1.188 1 95.75 123 LEU B CA 1
ATOM 2886 C C . LEU B 1 123 ? -20.141 -6.414 1.072 1 95.75 123 LEU B C 1
ATOM 2888 O O . LEU B 1 123 ? -18.984 -6.18 1.422 1 95.75 123 LEU B O 1
ATOM 2892 N N . SER B 1 124 ? -20.5 -7.555 0.594 1 96.31 124 SER B N 1
ATOM 2893 C CA . SER B 1 124 ? -19.547 -8.656 0.525 1 96.31 124 SER B CA 1
ATOM 2894 C C . SER B 1 124 ? -18.469 -8.383 -0.526 1 96.31 124 SER B C 1
ATOM 2896 O O . SER B 1 124 ? -17.312 -8.758 -0.343 1 96.31 124 SER B O 1
ATOM 2898 N N . VAL B 1 125 ? -18.828 -7.758 -1.597 1 97.06 125 VAL B N 1
ATOM 2899 C CA . VAL B 1 125 ? -17.859 -7.414 -2.637 1 97.06 125 VAL B CA 1
ATOM 2900 C C . VAL B 1 125 ? -16.953 -6.289 -2.15 1 97.06 125 VAL B C 1
ATOM 2902 O O . VAL B 1 125 ? -15.742 -6.312 -2.383 1 97.06 125 VAL B O 1
ATOM 2905 N N . GLN B 1 126 ? -17.5 -5.348 -1.483 1 95.12 126 GLN B N 1
ATOM 2906 C CA . GLN B 1 126 ? -16.672 -4.273 -0.934 1 95.12 126 GLN B CA 1
ATOM 2907 C C . GLN B 1 126 ? -15.68 -4.809 0.087 1 95.12 126 GLN B C 1
ATOM 2909 O O . GLN B 1 126 ? -14.531 -4.355 0.139 1 95.12 126 GLN B O 1
ATOM 2914 N N . ARG B 1 127 ? -16.172 -5.711 0.862 1 94.56 127 ARG B N 1
ATOM 2915 C CA . ARG B 1 127 ? -15.289 -6.355 1.831 1 94.56 127 ARG B CA 1
ATOM 2916 C C . ARG B 1 127 ? -14.148 -7.078 1.133 1 94.56 127 ARG B C 1
ATOM 2918 O O . ARG B 1 127 ? -13 -7.004 1.572 1 94.56 127 ARG B O 1
ATOM 2925 N N . MET B 1 128 ? -14.477 -7.777 0.126 1 95.25 128 MET B N 1
ATOM 2926 C CA . MET B 1 128 ? -13.461 -8.484 -0.653 1 95.25 128 MET B CA 1
ATOM 2927 C C . MET B 1 128 ? -12.398 -7.516 -1.168 1 95.25 128 MET B C 1
ATOM 2929 O O . MET B 1 128 ? -11.203 -7.785 -1.056 1 95.25 128 MET B O 1
ATOM 2933 N N . LEU B 1 129 ? -12.828 -6.387 -1.678 1 95.56 129 LEU B N 1
ATOM 2934 C CA . LEU B 1 129 ? -11.898 -5.379 -2.188 1 95.56 129 LEU B CA 1
ATOM 2935 C C . LEU B 1 129 ? -11.07 -4.781 -1.058 1 95.56 129 LEU B C 1
ATOM 2937 O O . LEU B 1 129 ? -9.867 -4.574 -1.211 1 95.56 129 LEU B O 1
ATOM 2941 N N . ASN B 1 130 ? -11.719 -4.535 0.01 1 94.56 130 ASN B N 1
ATOM 2942 C CA . ASN B 1 130 ? -11.008 -4.02 1.177 1 94.56 130 ASN B CA 1
ATOM 2943 C C . ASN B 1 130 ? -9.914 -4.973 1.635 1 94.56 130 ASN B C 1
ATOM 2945 O O . ASN B 1 130 ? -8.789 -4.547 1.902 1 94.56 130 ASN B O 1
ATOM 2949 N N . GLN B 1 131 ? -10.227 -6.195 1.671 1 93.44 131 GLN B N 1
ATOM 2950 C CA . GLN B 1 131 ? -9.258 -7.203 2.096 1 93.44 131 GLN B CA 1
ATOM 2951 C C . GLN B 1 131 ? -8.102 -7.301 1.109 1 93.44 131 GLN B C 1
ATOM 2953 O O . GLN B 1 131 ? -6.953 -7.504 1.511 1 93.44 131 GLN B O 1
ATOM 2958 N N . ALA B 1 132 ? -8.43 -7.176 -0.129 1 93.94 132 ALA B N 1
ATOM 2959 C CA . ALA B 1 132 ? -7.379 -7.176 -1.146 1 93.94 132 ALA B CA 1
ATOM 2960 C C . ALA B 1 132 ? -6.422 -6.004 -0.945 1 93.94 132 ALA B C 1
ATOM 2962 O O . ALA B 1 132 ? -5.203 -6.168 -1.04 1 93.94 132 ALA B O 1
ATOM 2963 N N . LEU B 1 133 ? -6.949 -4.875 -0.65 1 94.62 133 LEU B N 1
ATOM 2964 C CA . LEU B 1 133 ? -6.141 -3.678 -0.45 1 94.62 133 LEU B CA 1
ATOM 2965 C C . LEU B 1 133 ? -5.312 -3.787 0.824 1 94.62 133 LEU B C 1
ATOM 2967 O O . LEU B 1 133 ? -4.137 -3.414 0.839 1 94.62 133 LEU B O 1
ATOM 2971 N N . VAL B 1 134 ? -5.895 -4.289 1.896 1 93.12 134 VAL B N 1
ATOM 2972 C CA . VAL B 1 134 ? -5.188 -4.504 3.152 1 93.12 134 VAL B CA 1
ATOM 2973 C C . VAL B 1 134 ? -4.016 -5.457 2.926 1 93.12 134 VAL B C 1
ATOM 2975 O O . VAL B 1 134 ? -2.91 -5.223 3.424 1 93.12 134 VAL B O 1
ATOM 2978 N N . TYR B 1 135 ? -4.285 -6.469 2.211 1 91 135 TYR B N 1
ATOM 2979 C CA . TYR B 1 135 ? -3.242 -7.441 1.899 1 91 135 TYR B CA 1
ATOM 2980 C C . TYR B 1 135 ? -2.098 -6.789 1.136 1 91 135 TYR B C 1
ATOM 2982 O O . TYR B 1 135 ? -0.926 -7.023 1.44 1 91 135 TYR B O 1
ATOM 2990 N N . GLN B 1 136 ? -2.449 -5.98 0.157 1 92.94 136 GLN B N 1
ATOM 2991 C CA . GLN B 1 136 ? -1.431 -5.305 -0.64 1 92.94 136 GLN B CA 1
ATOM 2992 C C . GLN B 1 136 ? -0.578 -4.383 0.226 1 92.94 136 GLN B C 1
ATOM 2994 O O . GLN B 1 136 ? 0.645 -4.332 0.072 1 92.94 136 GLN B O 1
ATOM 2999 N N . LEU B 1 137 ? -1.231 -3.705 1.085 1 91 137 LEU B N 1
ATOM 3000 C CA . LEU B 1 137 ? -0.494 -2.824 1.983 1 91 137 LEU B CA 1
ATOM 3001 C C . LEU B 1 137 ? 0.417 -3.627 2.906 1 91 137 LEU B C 1
ATOM 3003 O O . LEU B 1 137 ? 1.529 -3.195 3.217 1 91 137 LEU B O 1
ATOM 3007 N N . ARG B 1 138 ? -0.025 -4.762 3.336 1 89.12 138 ARG B N 1
ATOM 3008 C CA . ARG B 1 138 ? 0.785 -5.637 4.18 1 89.12 138 ARG B CA 1
ATOM 3009 C C . ARG B 1 138 ? 2.035 -6.102 3.443 1 89.12 138 ARG B C 1
ATOM 3011 O O . ARG B 1 138 ? 3.117 -6.176 4.027 1 89.12 138 ARG B O 1
ATOM 3018 N N . VAL B 1 139 ? 1.871 -6.398 2.211 1 91 139 VAL B N 1
ATOM 3019 C CA . VAL B 1 139 ? 3.016 -6.82 1.41 1 91 139 VAL B CA 1
ATOM 3020 C C . VAL B 1 139 ? 4.023 -5.676 1.31 1 91 139 VAL B C 1
ATOM 3022 O O . VAL B 1 139 ? 5.23 -5.891 1.45 1 91 139 VAL B O 1
ATOM 3025 N N . HIS B 1 140 ? 3.545 -4.461 1.106 1 88.44 140 HIS B N 1
ATOM 3026 C CA . HIS B 1 140 ? 4.434 -3.305 1.102 1 88.44 140 HIS B CA 1
ATOM 3027 C C . HIS B 1 140 ? 5.238 -3.223 2.395 1 88.44 140 HIS B C 1
ATOM 3029 O O . HIS B 1 140 ? 6.449 -2.998 2.363 1 88.44 140 HIS B O 1
ATOM 3035 N N . ASP B 1 141 ? 4.594 -3.492 3.465 1 84.06 141 ASP B N 1
ATOM 3036 C CA . ASP B 1 141 ? 5.219 -3.328 4.773 1 84.06 141 ASP B CA 1
ATOM 3037 C C . ASP B 1 141 ? 6.188 -4.469 5.066 1 84.06 141 ASP B C 1
ATOM 3039 O O . ASP B 1 141 ? 7.312 -4.234 5.512 1 84.06 141 ASP B O 1
ATOM 3043 N N . ILE B 1 142 ? 5.785 -5.645 4.746 1 85.38 142 ILE B N 1
ATOM 3044 C CA . ILE B 1 142 ? 6.535 -6.824 5.168 1 85.38 142 ILE B CA 1
ATOM 3045 C C . ILE B 1 142 ? 7.652 -7.109 4.168 1 85.38 142 ILE B C 1
ATOM 3047 O O . ILE B 1 142 ? 8.758 -7.492 4.559 1 85.38 142 ILE B O 1
ATOM 3051 N N . VAL B 1 143 ? 7.414 -6.883 2.932 1 90.12 143 VAL B N 1
ATOM 3052 C CA . VAL B 1 143 ? 8.359 -7.285 1.896 1 90.12 143 VAL B CA 1
ATOM 3053 C C . VAL B 1 143 ? 9.234 -6.094 1.511 1 90.12 143 VAL B C 1
ATOM 3055 O O . VAL B 1 143 ? 10.453 -6.238 1.347 1 90.12 143 VAL B O 1
ATOM 3058 N N . TYR B 1 144 ? 8.664 -4.949 1.427 1 87.38 144 TYR B N 1
ATOM 3059 C CA . TYR B 1 144 ? 9.391 -3.814 0.867 1 87.38 144 TYR B CA 1
ATOM 3060 C C . TYR B 1 144 ? 9.664 -2.764 1.936 1 87.38 144 TYR B C 1
ATOM 3062 O O . TYR B 1 144 ? 10.227 -1.706 1.645 1 87.38 144 TYR B O 1
ATOM 3070 N N . GLY B 1 145 ? 9.164 -3.082 3.076 1 76.44 145 GLY B N 1
ATOM 3071 C CA . GLY B 1 145 ? 9.484 -2.154 4.148 1 76.44 145 GLY B CA 1
ATOM 3072 C C . GLY B 1 145 ? 10.961 -2.148 4.512 1 76.44 145 GLY B C 1
ATOM 3073 O O . GLY B 1 145 ? 11.703 -3.041 4.105 1 76.44 145 GLY B O 1
ATOM 3074 N N . LEU B 1 146 ? 11.453 -0.985 4.984 1 64.19 146 LEU B N 1
ATOM 3075 C CA . LEU B 1 146 ? 12.859 -0.811 5.336 1 64.19 146 LEU B CA 1
ATOM 3076 C C . LEU B 1 146 ? 13.109 -1.21 6.789 1 64.19 146 LEU B C 1
ATOM 3078 O O . LEU B 1 146 ? 12.523 -0.635 7.703 1 64.19 146 LEU B O 1
ATOM 3082 N N . ASP B 1 147 ? 13.141 -2.533 7.02 1 64.75 147 ASP B N 1
ATOM 3083 C CA . ASP B 1 147 ? 13.391 -2.906 8.406 1 64.75 147 ASP B CA 1
ATOM 3084 C C . ASP B 1 147 ? 14.859 -3.273 8.617 1 64.75 147 ASP B C 1
ATOM 3086 O O . ASP B 1 147 ? 15.672 -3.143 7.707 1 64.75 147 ASP B O 1
ATOM 3090 N N . SER B 1 148 ? 15.141 -3.334 9.797 1 67.56 148 SER B N 1
ATOM 3091 C CA . SER B 1 148 ? 16.484 -3.561 10.312 1 67.56 148 SER B CA 1
ATOM 3092 C C . SER B 1 148 ? 17.016 -4.93 9.891 1 67.56 148 SER B C 1
ATOM 3094 O O . SER B 1 148 ? 18.141 -5.297 10.242 1 67.56 148 SER B O 1
ATOM 3096 N N . ARG B 1 149 ? 16.422 -5.531 8.859 1 78.75 149 ARG B N 1
ATOM 3097 C CA . ARG B 1 149 ? 16.875 -6.859 8.445 1 78.75 149 ARG B CA 1
ATOM 3098 C C . ARG B 1 149 ? 18.016 -6.773 7.453 1 78.75 149 ARG B C 1
ATOM 3100 O O . ARG B 1 149 ? 18.156 -5.777 6.738 1 78.75 149 ARG B O 1
ATOM 3107 N N . SER B 1 150 ? 18.781 -7.887 7.461 1 89.38 150 SER B N 1
ATOM 3108 C CA . SER B 1 150 ? 19.875 -7.984 6.5 1 89.38 150 SER B CA 1
ATOM 3109 C C . SER B 1 150 ? 19.344 -8.086 5.07 1 89.38 150 SER B C 1
ATOM 3111 O O . SER B 1 150 ? 18.188 -8.453 4.859 1 89.38 150 SER B O 1
ATOM 3113 N N . THR B 1 151 ? 20.188 -7.809 4.168 1 92.56 151 THR B N 1
ATOM 3114 C CA . THR B 1 151 ? 19.844 -7.949 2.758 1 92.56 151 THR B CA 1
ATOM 3115 C C . THR B 1 151 ? 19.453 -9.391 2.439 1 92.56 151 THR B C 1
ATOM 3117 O O . THR B 1 151 ? 18.516 -9.625 1.671 1 92.56 151 THR B O 1
ATOM 3120 N N . THR B 1 152 ? 20.141 -10.328 3.102 1 95.25 152 THR B N 1
ATOM 3121 C CA . THR B 1 152 ? 19.844 -11.734 2.873 1 95.25 152 THR B CA 1
ATOM 3122 C C . THR B 1 152 ? 18.438 -12.078 3.357 1 95.25 152 THR B C 1
ATOM 3124 O O . THR B 1 152 ? 17.688 -12.766 2.664 1 95.25 152 THR B O 1
ATOM 3127 N N . ALA B 1 153 ? 18.078 -11.602 4.492 1 94.31 153 ALA B N 1
ATOM 3128 C CA . ALA B 1 153 ? 16.75 -11.852 5.035 1 94.31 153 ALA B CA 1
ATOM 3129 C C . ALA B 1 153 ? 15.672 -11.211 4.164 1 94.31 153 ALA B C 1
ATOM 3131 O O . ALA B 1 153 ? 14.617 -11.805 3.926 1 94.31 153 ALA B O 1
ATOM 3132 N N . ARG B 1 154 ? 15.945 -10.023 3.713 1 93.5 154 ARG B N 1
ATOM 3133 C CA . ARG B 1 154 ? 14.992 -9.312 2.857 1 93.5 154 ARG B CA 1
ATOM 3134 C C . ARG B 1 154 ? 14.828 -10.023 1.519 1 93.5 154 ARG B C 1
ATOM 3136 O O . ARG B 1 154 ? 13.719 -10.125 0.995 1 93.5 154 ARG B O 1
ATOM 3143 N N . LEU B 1 155 ? 15.945 -10.492 1 1 96.06 155 LEU B N 1
ATOM 3144 C CA . LEU B 1 155 ? 15.891 -11.266 -0.239 1 96.06 155 LEU B CA 1
ATOM 3145 C C . LEU B 1 155 ? 15.102 -12.555 -0.04 1 96.06 155 LEU B C 1
ATOM 3147 O O . LEU B 1 155 ? 14.258 -12.906 -0.866 1 96.06 155 LEU B O 1
ATOM 3151 N N . ALA B 1 156 ? 15.352 -13.195 1.047 1 96.38 156 ALA B N 1
ATOM 3152 C CA . ALA B 1 156 ? 14.633 -14.422 1.362 1 96.38 156 ALA B CA 1
ATOM 3153 C C . ALA B 1 156 ? 13.133 -14.164 1.47 1 96.38 156 ALA B C 1
ATOM 3155 O O . ALA B 1 156 ? 12.328 -14.961 0.977 1 96.38 156 ALA B O 1
ATOM 3156 N N . GLN B 1 157 ? 12.781 -13.086 2.068 1 95.19 157 GLN B N 1
ATOM 3157 C CA . GLN B 1 157 ? 11.375 -12.719 2.221 1 95.19 157 GLN B CA 1
ATOM 3158 C C . GLN B 1 157 ? 10.719 -12.461 0.865 1 95.19 157 GLN B C 1
ATOM 3160 O O . GLN B 1 157 ? 9.586 -12.883 0.629 1 95.19 157 GLN B O 1
ATOM 3165 N N . LEU B 1 158 ? 11.461 -11.766 0.01 1 96.25 158 LEU B N 1
ATOM 3166 C CA . LEU B 1 158 ? 10.938 -11.477 -1.322 1 96.25 158 LEU B CA 1
ATOM 3167 C C . LEU B 1 158 ? 10.734 -12.758 -2.117 1 96.25 158 LEU B C 1
ATOM 3169 O O . LEU B 1 158 ? 9.695 -12.945 -2.746 1 96.25 158 LEU B O 1
ATOM 3173 N N . ILE B 1 159 ? 11.688 -13.664 -2.076 1 96 159 ILE B N 1
ATOM 3174 C CA . ILE B 1 159 ? 11.594 -14.938 -2.787 1 96 159 ILE B CA 1
ATOM 3175 C C . ILE B 1 159 ? 10.43 -15.758 -2.227 1 96 159 ILE B C 1
ATOM 3177 O O . ILE B 1 159 ? 9.648 -16.328 -2.984 1 96 159 ILE B O 1
ATOM 3181 N N . HIS B 1 160 ? 10.328 -15.766 -0.916 1 94.44 160 HIS B N 1
ATOM 3182 C CA . HIS B 1 160 ? 9.242 -16.484 -0.257 1 94.44 160 HIS B CA 1
ATOM 3183 C C . HIS B 1 160 ? 7.887 -15.953 -0.721 1 94.44 160 HIS B C 1
ATOM 3185 O O . HIS B 1 160 ? 6.984 -16.75 -1.021 1 94.44 160 HIS B O 1
ATOM 3191 N N . TYR B 1 161 ? 7.758 -14.711 -0.791 1 94.44 161 TYR B N 1
ATOM 3192 C CA . TYR B 1 161 ? 6.531 -14.047 -1.22 1 94.44 161 TYR B CA 1
ATOM 3193 C C . TYR B 1 161 ? 6.203 -14.391 -2.668 1 94.44 161 TYR B C 1
ATOM 3195 O O . TYR B 1 161 ? 5.074 -14.766 -2.986 1 94.44 161 TYR B O 1
ATOM 3203 N N . LEU B 1 162 ? 7.184 -14.281 -3.535 1 95.5 162 LEU B N 1
ATOM 3204 C CA . LEU B 1 162 ? 6.949 -14.461 -4.965 1 95.5 162 LEU B CA 1
ATOM 3205 C C . LEU B 1 162 ? 6.668 -15.922 -5.289 1 95.5 162 LEU B C 1
ATOM 3207 O O . LEU B 1 162 ? 5.93 -16.219 -6.23 1 95.5 162 LEU B O 1
ATOM 3211 N N . ALA B 1 163 ? 7.199 -16.797 -4.547 1 91.31 163 ALA B N 1
ATOM 3212 C CA . ALA B 1 163 ? 7.082 -18.234 -4.832 1 91.31 163 ALA B CA 1
ATOM 3213 C C . ALA B 1 163 ? 5.887 -18.844 -4.102 1 91.31 163 ALA B C 1
ATOM 3215 O O . ALA B 1 163 ? 5.566 -20.016 -4.293 1 91.31 163 ALA B O 1
ATOM 3216 N N . HIS B 1 164 ? 5.27 -18.047 -3.273 1 84.06 164 HIS B N 1
ATOM 3217 C CA . HIS B 1 164 ? 4.234 -18.609 -2.41 1 84.06 164 HIS B CA 1
ATOM 3218 C C . HIS B 1 164 ? 3.029 -19.078 -3.223 1 84.06 164 HIS B C 1
ATOM 3220 O O . HIS B 1 164 ? 2.637 -18.422 -4.191 1 84.06 164 HIS B O 1
ATOM 3226 N N . GLN B 1 165 ? 2.523 -20.156 -2.832 1 75.69 165 GLN B N 1
ATOM 3227 C CA . GLN B 1 165 ? 1.268 -20.656 -3.375 1 75.69 165 GLN B CA 1
ATOM 3228 C C . GLN B 1 165 ? 0.074 -20.141 -2.578 1 75.69 165 GLN B C 1
ATOM 3230 O O . GLN B 1 165 ? -0.122 -20.516 -1.424 1 75.69 165 GLN B O 1
ATOM 3235 N N . ALA B 1 166 ? -0.7 -19.344 -3.209 1 80.06 166 ALA B N 1
ATOM 3236 C CA . ALA B 1 166 ? -1.828 -18.734 -2.506 1 80.06 166 ALA B CA 1
ATOM 3237 C C . ALA B 1 166 ? -2.902 -19.781 -2.197 1 80.06 166 ALA B C 1
ATOM 3239 O O . ALA B 1 166 ? -3.451 -20.391 -3.109 1 80.06 166 ALA B O 1
ATOM 3240 N N . PRO B 1 167 ? -3.246 -19.922 -1.003 1 77.94 167 PRO B N 1
ATOM 3241 C CA . PRO B 1 167 ? -4.188 -20.984 -0.617 1 77.94 167 PRO B CA 1
ATOM 3242 C C . PRO B 1 167 ? -5.543 -20.844 -1.306 1 77.94 167 PRO B C 1
ATOM 3244 O O . PRO B 1 167 ? -6.145 -21.844 -1.697 1 77.94 167 PRO B O 1
ATOM 3247 N N . ASP B 1 168 ? -5.98 -19.719 -1.438 1 82.56 168 ASP B N 1
ATOM 3248 C CA . ASP B 1 168 ? -7.289 -19.5 -2.041 1 82.56 168 ASP B CA 1
ATOM 3249 C C . ASP B 1 168 ? -7.293 -19.906 -3.514 1 82.56 168 ASP B C 1
ATOM 3251 O O . ASP B 1 168 ? -8.289 -20.422 -4.016 1 82.56 168 ASP B O 1
ATOM 3255 N N . LEU B 1 169 ? -6.219 -19.703 -4.172 1 84.38 169 LEU B N 1
ATOM 3256 C CA . LEU B 1 169 ? -6.098 -20.109 -5.57 1 84.38 169 LEU B CA 1
ATOM 3257 C C . LEU B 1 169 ? -6.027 -21.625 -5.691 1 84.38 169 LEU B C 1
ATOM 3259 O O . LEU B 1 169 ? -6.594 -22.203 -6.621 1 84.38 169 LEU B O 1
ATOM 3263 N N . GLU B 1 170 ? -5.344 -22.125 -4.77 1 78.44 170 GLU B N 1
ATOM 3264 C CA . GLU B 1 170 ? -5.266 -23.594 -4.727 1 78.44 170 GLU B CA 1
ATOM 3265 C C . GLU B 1 170 ? -6.633 -24.203 -4.465 1 78.44 170 GLU B C 1
ATOM 3267 O O . GLU B 1 170 ? -7.031 -25.156 -5.141 1 78.44 170 GLU B O 1
ATOM 3272 N N . GLU B 1 171 ? -7.316 -23.656 -3.533 1 81 171 GLU B N 1
ATOM 3273 C CA . GLU B 1 171 ? -8.641 -24.172 -3.174 1 81 171 GLU B CA 1
ATOM 3274 C C . GLU B 1 171 ? -9.609 -24.062 -4.348 1 81 171 GLU B C 1
ATOM 3276 O O . GLU B 1 171 ? -10.469 -24.922 -4.535 1 81 171 GLU B O 1
ATOM 3281 N N . ALA B 1 172 ? -9.398 -23.078 -5.121 1 81.38 172 ALA B N 1
ATOM 3282 C CA . ALA B 1 172 ? -10.273 -22.859 -6.27 1 81.38 172 ALA B CA 1
ATOM 3283 C C . ALA B 1 172 ? -9.773 -23.625 -7.492 1 81.38 172 ALA B C 1
ATOM 3285 O O . ALA B 1 172 ? -10.367 -23.547 -8.57 1 81.38 172 ALA B O 1
ATOM 3286 N N . ARG B 1 173 ? -8.594 -24.391 -7.359 1 76.94 173 ARG B N 1
ATOM 3287 C CA . ARG B 1 173 ? -8.008 -25.203 -8.422 1 76.94 173 ARG B CA 1
ATOM 3288 C C . ARG B 1 173 ? -7.633 -24.344 -9.625 1 76.94 173 ARG B C 1
ATOM 3290 O O . ARG B 1 173 ? -7.93 -24.688 -10.766 1 76.94 173 ARG B O 1
ATOM 3297 N N . LEU B 1 174 ? -7.121 -23.219 -9.258 1 83.38 174 LEU B N 1
ATOM 3298 C CA . LEU B 1 174 ? -6.707 -22.297 -10.312 1 83.38 174 LEU B CA 1
ATOM 3299 C C . LEU B 1 174 ? -5.195 -22.328 -10.492 1 83.38 174 LEU B C 1
ATOM 3301 O O . LEU B 1 174 ? -4.676 -21.844 -11.5 1 83.38 174 LEU B O 1
ATOM 3305 N N . LEU B 1 175 ? -4.453 -22.812 -9.445 1 73.12 175 LEU B N 1
ATOM 3306 C CA . LEU B 1 175 ? -2.996 -22.812 -9.492 1 73.12 175 LEU B CA 1
ATOM 3307 C C . LEU B 1 175 ? -2.473 -23.922 -10.383 1 73.12 175 LEU B C 1
ATOM 3309 O O . LEU B 1 175 ? -2.988 -25.047 -10.344 1 73.12 175 LEU B O 1
ATOM 3313 N N . PRO B 1 176 ? -1.544 -23.469 -11.32 1 64.94 176 PRO B N 1
ATOM 3314 C CA . PRO B 1 176 ? -0.84 -24.594 -11.938 1 64.94 176 PRO B CA 1
ATOM 3315 C C . PRO B 1 176 ? 0.118 -25.297 -10.977 1 64.94 176 PRO B C 1
ATOM 3317 O O . PRO B 1 176 ? 0.579 -24.688 -10.008 1 64.94 176 PRO B O 1
ATOM 3320 N N . PHE B 1 177 ? 0.143 -26.688 -10.906 1 53.28 177 PHE B N 1
ATOM 3321 C CA . PHE B 1 177 ? 0.945 -27.484 -9.984 1 53.28 177 PHE B CA 1
ATOM 3322 C C . PHE B 1 177 ? 2.422 -27.125 -10.102 1 53.28 177 PHE B C 1
ATOM 3324 O O . PHE B 1 177 ? 3.004 -27.219 -11.18 1 53.28 177 PHE B O 1
ATOM 3331 N N . SER B 1 178 ? 3.07 -25.984 -9.922 1 59.69 178 SER B N 1
ATOM 3332 C CA . SER B 1 178 ? 4.531 -25.984 -9.891 1 59.69 178 SER B CA 1
ATOM 3333 C C . SER B 1 178 ? 5.051 -25.5 -8.539 1 59.69 178 SER B C 1
ATOM 3335 O O . SER B 1 178 ? 4.754 -24.375 -8.117 1 59.69 178 SER B O 1
ATOM 3337 N N . GLU B 1 179 ? 5.32 -26.531 -7.555 1 62.44 179 GLU B N 1
ATOM 3338 C CA . GLU B 1 179 ? 5.82 -26.203 -6.227 1 62.44 179 GLU B CA 1
ATOM 3339 C C . GLU B 1 179 ? 7.336 -26.031 -6.23 1 62.44 179 GLU B C 1
ATOM 3341 O O . GLU B 1 179 ? 8.047 -26.797 -6.902 1 62.44 179 GLU B O 1
ATOM 3346 N N . GLY B 1 180 ? 7.844 -24.906 -5.727 1 76.38 180 GLY B N 1
ATOM 3347 C CA . GLY B 1 180 ? 9.227 -24.812 -5.277 1 76.38 180 GLY B CA 1
ATOM 3348 C C . GLY B 1 180 ? 10.125 -24.078 -6.254 1 76.38 180 GLY B C 1
ATOM 3349 O O . GLY B 1 180 ? 11.344 -24.266 -6.242 1 76.38 180 GLY B O 1
ATOM 3350 N N . GLN B 1 181 ? 9.586 -23.5 -7.25 1 87.62 181 GLN B N 1
ATOM 3351 C CA . GLN B 1 181 ? 10.43 -22.734 -8.172 1 87.62 181 GLN B CA 1
ATOM 3352 C C . GLN B 1 181 ? 9.883 -21.328 -8.383 1 87.62 181 GLN B C 1
ATOM 3354 O O . GLN B 1 181 ? 8.672 -21.125 -8.461 1 87.62 181 GLN B O 1
ATOM 3359 N N . LEU B 1 182 ? 10.75 -20.438 -8.383 1 92 182 LEU B N 1
ATOM 3360 C CA . LEU B 1 182 ? 10.453 -19.062 -8.773 1 92 182 LEU B CA 1
ATOM 3361 C C . LEU B 1 182 ? 11.047 -18.75 -10.141 1 92 182 LEU B C 1
ATOM 3363 O O . LEU B 1 182 ? 12.25 -18.922 -10.352 1 92 182 LEU B O 1
ATOM 3367 N N . HIS B 1 183 ? 10.18 -18.359 -11.047 1 91.06 183 HIS B N 1
ATOM 3368 C CA . HIS B 1 183 ? 10.609 -18 -12.391 1 91.06 183 HIS B CA 1
ATOM 3369 C C . HIS B 1 183 ? 10.336 -16.531 -12.68 1 91.06 183 HIS B C 1
ATOM 3371 O O . HIS B 1 183 ? 9.375 -15.961 -12.164 1 91.06 183 HIS B O 1
ATOM 3377 N N . GLY B 1 184 ? 11.273 -15.945 -13.492 1 93.75 184 GLY B N 1
ATOM 3378 C CA . GLY B 1 184 ? 10.898 -14.648 -14.047 1 93.75 184 GLY B CA 1
ATOM 3379 C C . GLY B 1 184 ? 11.906 -13.562 -13.742 1 93.75 184 GLY B C 1
ATOM 3380 O O . GLY B 1 184 ? 12.562 -13.039 -14.648 1 93.75 184 GLY B O 1
ATOM 3381 N N . PRO B 1 185 ? 12.109 -13.32 -12.445 1 96 185 PRO B N 1
ATOM 3382 C CA . PRO B 1 185 ? 12.969 -12.18 -12.133 1 96 185 PRO B CA 1
ATOM 3383 C C . PRO B 1 185 ? 14.453 -12.492 -12.32 1 96 185 PRO B C 1
ATOM 3385 O O . PRO B 1 185 ? 14.891 -13.609 -12.031 1 96 185 PRO B O 1
ATOM 3388 N N . THR B 1 186 ? 15.164 -11.539 -12.875 1 95.44 186 THR B N 1
ATOM 3389 C CA . THR B 1 186 ? 16.625 -11.57 -12.828 1 95.44 186 THR B CA 1
ATOM 3390 C C . THR B 1 186 ? 17.141 -11.039 -11.492 1 95.44 186 THR B C 1
ATOM 3392 O O . THR B 1 186 ? 16.359 -10.484 -10.703 1 95.44 186 THR B O 1
ATOM 3395 N N . GLN B 1 187 ? 18.391 -11.305 -11.211 1 95 187 GLN B N 1
ATOM 3396 C CA . GLN B 1 187 ? 18.969 -10.75 -9.992 1 95 187 GLN B CA 1
ATOM 3397 C C . GLN B 1 187 ? 18.938 -9.227 -10.016 1 95 187 GLN B C 1
ATOM 3399 O O . GLN B 1 187 ? 18.844 -8.578 -8.969 1 95 187 GLN B O 1
ATOM 3404 N N . LYS B 1 188 ? 18.938 -8.633 -11.156 1 94.44 188 LYS B N 1
ATOM 3405 C CA . LYS B 1 188 ? 18.812 -7.184 -11.297 1 94.44 188 LYS B CA 1
ATOM 3406 C C . LYS B 1 188 ? 17.422 -6.715 -10.883 1 94.44 188 LYS B C 1
ATOM 3408 O O . LYS B 1 188 ? 17.281 -5.691 -10.211 1 94.44 188 LYS B O 1
ATOM 3413 N N . HIS B 1 189 ? 16.375 -7.461 -11.297 1 95.06 189 HIS B N 1
ATOM 3414 C CA . HIS B 1 189 ? 15.023 -7.145 -10.867 1 95.06 189 HIS B CA 1
ATOM 3415 C C . HIS B 1 189 ? 14.906 -7.172 -9.344 1 95.06 189 HIS B C 1
ATOM 3417 O O . HIS B 1 189 ? 14.281 -6.289 -8.75 1 95.06 189 HIS B O 1
ATOM 3423 N N . LEU B 1 190 ? 15.531 -8.164 -8.797 1 96.19 190 LEU B N 1
ATOM 3424 C CA . LEU B 1 190 ? 15.492 -8.32 -7.348 1 96.19 190 LEU B CA 1
ATOM 3425 C C . LEU B 1 190 ? 16.203 -7.164 -6.66 1 96.19 190 LEU B C 1
ATOM 3427 O O . LEU B 1 190 ? 15.727 -6.645 -5.648 1 96.19 190 LEU B O 1
ATOM 3431 N N . ALA B 1 191 ? 17.328 -6.738 -7.188 1 94 191 ALA B N 1
ATOM 3432 C CA . ALA B 1 191 ? 18.109 -5.629 -6.648 1 94 191 ALA B CA 1
ATOM 3433 C C . ALA B 1 191 ? 17.312 -4.332 -6.672 1 94 191 ALA B C 1
ATOM 3435 O O . ALA B 1 191 ? 17.25 -3.617 -5.672 1 94 191 ALA B O 1
ATOM 3436 N N . ILE B 1 192 ? 16.672 -4.105 -7.789 1 90 192 ILE B N 1
ATOM 3437 C CA . ILE B 1 192 ? 15.859 -2.908 -7.965 1 90 192 ILE B CA 1
ATOM 3438 C C . ILE B 1 192 ? 14.688 -2.93 -6.984 1 90 192 ILE B C 1
ATOM 3440 O O . ILE B 1 192 ? 14.422 -1.938 -6.301 1 90 192 ILE B O 1
ATOM 3444 N N . ALA B 1 193 ? 14.047 -4.02 -6.848 1 92.06 193 ALA B N 1
ATOM 3445 C CA . ALA B 1 193 ? 12.852 -4.145 -6.008 1 92.06 193 ALA B CA 1
ATOM 3446 C C . ALA B 1 193 ? 13.188 -3.9 -4.539 1 92.06 193 ALA B C 1
ATOM 3448 O O . ALA B 1 193 ? 12.383 -3.342 -3.797 1 92.06 193 ALA B O 1
ATOM 3449 N N . LEU B 1 194 ? 14.406 -4.254 -4.152 1 90.44 194 LEU B N 1
ATOM 3450 C CA . LEU B 1 194 ? 14.766 -4.16 -2.742 1 90.44 194 LEU B CA 1
ATOM 3451 C C . LEU B 1 194 ? 15.586 -2.908 -2.471 1 90.44 194 LEU B C 1
ATOM 3453 O O . LEU B 1 194 ? 15.922 -2.617 -1.319 1 90.44 194 LEU B O 1
ATOM 3457 N N . GLY B 1 195 ? 15.898 -2.201 -3.521 1 84.75 195 GLY B N 1
ATOM 3458 C CA . GLY B 1 195 ? 16.656 -0.972 -3.361 1 84.75 195 GLY B CA 1
ATOM 3459 C C . GLY B 1 195 ? 18.078 -1.204 -2.877 1 84.75 195 GLY B C 1
ATOM 3460 O O . GLY B 1 195 ? 18.562 -0.495 -1.991 1 84.75 195 GLY B O 1
ATOM 3461 N N . VAL B 1 196 ? 18.719 -2.211 -3.318 1 88.25 196 VAL B N 1
ATOM 3462 C CA . VAL B 1 196 ? 20.109 -2.521 -2.965 1 88.25 196 VAL B CA 1
ATOM 3463 C C . VAL B 1 196 ? 20.922 -2.752 -4.23 1 88.25 196 VAL B C 1
ATOM 3465 O O . VAL B 1 196 ? 20.375 -2.729 -5.34 1 88.25 196 VAL B O 1
ATOM 3468 N N . SER B 1 197 ? 22.203 -2.893 -4.035 1 92 197 SER B N 1
ATOM 3469 C CA . SER B 1 197 ? 23.078 -3.094 -5.188 1 92 197 SER B CA 1
ATOM 3470 C C . SER B 1 197 ? 22.969 -4.52 -5.719 1 92 197 SER B C 1
ATOM 3472 O O . SER B 1 197 ? 22.641 -5.441 -4.977 1 92 197 SER B O 1
ATOM 3474 N N . LEU B 1 198 ? 23.281 -4.695 -7.039 1 95.5 198 LEU B N 1
ATOM 3475 C CA . LEU B 1 198 ? 23.344 -6.023 -7.637 1 95.5 198 LEU B CA 1
ATOM 3476 C C . LEU B 1 198 ? 24.344 -6.906 -6.906 1 95.5 198 LEU B C 1
ATOM 3478 O O . LEU B 1 198 ? 24.094 -8.086 -6.672 1 95.5 198 LEU B O 1
ATOM 3482 N N . ALA B 1 199 ? 25.438 -6.27 -6.512 1 96.75 199 ALA B N 1
ATOM 3483 C CA . ALA B 1 199 ? 26.469 -7.012 -5.809 1 96.75 199 ALA B CA 1
ATOM 3484 C C . ALA B 1 199 ? 25.953 -7.574 -4.488 1 96.75 199 ALA B C 1
ATOM 3486 O O . ALA B 1 199 ? 26.266 -8.711 -4.121 1 96.75 199 ALA B O 1
ATOM 3487 N N . SER B 1 200 ? 25.109 -6.828 -3.77 1 95.5 200 SER B N 1
ATOM 3488 C CA . SER B 1 200 ? 24.531 -7.273 -2.506 1 95.5 200 SER B CA 1
ATOM 3489 C C . SER B 1 200 ? 23.578 -8.438 -2.717 1 95.5 200 SER B C 1
ATOM 3491 O O . SER B 1 200 ? 23.531 -9.375 -1.915 1 95.5 200 SER B O 1
ATOM 3493 N N . ILE B 1 201 ? 22.844 -8.414 -3.777 1 96.31 201 ILE B N 1
ATOM 3494 C CA . ILE B 1 201 ? 21.906 -9.484 -4.102 1 96.31 201 ILE B CA 1
ATOM 3495 C C . ILE B 1 201 ? 22.672 -10.75 -4.461 1 96.31 201 ILE B C 1
ATOM 3497 O O . ILE B 1 201 ? 22.328 -11.844 -4.012 1 96.31 201 ILE B O 1
ATOM 3501 N N . GLU B 1 202 ? 23.672 -10.578 -5.281 1 95.69 202 GLU B N 1
ATOM 3502 C CA . GLU B 1 202 ? 24.469 -11.727 -5.688 1 95.69 202 GLU B CA 1
ATOM 3503 C C . GLU B 1 202 ? 25.125 -12.406 -4.48 1 95.69 202 GLU B C 1
ATOM 3505 O O . GLU B 1 202 ? 25.141 -13.633 -4.391 1 95.69 202 GLU B O 1
ATOM 3510 N N . LYS B 1 203 ? 25.578 -11.609 -3.557 1 96.88 203 LYS B N 1
ATOM 3511 C CA . LYS B 1 203 ? 26.156 -12.148 -2.33 1 96.88 203 LYS B CA 1
ATOM 3512 C C . LYS B 1 203 ? 25.109 -12.891 -1.505 1 96.88 203 LYS B C 1
ATOM 3514 O O . LYS B 1 203 ? 25.375 -13.984 -0.995 1 96.88 203 LYS B O 1
ATOM 3519 N N . SER B 1 204 ? 24.016 -12.32 -1.361 1 96.69 204 SER B N 1
ATOM 3520 C CA . SER B 1 204 ? 22.922 -12.93 -0.608 1 96.69 204 SER B CA 1
ATOM 3521 C C . SER B 1 204 ? 22.469 -14.227 -1.268 1 96.69 204 SER B C 1
ATOM 3523 O O . SER B 1 204 ? 22.156 -15.203 -0.583 1 96.69 204 SER B O 1
ATOM 3525 N N . MET B 1 205 ? 22.391 -14.25 -2.582 1 95.56 205 MET B N 1
ATOM 3526 C CA . MET B 1 205 ? 22.016 -15.438 -3.338 1 95.56 205 MET B CA 1
ATOM 3527 C C . MET B 1 205 ? 23 -16.578 -3.09 1 95.56 205 MET B C 1
ATOM 3529 O O . MET B 1 205 ? 22.578 -17.719 -2.881 1 95.56 205 MET B O 1
ATOM 3533 N N . GLN B 1 206 ? 24.203 -16.172 -3.15 1 95.5 206 GLN B N 1
ATOM 3534 C CA . GLN B 1 206 ? 25.234 -17.172 -2.898 1 95.5 206 GLN B CA 1
ATOM 3535 C C . GLN B 1 206 ? 25.109 -17.75 -1.497 1 95.5 206 GLN B C 1
ATOM 3537 O O . GLN B 1 206 ? 25.266 -18.969 -1.31 1 95.5 206 GLN B O 1
ATOM 3542 N N . HIS B 1 207 ? 24.828 -16.938 -0.558 1 95.81 207 HIS B N 1
ATOM 3543 C CA . HIS B 1 207 ? 24.656 -17.391 0.815 1 95.81 207 HIS B CA 1
ATOM 3544 C C . HIS B 1 207 ? 23.469 -18.344 0.927 1 95.81 207 HIS B C 1
ATOM 3546 O O . HIS B 1 207 ? 23.578 -19.406 1.557 1 95.81 207 HIS B O 1
ATOM 3552 N N . LEU B 1 208 ? 22.406 -18.031 0.311 1 96.12 208 LEU B N 1
ATOM 3553 C CA . LEU B 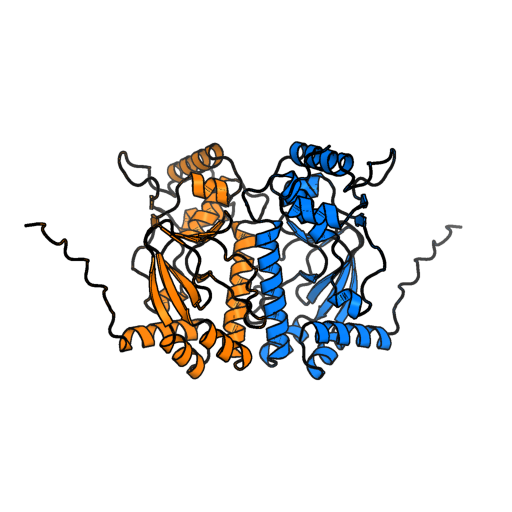1 208 ? 21.219 -18.859 0.358 1 96.12 208 LEU B CA 1
ATOM 3554 C C . LEU B 1 208 ? 21.469 -20.219 -0.295 1 96.12 208 LEU B C 1
ATOM 3556 O O . LEU B 1 208 ? 20.906 -21.234 0.132 1 96.12 208 LEU B O 1
ATOM 3560 N N . ARG B 1 209 ? 22.266 -20.219 -1.289 1 95.06 209 ARG B N 1
ATOM 3561 C CA . ARG B 1 209 ? 22.641 -21.469 -1.928 1 95.06 209 ARG B CA 1
ATOM 3562 C C . ARG B 1 209 ? 23.547 -22.281 -1.022 1 95.06 209 ARG B C 1
ATOM 3564 O O . ARG B 1 209 ? 23.375 -23.5 -0.895 1 95.06 209 ARG B O 1
ATOM 3571 N N . LYS B 1 210 ? 24.453 -21.609 -0.413 1 95.12 210 LYS B N 1
ATOM 3572 C CA . LYS B 1 210 ? 25.422 -22.266 0.445 1 95.12 210 LYS B CA 1
ATOM 3573 C C . LYS B 1 210 ? 24.75 -22.969 1.616 1 95.12 210 LYS B C 1
ATOM 3575 O O . LYS B 1 210 ? 25.125 -24.094 1.984 1 95.12 210 LYS B O 1
ATOM 3580 N N . ILE B 1 211 ? 23.766 -22.375 2.143 1 94.62 211 ILE B N 1
ATOM 3581 C CA . ILE B 1 211 ? 23.141 -22.938 3.334 1 94.62 211 ILE B CA 1
ATOM 3582 C C . ILE B 1 211 ? 22.016 -23.891 2.928 1 94.62 211 ILE B C 1
ATOM 3584 O O . ILE B 1 211 ? 21.281 -24.391 3.779 1 94.62 211 ILE B O 1
ATOM 3588 N N . GLY B 1 212 ? 21.766 -24.016 1.61 1 93.94 212 GLY B N 1
ATOM 3589 C CA . GLY B 1 212 ? 20.875 -25.062 1.11 1 93.94 212 GLY B CA 1
ATOM 3590 C C . GLY B 1 212 ? 19.438 -24.609 0.94 1 93.94 212 GLY B C 1
ATOM 3591 O O . GLY B 1 212 ? 18.531 -25.422 0.794 1 93.94 212 GLY B O 1
ATOM 3592 N N . VAL B 1 213 ? 19.219 -23.391 1.007 1 94.81 213 VAL B N 1
ATOM 3593 C CA . VAL B 1 213 ? 17.875 -22.875 0.796 1 94.81 213 VAL B CA 1
ATOM 3594 C C . VAL B 1 213 ? 17.531 -22.906 -0.692 1 94.81 213 VAL B C 1
ATOM 3596 O O . VAL B 1 213 ? 16.438 -23.312 -1.074 1 94.81 213 VAL B O 1
ATOM 3599 N N . LEU B 1 214 ? 18.516 -22.453 -1.493 1 94.88 214 LEU B N 1
ATOM 3600 C CA . LEU B 1 214 ? 18.375 -22.453 -2.945 1 94.88 214 LEU B CA 1
ATOM 3601 C C . LEU B 1 214 ? 19.328 -23.453 -3.586 1 94.88 214 LEU B C 1
ATOM 3603 O O . LEU B 1 214 ? 20.422 -23.672 -3.066 1 94.88 214 LEU B O 1
ATOM 3607 N N . ALA B 1 215 ? 18.938 -23.984 -4.707 1 92.5 215 ALA B N 1
ATOM 3608 C CA . ALA B 1 215 ? 19.828 -24.859 -5.473 1 92.5 215 ALA B CA 1
ATOM 3609 C C . ALA B 1 215 ? 20.938 -24.078 -6.16 1 92.5 215 ALA B C 1
ATOM 3611 O O . ALA B 1 215 ? 20.781 -22.875 -6.426 1 92.5 215 ALA B O 1
ATOM 3612 N N . SER B 1 216 ? 22.125 -24.812 -6.301 1 82.88 216 SER B N 1
ATOM 3613 C CA . SER B 1 216 ? 23.25 -24.219 -7.012 1 82.88 216 SER B CA 1
ATOM 3614 C C . SER B 1 216 ? 22.859 -23.828 -8.438 1 82.88 216 SER B C 1
ATOM 3616 O O . SER B 1 216 ? 21.922 -24.422 -9.008 1 82.88 216 SER B O 1
ATOM 3618 N N . SER B 1 217 ? 23.453 -22.75 -8.742 1 71 217 SER B N 1
ATOM 3619 C CA . SER B 1 217 ? 23.188 -22.281 -10.102 1 71 217 SER B CA 1
ATOM 3620 C C . SER B 1 217 ? 23.672 -23.281 -11.141 1 71 217 SER B C 1
ATOM 3622 O O . SER B 1 217 ? 24.844 -23.688 -11.109 1 71 217 SER B O 1
ATOM 3624 N N . GLY B 1 218 ? 23.406 -24.5 -11.219 1 54.81 218 GLY B N 1
ATOM 3625 C CA . GLY B 1 218 ? 23.984 -25.328 -12.258 1 54.81 218 GLY B CA 1
ATOM 3626 C C . GLY B 1 218 ? 24.328 -24.547 -13.516 1 54.81 218 GLY B C 1
ATOM 3627 O O . GLY B 1 218 ? 23.891 -23.422 -13.695 1 54.81 218 GLY B O 1
ATOM 3628 N N . MET B 1 219 ? 25.594 -25.125 -14.258 1 48.03 219 MET B N 1
ATOM 3629 C CA . MET B 1 219 ? 26.188 -24.516 -15.445 1 48.03 219 MET B CA 1
ATOM 3630 C C . MET B 1 219 ? 25.141 -23.688 -16.203 1 48.03 219 MET B C 1
ATOM 3632 O O . MET B 1 219 ? 25.484 -22.688 -16.828 1 48.03 219 MET B O 1
ATOM 3636 N N . GLY B 1 220 ? 24.438 -24.281 -17.047 1 41.59 220 GLY B N 1
ATOM 3637 C CA . GLY B 1 220 ? 23.828 -23.719 -18.25 1 41.59 220 GLY B CA 1
ATOM 3638 C C . GLY B 1 220 ? 22.891 -22.562 -17.953 1 41.59 220 GLY B C 1
ATOM 3639 O O . GLY B 1 220 ? 23.266 -21.594 -17.297 1 41.59 220 GLY B O 1
ATOM 3640 N N . ARG B 1 221 ? 21.609 -22.734 -18.156 1 46.84 221 ARG B N 1
ATOM 3641 C CA . ARG B 1 221 ? 20.578 -21.875 -18.734 1 46.84 221 ARG B CA 1
ATOM 3642 C C . ARG B 1 221 ? 20.125 -20.828 -17.75 1 46.84 221 ARG B C 1
ATOM 3644 O O . ARG B 1 221 ? 19.938 -19.656 -18.109 1 46.84 221 ARG B O 1
ATOM 3651 N N . ALA B 1 222 ? 19 -20.828 -16.578 1 56 222 ALA B N 1
ATOM 3652 C CA . ALA B 1 222 ? 17.781 -20.031 -16.547 1 56 222 ALA B CA 1
ATOM 3653 C C . ALA B 1 222 ? 17.906 -18.906 -15.523 1 56 222 ALA B C 1
ATOM 3655 O O . ALA B 1 222 ? 17.766 -19.125 -14.312 1 56 222 ALA B O 1
ATOM 3656 N N . ASN B 1 223 ? 18.844 -17.844 -15.812 1 76.81 223 ASN B N 1
ATOM 3657 C CA . ASN B 1 223 ? 19.031 -16.578 -15.102 1 76.81 223 ASN B CA 1
ATOM 3658 C C . ASN B 1 223 ? 17.703 -16.047 -14.555 1 76.81 223 ASN B C 1
ATOM 3660 O O . ASN B 1 223 ? 17.656 -14.984 -13.938 1 76.81 223 ASN B O 1
ATOM 3664 N N . ARG B 1 224 ? 16.812 -16.734 -14.578 1 90.38 224 ARG B N 1
ATOM 3665 C CA . ARG B 1 224 ? 15.508 -16.25 -14.148 1 90.38 224 ARG B CA 1
ATOM 3666 C C . ARG B 1 224 ? 14.742 -17.344 -13.406 1 90.38 224 ARG B C 1
ATOM 3668 O O . ARG B 1 224 ? 13.516 -17.297 -13.312 1 90.38 224 ARG B O 1
ATOM 3675 N N . THR B 1 225 ? 15.57 -18.406 -13.008 1 90.94 225 THR B N 1
ATOM 3676 C CA . THR B 1 225 ? 14.906 -19.5 -12.297 1 90.94 225 THR B CA 1
ATOM 3677 C C . THR B 1 225 ? 15.594 -19.766 -10.961 1 90.94 225 THR B C 1
ATOM 3679 O O . THR B 1 225 ? 16.812 -19.875 -10.898 1 90.94 225 THR B O 1
ATOM 3682 N N . TYR B 1 226 ? 14.852 -19.828 -9.914 1 93.06 226 TYR B N 1
ATOM 3683 C CA . TYR B 1 226 ? 15.328 -20.094 -8.562 1 93.06 226 TYR B CA 1
ATOM 3684 C C . TYR B 1 226 ? 14.609 -21.297 -7.965 1 93.06 226 TYR B C 1
ATOM 3686 O O . TYR B 1 226 ? 13.406 -21.25 -7.703 1 93.06 226 TYR B O 1
ATOM 3694 N N . THR B 1 227 ? 15.344 -22.391 -7.832 1 92.12 227 THR B N 1
ATOM 3695 C CA . THR B 1 227 ? 14.773 -23.578 -7.23 1 92.12 227 THR B CA 1
ATOM 3696 C C . THR B 1 227 ? 14.914 -23.547 -5.711 1 92.12 227 THR B C 1
ATOM 3698 O O . THR B 1 227 ? 16.031 -23.469 -5.188 1 92.12 227 THR B O 1
ATOM 3701 N N . ILE B 1 228 ? 13.805 -23.594 -5.043 1 93.75 228 ILE B N 1
ATOM 3702 C CA . ILE B 1 228 ? 13.781 -23.562 -3.584 1 93.75 228 ILE B CA 1
ATOM 3703 C C . ILE B 1 228 ? 13.875 -24.984 -3.033 1 93.75 228 ILE B C 1
ATOM 3705 O O . ILE B 1 228 ? 12.977 -25.797 -3.264 1 93.75 228 ILE B O 1
ATOM 3709 N N . LEU B 1 229 ? 14.883 -25.266 -2.299 1 94.31 229 LEU B N 1
ATOM 3710 C CA . LEU B 1 229 ? 15.125 -26.609 -1.784 1 94.31 229 LEU B CA 1
ATOM 3711 C C . LEU B 1 229 ? 14.484 -26.797 -0.415 1 94.31 229 LEU B C 1
ATOM 3713 O O . LEU B 1 229 ? 14.102 -27.906 -0.05 1 94.31 229 LEU B O 1
ATOM 3717 N N . ASP B 1 230 ? 14.391 -25.766 0.355 1 93.75 230 ASP B N 1
ATOM 3718 C CA . ASP B 1 230 ? 13.859 -25.812 1.714 1 93.75 230 ASP B CA 1
ATOM 3719 C C . ASP B 1 230 ? 13.023 -24.578 2.023 1 93.75 230 ASP B C 1
ATOM 3721 O O . ASP B 1 230 ? 13.555 -23.562 2.461 1 93.75 230 ASP B O 1
ATOM 3725 N N . SER B 1 231 ? 11.758 -24.688 1.865 1 92.38 231 SER B N 1
ATOM 3726 C CA . SER B 1 231 ? 10.852 -23.562 2.059 1 92.38 231 SER B CA 1
ATOM 3727 C C . SER B 1 231 ? 10.812 -23.141 3.521 1 92.38 231 SER B C 1
ATOM 3729 O O . SER B 1 231 ? 10.648 -21.953 3.822 1 92.38 231 SER B O 1
ATOM 3731 N N . ASP B 1 232 ? 10.945 -24.094 4.445 1 93.19 232 ASP B N 1
ATOM 3732 C CA . ASP B 1 232 ? 10.938 -23.781 5.871 1 93.19 232 ASP B CA 1
ATOM 3733 C C . ASP B 1 232 ? 12.156 -22.938 6.254 1 93.19 232 ASP B C 1
ATOM 3735 O O . ASP B 1 232 ? 12.047 -21.969 6.992 1 93.19 232 ASP B O 1
ATOM 3739 N N . LEU B 1 233 ? 13.266 -23.391 5.758 1 94.56 233 LEU B N 1
ATOM 3740 C CA . LEU B 1 233 ? 14.484 -22.656 6.035 1 94.56 233 LEU B CA 1
ATOM 3741 C C . LEU B 1 233 ? 14.438 -21.266 5.387 1 94.56 233 LEU B C 1
ATOM 3743 O O . LEU B 1 233 ? 14.914 -20.297 5.969 1 94.56 233 LEU B O 1
ATOM 3747 N N . LEU B 1 234 ? 13.875 -21.203 4.188 1 95.06 234 LEU B N 1
ATOM 3748 C CA . LEU B 1 234 ? 13.688 -19.906 3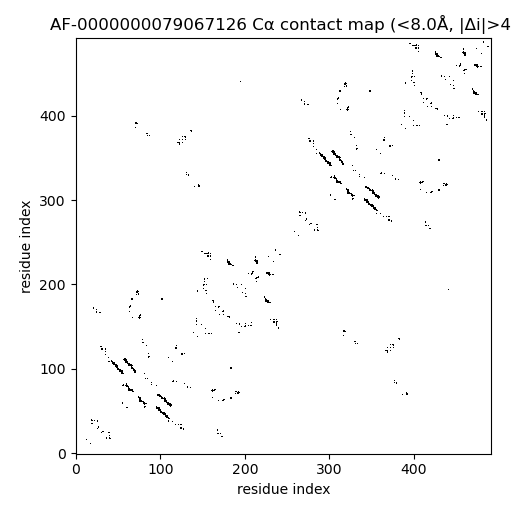.521 1 95.06 234 LEU B CA 1
ATOM 3749 C C . LEU B 1 234 ? 12.891 -18.953 4.398 1 95.06 234 LEU B C 1
ATOM 3751 O O . LEU B 1 234 ? 13.281 -17.797 4.578 1 95.06 234 LEU B O 1
ATOM 3755 N N . TYR B 1 235 ? 11.859 -19.469 4.957 1 93 235 TYR B N 1
ATOM 3756 C CA . TYR B 1 235 ? 11 -18.672 5.82 1 93 235 TYR B CA 1
ATOM 3757 C C . TYR B 1 235 ? 11.742 -18.25 7.086 1 93 235 TYR B C 1
ATOM 3759 O O . TYR B 1 235 ? 11.602 -17.109 7.547 1 93 235 TYR B O 1
ATOM 3767 N N . THR B 1 236 ? 12.508 -19.109 7.617 1 93.56 236 THR B N 1
ATOM 3768 C CA . THR B 1 236 ? 13.281 -18.828 8.82 1 93.56 236 THR B CA 1
ATOM 3769 C C . THR B 1 236 ? 14.289 -17.703 8.562 1 93.56 236 THR B C 1
ATOM 3771 O O . THR B 1 236 ? 14.406 -16.766 9.359 1 93.56 236 THR B O 1
ATOM 3774 N N . VAL B 1 237 ? 14.984 -17.75 7.422 1 93.06 237 VAL B N 1
ATOM 3775 C CA . VAL B 1 237 ? 15.953 -16.719 7.055 1 93.06 237 VAL B CA 1
ATOM 3776 C C . VAL B 1 237 ? 15.234 -15.391 6.824 1 93.06 237 VAL B C 1
ATOM 3778 O O . VAL B 1 237 ? 15.711 -14.336 7.25 1 93.06 237 VAL B O 1
ATOM 3781 N N . ALA B 1 238 ? 14.062 -15.461 6.191 1 92.38 238 ALA B N 1
ATOM 3782 C CA . ALA B 1 238 ? 13.273 -14.266 5.898 1 92.38 238 ALA B CA 1
ATOM 3783 C C . ALA B 1 238 ? 12.906 -13.523 7.18 1 92.38 238 ALA B C 1
ATOM 3785 O O . ALA B 1 238 ? 12.805 -12.297 7.184 1 92.38 238 ALA B O 1
ATOM 3786 N N . ASN B 1 239 ? 12.734 -14.305 8.266 1 86.25 239 ASN B N 1
ATOM 3787 C CA . ASN B 1 239 ? 12.328 -13.711 9.531 1 86.25 239 ASN B CA 1
ATOM 3788 C C . ASN B 1 239 ? 13.531 -13.336 10.391 1 86.25 239 ASN B C 1
ATOM 3790 O O . ASN B 1 239 ? 13.375 -12.891 11.523 1 86.25 239 ASN B O 1
ATOM 3794 N N . GLY B 1 240 ? 14.695 -13.406 9.82 1 79.56 240 GLY B N 1
ATOM 3795 C CA . GLY B 1 240 ? 15.906 -12.93 10.477 1 79.56 240 GLY B CA 1
ATOM 3796 C C . GLY B 1 240 ? 16.531 -13.953 11.398 1 79.56 240 GLY B C 1
ATOM 3797 O O . GLY B 1 240 ? 17.469 -13.648 12.141 1 79.56 240 GLY B O 1
ATOM 3798 N N . ALA B 1 241 ? 16.016 -15.156 11.57 1 66 241 ALA B N 1
ATOM 3799 C CA . ALA B 1 241 ? 16.578 -16.188 12.438 1 66 241 ALA B CA 1
ATOM 3800 C C . ALA B 1 241 ? 17.688 -16.953 11.734 1 66 241 ALA B C 1
ATOM 3802 O O . ALA B 1 241 ? 17.469 -17.531 10.672 1 66 241 ALA B O 1
ATOM 3803 N N . MET B 1 242 ? 18.812 -16.312 11.398 1 57.28 242 MET B N 1
ATOM 3804 C CA . MET B 1 242 ? 19.891 -16.922 10.617 1 57.28 242 MET B CA 1
ATOM 3805 C C . MET B 1 242 ? 20.453 -18.156 11.328 1 57.28 242 MET B C 1
ATOM 3807 O O . MET B 1 242 ? 20.859 -18.062 12.484 1 57.28 242 MET B O 1
ATOM 3811 N N . PRO B 1 243 ? 20.328 -19.344 10.766 1 47.91 243 PRO B N 1
ATOM 3812 C CA . PRO B 1 243 ? 21.125 -20.453 11.289 1 47.91 243 PRO B CA 1
ATOM 3813 C C . PRO B 1 243 ? 22.625 -20.266 11.062 1 47.91 243 PRO B C 1
ATOM 3815 O O . PRO B 1 243 ? 23.031 -19.609 10.086 1 47.91 243 PRO B O 1
ATOM 3818 N N . MET B 1 244 ? 23.359 -19.953 12.039 1 39.03 244 MET B N 1
ATOM 3819 C CA . MET B 1 244 ? 24.812 -20 11.938 1 39.03 244 MET B CA 1
ATOM 3820 C C . MET B 1 244 ? 25.266 -21.234 11.172 1 39.03 244 MET B C 1
ATOM 3822 O O . MET B 1 244 ? 24.719 -22.312 11.352 1 39.03 244 MET B O 1
ATOM 3826 N N . ALA B 1 245 ? 25.672 -21.016 9.891 1 41.25 245 ALA B N 1
ATOM 3827 C CA . ALA B 1 245 ? 26.344 -22.141 9.234 1 41.25 245 ALA B CA 1
ATOM 3828 C C . ALA B 1 245 ? 27.203 -22.922 10.227 1 41.25 245 ALA B C 1
ATOM 3830 O O . ALA B 1 245 ? 27.938 -22.344 11.016 1 41.25 245 ALA B O 1
ATOM 3831 N N . SER B 1 246 ? 26.656 -24.172 10.477 1 32.19 246 SER B N 1
ATOM 3832 C CA . SER B 1 246 ? 27.641 -25.016 11.133 1 32.19 246 SER B CA 1
ATOM 3833 C C . SER B 1 246 ? 28.953 -25.047 10.352 1 32.19 246 SER B C 1
ATOM 3835 O O . SER B 1 246 ? 28.953 -24.969 9.125 1 32.19 246 SER B O 1
#

Foldseek 3Di:
DPPPPPPPPPPPPDLVLQLQLQLLLLVVLQADNVLSSLFSNQKDKDKDAQDKDFDDQQKKKFWQAAWKDWPLAIAAGRQIAYDLPLPDDDDPPDDGIIMGGQGTIIIIITGSVSLSVCCVPPPRSVSSSVVSVVVVVVCCCLQQNDDPAAPLLSLLLRCLRRQDRDVSSVVSVNHDPDHFKFFGDALVSSCSNNVHDSVRSVVSVVVCCVVPQWPPPPPDDGSGMTGGRDSPVSNCSNVVVDDDDD/DPPPPPPPDPPPPDLVLQLQLQLLLLVVLQADNVLSSLFSNQKDKDKDAQDKDFDDQQKKKFWQAAWKDWPLAIAAGRQIAYDLPLPDDDDPPDDGIIMGGQGTIIIIITGSVSLSVCCVPPPRSVSSSVVSVVVVVVCCCLQQNDDPAAPLLSLLLRCLRRQDRDVSSVVSVNHDPDHFKFFGDALVSSCSNNVHDSVSSVVSVVVCCVVPQWPPPPPDDGSGMTGGRDSPVSNCSNVVVDDDDD

InterPro domains:
  IPR014710 RmlC-like jelly roll fold [G3DSA:2.60.120.10] (53-239)

Nearest PDB structures (foldseek):
  3dv8-assembly1_A-2  TM=5.332E-01  e=2.523E-08  Agathobacter rectalis ATCC 33656
  3iwz-assembly2_C  TM=5.168E-01  e=1.988E-07  Xanthomonas campestris pv. campestris
  3co2-assembly1_D  TM=5.832E-01  e=7.772E-05  unclassified
  4muv-assembly3_B  TM=6.886E-01  e=5.476E-04  Mesorhizobium japonicum MAFF 303099
  8wtz-assembly1_B  TM=6.362E-01  e=2.372E-04  Arabidopsis thaliana

Organism: Streptomyces microflavus (NCBI:txid1919)

Radius of gyration: 24.43 Å; Cα contacts (8 Å, |Δi|>4): 848; chains: 2; bounding box: 54×58×95 Å

Solvent-accessible surface area (backbone atoms only — not comparable to full-atom values): 26455 Å² total; per-residue (Å²): 133,82,79,76,76,77,69,79,76,74,82,66,66,57,68,67,61,50,31,50,30,41,17,45,36,36,38,72,52,50,22,44,69,68,57,10,45,52,49,17,71,47,38,46,82,42,79,40,56,68,44,72,46,61,62,54,89,62,30,31,33,31,30,57,39,40,28,34,37,46,60,47,32,77,43,22,47,72,40,74,44,59,80,76,64,65,85,47,78,78,60,84,80,56,76,67,64,60,32,32,27,45,23,68,24,35,26,44,37,30,38,38,65,61,51,31,58,39,41,75,74,31,65,36,43,35,48,29,52,39,50,52,47,52,50,52,52,48,46,47,54,73,52,60,32,56,59,96,62,52,70,49,16,47,50,31,33,43,51,52,55,47,45,45,78,55,64,58,42,48,75,26,68,64,48,75,93,68,87,48,52,38,57,26,59,35,64,59,54,52,11,54,39,68,67,51,52,54,67,59,42,54,53,31,50,50,49,37,29,72,76,47,29,28,56,71,80,66,86,80,83,65,74,26,56,46,44,48,67,29,68,67,58,32,52,37,31,30,72,61,55,66,77,72,80,127,133,82,80,76,77,79,69,78,77,75,82,67,66,57,69,67,61,50,31,51,30,39,18,45,34,37,37,72,52,50,22,44,71,70,56,11,45,53,50,16,71,47,38,46,84,42,76,41,56,69,43,74,46,61,61,54,89,62,30,32,34,31,28,56,40,40,28,36,36,44,61,47,32,76,42,23,46,73,39,74,43,60,81,76,63,66,88,48,77,79,59,85,80,55,77,67,65,58,32,33,28,46,23,68,24,35,25,44,37,31,40,37,64,61,51,29,58,40,42,75,72,32,65,36,43,37,47,29,51,38,51,52,47,52,50,51,53,46,45,47,53,74,53,60,32,56,60,96,61,52,70,47,17,44,50,32,34,44,51,50,55,47,46,46,78,55,63,58,40,50,75,26,68,66,49,76,92,70,88,51,52,38,56,28,59,36,65,60,52,52,12,54,39,68,67,51,54,52,68,58,42,53,52,32,50,51,49,37,29,72,75,48,28,28,54,72,80,66,86,78,83,66,73,25,58,46,45,49,67,29,69,66,56,32,51,37,30,32,71,62,55,66,77,72,80,126

Sequence (492 aa):
MASTENLPTEYRPRRGNLEVRLSRYFATKGAGAEAAGALASASILHRHSREGVPIDRNAVEIIVSGVAAQGGRLWGPERWLGDLDMFREPSVKVMRPWTEFLCTTRTIRISREVLRSWAMRDLSVQRMLNQALVYQLRVHDIVYGLDSRSTTARLAQLIHYLAHQAPDLEEARLLPFSEGQLHGPTQKHLAIALGVSLASIEKSMQHLRKIGVLASSGMGRANRTYTILDSDLLYTVANGAMPMASMASTENLPTEYRPRRGNLEVRLSRYFATKGAGAEAAGALASASILHRHSREGVPIDRNAVEIIVSGVAAQGGRLWGPERWLGDLDMFREPSVKVMRPWTEFLCTTRTIRISREVLRSWAMRDLSVQRMLNQALVYQLRVHDIVYGLDSRSTTARLAQLIHYLAHQAPDLEEARLLPFSEGQLHGPTQKHLAIALGVSLASIEKSMQHLRKIGVLASSGMGRANRTYTILDSDLLYTVANGAMPMAS